Protein AF-A0A3M6VIE8-F1 (afdb_monomer_lite)

Foldseek 3Di:
DVVVVVVQQFDPFPPFQFAFKKKFKAFPPDDPPDPHTPDIDGWHWLVVQVFFDAFAAPVPWFKWAEDADPPVCLQQLDADADDPPVVQTGVFYEYEHEQDDDAPLSSLVSCVVNVGQAYEYEYALVNLQVVLVVVVVVVVVVPPDDDDDDDDDDDDDDDDPPDQDDLFFDQVLFKDWAQDADVVRSQGFDCRRLVRPSQPVSTWGFNQDDDPNTTMIGRGDQDHDNRHDPDRVSRVPRHHIYIYHTHVVRVVVVVCCVVRVRTMIMIMGTDDFPPDQPQQVVQVVVLQVLLLVLLVLLCVVVVVVVVVVVVVPDDDDDPVVVVVVVVVVVLVVLADAQDLVNLVVVLVVVVVVLVCCLPVLCLLVLLVVLLVQLLLLCLVPPQLVVCCVVPVPQQADWDQDPPPRDTDGPSSVRSSVVSNVLSVVCSVPVSSRLVSLQNSLSSSLSVLLNRYAHPDVVSLVSNLVSVVVSVCCQQPVVCVPPVDRSCVQQQQSHDFLVPDPPNPDPSSCSVVVVDPSNDGGHGRSQWRWDWRPPGPSTDIDIGGSCVSNSVSNVSSNVVVVVVVVD

InterPro domains:
  IPR003137 PA domain [PF02225] (73-133)
  IPR006639 Presenilin/signal peptide peptidase [SM00730] (334-566)
  IPR007369 Peptidase A22B, signal peptide peptidase [PF04258] (333-564)
  IPR007369 Peptidase A22B, signal peptide peptidase [PTHR12174] (77-563)
  IPR046450 PA domain superfamily [SSF52025] (87-129)

Secondary structure (DSSP, 8-state):
-HHHHHHHTT---------SEEEEEEESSPPTT--S-SEEEEEEEGGGGT-SPPPPPSTTPPPEEEEEPPGGGTT--S-------TTT-SSSEEEEEE--SS-HHHHHHHHHHTT-SEEEEEP-HHHHHHHHHHHHHHHHHGGG----------------------SSEEEEEEEEEESS--SSGGG---HHHHT-TT-TT--EEEEEEEETTEEEEEEEP-S------S-HHHHTT--S-EEEE-HHHHHHHHHHHHHTTTTEEEEEEEPPPPSS-HHHHHHHHHHHHHHHHHHHHTTHHHHHHHHHHHH--SS--SHHHHHHHHHHHHHHHHSEE--HHHHHHHHHHHHHHHHHHHHH--TTHHHHHHHHHHHHHHIIIIIHHHHHHH-HHHHT-EEE-TTT--EEEHHHHHHHHHHHHHHHHHHHTTTT-HHHHHHHHHHHHHHHHHHEE-S-HHHHHHHHHHHHHHHHIIIIIHHHHHSS-HHHHHHTTSS-GGGSTT---HHHHHH-TTSTTTPPPPPPSSEEEEE-SS-TT--EEEEEHHHHHHHHHHHHHHHHHHHHH-

pLDDT: mean 79.28, std 17.18, range [23.62, 96.56]

Radius of gyration: 32.55 Å; chains: 1; bounding box: 90×62×95 Å

Structure (mmCIF, N/CA/C/O backbone):
data_AF-A0A3M6VIE8-F1
#
_entry.id   AF-A0A3M6VIE8-F1
#
loop_
_atom_site.group_PDB
_atom_site.id
_atom_site.type_symbol
_atom_site.label_atom_id
_atom_site.label_alt_id
_atom_site.label_comp_id
_atom_site.label_asym_id
_atom_site.label_entity_id
_atom_site.label_seq_id
_atom_site.pdbx_PDB_ins_code
_atom_site.Cartn_x
_atom_site.Cartn_y
_atom_site.Cartn_z
_atom_site.occupancy
_atom_site.B_iso_or_equiv
_atom_site.auth_seq_id
_atom_site.auth_comp_id
_atom_site.auth_asym_id
_atom_site.auth_atom_id
_atom_site.pdbx_PDB_model_num
ATOM 1 N N . MET A 1 1 ? 11.337 28.998 -7.719 1.00 41.41 1 MET A N 1
ATOM 2 C CA . MET A 1 1 ? 11.359 27.783 -8.568 1.00 41.41 1 MET A CA 1
ATOM 3 C C . MET A 1 1 ? 12.402 26.725 -8.175 1.00 41.41 1 MET A C 1
ATOM 5 O O . MET A 1 1 ? 12.186 25.571 -8.502 1.00 41.41 1 MET A O 1
ATOM 9 N N . ARG A 1 2 ? 13.501 27.052 -7.464 1.00 35.72 2 ARG A N 1
ATOM 10 C CA . ARG A 1 2 ? 14.488 26.046 -6.993 1.00 35.72 2 ARG A CA 1
ATOM 11 C C . ARG A 1 2 ? 14.076 25.270 -5.730 1.0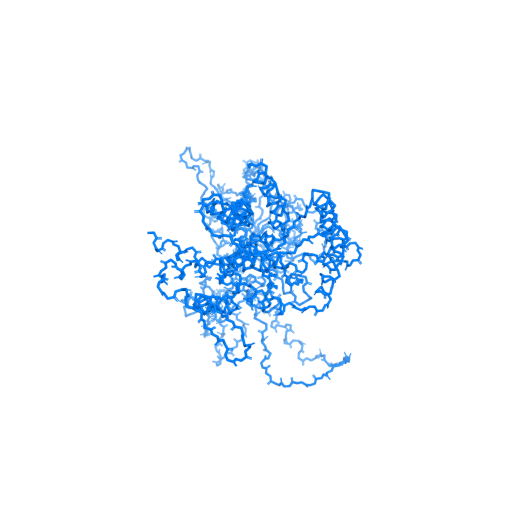0 35.72 2 ARG A C 1
ATOM 13 O O . ARG A 1 2 ? 14.469 24.127 -5.573 1.00 35.72 2 ARG A O 1
ATOM 20 N N . TRP A 1 3 ? 13.251 25.861 -4.865 1.00 33.12 3 TRP A N 1
ATOM 21 C CA . TRP A 1 3 ? 12.787 25.218 -3.626 1.00 33.12 3 TRP A CA 1
ATOM 22 C C . TRP A 1 3 ? 11.578 24.291 -3.826 1.00 33.12 3 TRP A C 1
ATOM 24 O O . TRP A 1 3 ? 11.376 23.362 -3.057 1.00 33.12 3 TRP A O 1
ATOM 34 N N . THR A 1 4 ? 10.809 24.489 -4.899 1.00 38.62 4 THR A N 1
ATOM 35 C CA . THR A 1 4 ? 9.632 23.674 -5.234 1.00 38.62 4 THR A CA 1
ATOM 36 C C . THR A 1 4 ? 9.990 22.289 -5.778 1.00 38.62 4 THR A C 1
ATOM 38 O O . THR A 1 4 ? 9.229 21.355 -5.571 1.00 38.62 4 THR A O 1
ATOM 41 N N . LEU A 1 5 ? 11.155 22.130 -6.421 1.00 39.06 5 LEU A N 1
ATOM 42 C CA . LEU A 1 5 ? 11.608 20.832 -6.941 1.00 39.06 5 LEU A CA 1
ATOM 43 C C . LEU A 1 5 ? 12.165 19.921 -5.828 1.00 39.06 5 LEU A C 1
ATOM 45 O O . LEU A 1 5 ? 11.962 18.716 -5.865 1.00 39.06 5 LEU A O 1
ATOM 49 N N . LEU A 1 6 ? 12.812 20.498 -4.807 1.00 38.22 6 LEU A N 1
ATOM 50 C CA . LEU A 1 6 ? 13.327 19.753 -3.649 1.00 38.22 6 LEU A CA 1
ATOM 51 C C . LEU A 1 6 ? 12.212 19.282 -2.702 1.00 38.22 6 LEU A C 1
ATOM 53 O O . LEU A 1 6 ? 12.326 18.205 -2.132 1.00 38.22 6 LEU A O 1
ATOM 57 N N . LEU A 1 7 ? 11.119 20.043 -2.588 1.00 42.09 7 LEU A N 1
ATOM 58 C CA . LEU A 1 7 ? 9.937 19.653 -1.810 1.00 42.09 7 LEU A CA 1
ATOM 59 C C . LEU A 1 7 ? 9.182 18.455 -2.414 1.00 42.09 7 LEU A C 1
ATOM 61 O O . LEU A 1 7 ? 8.545 17.712 -1.677 1.00 42.09 7 LEU A O 1
ATOM 65 N N . LEU A 1 8 ? 9.279 18.234 -3.732 1.00 45.16 8 LEU A N 1
ATOM 66 C CA . LEU A 1 8 ? 8.684 17.069 -4.403 1.00 45.16 8 LEU A CA 1
ATOM 67 C C . LEU A 1 8 ? 9.480 15.773 -4.171 1.00 45.16 8 LEU A C 1
ATOM 69 O O . LEU A 1 8 ? 8.897 14.694 -4.202 1.00 45.16 8 LEU A O 1
ATOM 73 N N . LEU A 1 9 ? 10.784 15.872 -3.889 1.00 47.53 9 LEU A N 1
ATOM 74 C CA . LEU A 1 9 ? 11.682 14.728 -3.664 1.00 47.53 9 LEU A CA 1
ATOM 75 C C . LEU A 1 9 ? 11.614 14.156 -2.238 1.00 47.53 9 LEU A C 1
ATOM 77 O O . LEU A 1 9 ? 12.261 13.152 -1.951 1.00 47.53 9 LEU A O 1
ATOM 81 N N . SER A 1 10 ? 10.872 14.801 -1.334 1.00 42.97 10 SER A N 1
ATOM 82 C CA . SER A 1 10 ? 10.876 14.487 0.096 1.00 42.97 10 SER A CA 1
ATOM 83 C C . SER A 1 10 ? 9.487 14.246 0.674 1.00 42.97 10 SER A C 1
ATOM 85 O O . SER A 1 10 ? 9.309 14.455 1.871 1.00 42.97 10 SER A O 1
ATOM 87 N N . PHE A 1 11 ? 8.487 13.866 -0.126 1.00 46.66 11 PHE A N 1
ATOM 88 C CA . PHE A 1 11 ? 7.219 13.427 0.455 1.00 46.66 11 PHE A CA 1
ATOM 89 C C . PHE A 1 11 ? 7.419 12.034 1.061 1.00 46.66 11 PHE A C 1
ATOM 91 O O . PHE A 1 11 ? 7.588 11.079 0.302 1.00 46.66 11 PHE A O 1
ATOM 98 N N . PRO A 1 12 ? 7.436 11.888 2.402 1.00 46.34 12 PRO A N 1
ATOM 99 C CA . PRO A 1 12 ? 7.402 10.564 2.993 1.00 46.34 12 PRO A CA 1
ATOM 100 C C . PRO A 1 12 ? 6.090 9.891 2.585 1.00 46.34 12 PRO A C 1
ATOM 102 O O . PRO A 1 12 ? 5.026 10.518 2.614 1.00 46.34 12 PRO A O 1
ATOM 105 N N . CYS A 1 13 ? 6.161 8.611 2.221 1.00 44.38 13 CYS A N 1
ATOM 106 C CA . CYS A 1 13 ? 4.977 7.769 2.131 1.00 44.38 13 CYS A CA 1
ATOM 107 C C . CYS A 1 13 ? 4.292 7.779 3.500 1.00 44.38 13 CYS A C 1
ATOM 109 O O . CYS A 1 13 ? 4.818 7.253 4.479 1.00 44.38 13 CYS A O 1
ATOM 111 N N . ALA A 1 14 ? 3.124 8.411 3.586 1.00 39.12 14 ALA A N 1
ATOM 112 C CA . ALA A 1 14 ? 2.251 8.244 4.731 1.00 39.12 14 ALA A CA 1
ATOM 113 C C . ALA A 1 14 ? 1.573 6.874 4.599 1.00 39.12 14 ALA A C 1
ATOM 115 O O . ALA A 1 14 ? 0.492 6.752 4.025 1.00 39.12 14 ALA A O 1
ATOM 116 N N . GLU A 1 15 ? 2.229 5.829 5.100 1.00 45.56 15 GLU A N 1
ATOM 117 C CA . GLU A 1 15 ? 1.637 4.499 5.250 1.00 45.56 15 GLU A CA 1
ATOM 118 C C . GLU A 1 15 ? 0.727 4.496 6.483 1.00 45.56 15 GLU A C 1
ATOM 120 O O . GLU A 1 15 ? 1.098 4.067 7.571 1.00 45.56 15 GLU A O 1
ATOM 125 N N . CYS A 1 16 ? -0.481 5.038 6.341 1.00 44.91 16 CYS A N 1
ATOM 126 C CA . CYS A 1 16 ? -1.544 4.791 7.304 1.00 44.91 16 CYS A CA 1
ATOM 127 C C . CYS A 1 16 ? -2.698 4.137 6.557 1.00 44.91 16 CYS A C 1
ATOM 129 O O . CYS A 1 16 ? -3.350 4.778 5.731 1.00 44.91 16 CYS A O 1
ATOM 131 N N . VAL A 1 17 ? -2.941 2.855 6.833 1.00 52.59 17 VAL A N 1
ATOM 132 C CA . VAL A 1 17 ? -4.115 2.150 6.319 1.00 52.59 17 VAL A CA 1
ATOM 133 C C . VAL A 1 17 ? -5.333 2.749 7.008 1.00 52.59 17 VAL A C 1
ATOM 135 O O . VAL A 1 17 ? -5.667 2.412 8.141 1.00 52.59 17 VAL A O 1
ATOM 138 N N . LEU A 1 18 ? -5.977 3.710 6.348 1.00 60.34 18 LEU A N 1
ATOM 139 C CA . LEU A 1 18 ? -7.154 4.346 6.911 1.00 60.34 18 LEU A CA 1
ATOM 140 C C . LEU A 1 18 ? -8.342 3.361 6.901 1.00 60.34 18 LEU A C 1
ATOM 142 O O . LEU A 1 18 ? -8.567 2.654 5.919 1.00 60.34 18 LEU A O 1
ATOM 146 N N . PRO A 1 19 ? -9.150 3.334 7.970 1.00 66.56 19 PRO A N 1
ATOM 147 C CA . PRO A 1 19 ? -10.387 2.555 8.039 1.00 66.56 19 PRO A CA 1
ATOM 148 C C . PRO A 1 19 ? -11.332 2.869 6.870 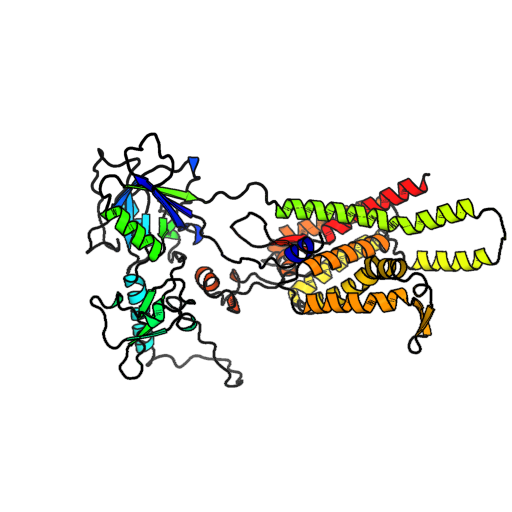1.00 66.56 19 PRO A C 1
ATOM 150 O O . PRO A 1 19 ? -11.504 4.021 6.459 1.00 66.56 19 PRO A O 1
ATOM 153 N N . THR A 1 20 ? -11.989 1.827 6.361 1.00 79.50 20 THR A N 1
ATOM 154 C CA . THR A 1 20 ? -12.792 1.888 5.128 1.00 79.50 20 THR A CA 1
ATOM 155 C C . THR A 1 20 ? -14.242 2.345 5.350 1.00 79.50 20 THR A C 1
ATOM 157 O O . THR A 1 20 ? -14.953 2.649 4.388 1.00 79.50 20 THR A O 1
ATOM 160 N N . GLY A 1 21 ? -14.695 2.417 6.608 1.00 88.56 21 GLY A N 1
ATOM 161 C CA . GLY A 1 21 ? -16.046 2.818 6.996 1.00 88.56 21 GLY A CA 1
ATOM 162 C C . GLY A 1 21 ? -16.101 4.150 7.746 1.00 88.56 21 GLY A C 1
ATOM 163 O O . GLY A 1 21 ? -15.160 4.552 8.435 1.00 88.56 21 GLY A O 1
ATOM 164 N N . ILE A 1 22 ? -17.240 4.833 7.631 1.00 91.50 22 ILE A N 1
ATOM 165 C CA . ILE A 1 22 ? -17.559 6.044 8.391 1.00 91.50 22 ILE A CA 1
ATOM 166 C C . ILE A 1 22 ? -18.842 5.805 9.188 1.00 91.50 22 ILE A C 1
ATOM 168 O O . ILE A 1 22 ? -19.853 5.367 8.637 1.00 91.50 22 ILE A O 1
ATOM 172 N N . LEU A 1 23 ? -18.801 6.129 10.481 1.00 93.12 23 LEU A N 1
ATOM 173 C CA . LEU A 1 23 ? -19.947 6.245 11.376 1.00 93.12 23 LEU A CA 1
ATOM 174 C C . LEU A 1 23 ? -20.282 7.732 11.542 1.00 93.12 23 LEU A C 1
ATOM 176 O O . LEU A 1 23 ? -19.472 8.513 12.038 1.00 93.12 23 LEU A O 1
ATOM 180 N N . SER A 1 24 ? -21.479 8.129 11.124 1.00 92.12 24 SER A N 1
ATOM 181 C CA . SER A 1 24 ? -21.975 9.498 11.266 1.00 92.12 24 SER A CA 1
ATOM 182 C C . SER A 1 24 ? -23.090 9.525 12.300 1.00 92.12 24 SER A C 1
ATOM 184 O O . SER A 1 24 ? -24.008 8.711 12.215 1.00 92.12 24 SER A O 1
ATOM 186 N N . LEU A 1 25 ? -23.025 10.479 13.227 1.00 90.94 25 LEU A N 1
ATOM 187 C CA . LEU A 1 25 ? -24.034 10.723 14.259 1.00 90.94 25 LEU A CA 1
ATOM 188 C C . LEU A 1 25 ? -24.778 12.030 13.976 1.00 90.94 25 LEU A C 1
ATOM 190 O O . LEU A 1 25 ? -24.161 12.988 13.503 1.00 90.94 25 LEU A O 1
ATOM 194 N N . ASN A 1 26 ? -26.078 12.080 14.260 1.00 89.12 26 ASN A N 1
ATOM 195 C CA . ASN A 1 26 ? -26.879 13.302 14.171 1.00 89.12 26 ASN A CA 1
ATOM 196 C C . ASN A 1 26 ? -28.021 13.315 15.200 1.00 89.12 26 ASN A C 1
ATOM 198 O O . ASN A 1 26 ? -28.305 12.287 15.815 1.00 89.12 26 ASN A O 1
ATOM 202 N N . LEU A 1 27 ? -28.653 14.473 15.389 1.00 86.38 27 LEU A N 1
ATOM 203 C CA . LEU A 1 27 ? -29.797 14.664 16.283 1.00 86.38 27 LEU A CA 1
ATOM 204 C C . LEU A 1 27 ? -31.080 14.908 15.484 1.00 86.38 27 LEU A C 1
ATOM 206 O O . LEU A 1 27 ? -31.045 15.531 14.424 1.00 86.38 27 LEU A O 1
ATOM 210 N N . LEU A 1 28 ? -32.208 14.448 16.018 1.00 78.56 28 LEU A N 1
ATOM 211 C CA . LEU A 1 28 ? -33.542 14.703 15.472 1.00 78.56 28 LEU A CA 1
ATOM 212 C C . LEU A 1 28 ? -34.404 15.573 16.403 1.00 78.56 28 LEU A C 1
ATOM 214 O O . LEU A 1 28 ? -34.280 15.446 17.625 1.00 78.56 28 LEU A O 1
ATOM 218 N N . PRO A 1 29 ? -35.333 16.383 15.848 1.00 62.88 29 PRO A N 1
ATOM 219 C CA . PRO A 1 29 ? -35.510 16.667 14.419 1.00 62.88 29 PRO A CA 1
ATOM 220 C C . PRO A 1 29 ? -34.422 17.619 13.884 1.00 62.88 29 PRO A C 1
ATOM 222 O O . PRO A 1 29 ? -33.896 18.455 14.616 1.00 62.88 29 PRO A O 1
ATOM 225 N N . GLU A 1 30 ? -34.077 17.470 12.604 1.00 58.00 30 GLU A N 1
ATOM 226 C CA . GLU A 1 30 ? -33.045 18.255 11.913 1.00 58.00 30 GLU A CA 1
ATOM 227 C C . GLU A 1 30 ? -33.424 19.751 11.936 1.00 58.00 30 GLU A C 1
ATOM 229 O O . GLU A 1 30 ? -34.468 20.143 11.409 1.00 58.00 30 GLU A O 1
ATOM 234 N N . SER A 1 31 ? -32.623 20.605 12.587 1.00 44.88 31 SER A N 1
ATOM 235 C CA . SER A 1 31 ? -32.842 22.053 12.513 1.00 44.88 31 SER A CA 1
ATOM 236 C C . SER A 1 31 ? -32.509 22.513 11.087 1.00 44.88 31 SER A C 1
ATOM 238 O O . SER A 1 31 ? -31.479 22.132 10.533 1.00 44.88 31 SER A O 1
ATOM 240 N N . GLN A 1 32 ? -33.377 23.324 10.469 1.00 44.12 32 GLN A N 1
ATOM 241 C CA . GLN A 1 32 ? -33.274 23.720 9.051 1.00 44.12 32 GLN A CA 1
ATOM 242 C C . GLN A 1 32 ? -31.973 24.463 8.671 1.00 44.12 32 GLN A C 1
ATOM 244 O O . GLN A 1 32 ? -31.764 24.754 7.496 1.00 44.12 32 GLN A O 1
ATOM 249 N N . HIS A 1 33 ? -31.093 24.761 9.631 1.00 43.47 33 HIS A N 1
ATOM 250 C CA . HIS A 1 33 ? -29.864 25.522 9.420 1.00 43.47 33 HIS A CA 1
ATOM 251 C C . HIS A 1 33 ? -28.557 24.738 9.614 1.00 43.47 33 HIS A C 1
ATOM 253 O O . HIS A 1 33 ? -27.496 25.312 9.375 1.00 43.47 33 HIS A O 1
ATOM 259 N N . GLU A 1 34 ? -28.586 23.450 9.975 1.00 43.88 34 GLU A N 1
ATOM 260 C CA . GLU A 1 34 ? -27.353 22.723 10.309 1.00 43.88 34 GLU A CA 1
ATOM 261 C C . GLU A 1 34 ? -27.289 21.336 9.651 1.00 43.88 34 GLU A C 1
ATOM 263 O O . GLU A 1 34 ? -27.470 20.293 10.268 1.00 43.88 34 GLU A O 1
ATOM 268 N N . SER A 1 35 ? -26.982 21.317 8.352 1.00 48.84 35 SER A N 1
ATOM 269 C CA . SER A 1 35 ? -26.810 20.097 7.546 1.00 48.84 35 SER A CA 1
ATOM 270 C C . SER A 1 35 ? -25.488 19.349 7.814 1.00 48.84 35 SER A C 1
ATOM 272 O O . SER A 1 35 ? -25.024 18.571 6.969 1.00 48.84 35 SER A O 1
ATOM 274 N N . GLN A 1 36 ? -24.818 19.615 8.940 1.00 56.69 36 GLN A N 1
ATOM 275 C CA . GLN A 1 36 ? -23.578 18.942 9.322 1.00 56.69 36 GLN A CA 1
ATOM 276 C C . GLN A 1 36 ? -23.859 17.926 10.434 1.00 56.69 36 GLN A C 1
ATOM 278 O O . GLN A 1 36 ? -24.494 18.265 11.425 1.00 56.69 36 GLN A O 1
ATOM 283 N N . PRO A 1 37 ? -23.398 16.669 10.295 1.00 59.31 37 PRO A N 1
ATOM 284 C CA . PRO A 1 37 ? -23.583 15.685 11.351 1.00 59.31 37 PRO A CA 1
ATOM 285 C C . PRO A 1 37 ? -22.834 16.114 12.610 1.00 59.31 37 PRO A C 1
ATOM 287 O O . PRO A 1 37 ? -21.673 16.518 12.519 1.00 59.31 37 PRO A O 1
ATOM 290 N N . LEU A 1 38 ? -23.483 15.936 13.765 1.00 71.75 38 LEU A N 1
ATOM 291 C CA . LEU A 1 38 ? -22.948 16.222 15.100 1.00 71.75 38 LEU A CA 1
ATOM 292 C C . LEU A 1 38 ? -21.510 15.713 15.269 1.00 71.75 38 LEU A C 1
ATOM 294 O O . LEU A 1 38 ? -20.671 16.366 15.883 1.00 71.75 38 LEU A O 1
ATOM 298 N N . THR A 1 39 ? -21.220 14.522 14.743 1.00 81.38 39 THR A N 1
ATOM 299 C CA . THR A 1 39 ? -19.881 13.928 14.758 1.00 81.38 39 THR A CA 1
ATOM 300 C C . THR A 1 39 ? -19.742 12.917 13.618 1.00 81.38 39 THR A C 1
ATOM 302 O O . THR A 1 39 ? -20.678 12.173 13.308 1.00 81.38 39 THR A O 1
ATOM 305 N N . LYS A 1 40 ? -18.557 12.865 12.996 1.00 84.38 40 LYS A N 1
ATOM 306 C CA . LYS A 1 40 ? -18.142 11.781 12.094 1.00 84.38 40 LYS A CA 1
ATOM 307 C C . LYS A 1 40 ? -16.928 11.087 12.683 1.00 84.38 40 LYS A C 1
ATOM 309 O O . LYS A 1 40 ? -15.923 11.735 12.955 1.00 84.38 40 LYS A O 1
ATOM 314 N N . GLN A 1 41 ? -17.017 9.776 12.822 1.00 89.62 41 GLN A N 1
ATOM 315 C CA . GLN A 1 41 ? -15.928 8.935 13.292 1.00 89.62 41 GLN A CA 1
ATOM 316 C C . GLN A 1 41 ? -15.635 7.860 12.259 1.00 89.62 41 GLN A C 1
ATOM 318 O O . GLN A 1 41 ? -16.523 7.381 11.552 1.00 89.62 41 GLN A O 1
ATOM 323 N N . PHE A 1 42 ? -14.375 7.460 12.180 1.00 89.19 42 PHE A N 1
ATOM 324 C CA . PHE A 1 42 ? -14.010 6.310 11.380 1.00 89.19 42 PHE A CA 1
ATOM 325 C C . PHE A 1 42 ? -14.362 4.998 12.089 1.00 89.19 42 PHE A C 1
ATOM 327 O O . PHE A 1 42 ? -14.288 4.901 13.318 1.00 89.19 42 PHE A O 1
ATOM 334 N N . CYS A 1 43 ? -14.716 3.980 11.306 1.00 90.94 43 CYS A N 1
ATOM 335 C CA . CYS A 1 43 ? -15.017 2.643 11.803 1.00 90.94 43 CYS A CA 1
ATOM 336 C C . CYS A 1 43 ? -14.488 1.555 10.858 1.00 90.94 43 CYS A C 1
ATOM 338 O O . CYS A 1 43 ? -14.382 1.750 9.646 1.00 90.94 43 CYS A O 1
ATOM 340 N N . SER A 1 44 ? -14.156 0.394 11.421 1.00 90.88 44 SER A N 1
ATOM 341 C CA . SER A 1 44 ? -13.702 -0.768 10.652 1.00 90.88 44 SER A CA 1
ATOM 342 C C . SER A 1 44 ? -14.878 -1.721 10.409 1.00 90.88 44 SER A C 1
ATOM 344 O O . SER A 1 44 ? -15.441 -2.227 11.381 1.00 90.88 44 SER A O 1
ATOM 346 N N . PRO A 1 45 ? -15.319 -1.950 9.160 1.00 92.44 45 PRO A N 1
ATOM 347 C CA . PRO A 1 45 ? -16.404 -2.883 8.868 1.00 92.44 45 PRO A CA 1
ATOM 348 C C . PRO A 1 45 ? -15.941 -4.343 8.929 1.00 92.44 45 PRO A C 1
ATOM 350 O O . PRO A 1 45 ? -14.803 -4.659 8.590 1.00 92.44 45 PRO A O 1
ATOM 353 N N . SER A 1 46 ? -16.845 -5.269 9.264 1.00 90.62 46 SER A N 1
ATOM 354 C CA . SER A 1 46 ? -16.544 -6.714 9.286 1.00 90.62 46 SER A CA 1
ATOM 355 C C . SER A 1 46 ? -16.109 -7.264 7.932 1.00 90.62 46 SER A C 1
ATOM 357 O O . SER A 1 46 ? -15.331 -8.213 7.874 1.00 90.62 46 SER A O 1
ATOM 359 N N . VAL A 1 47 ? -16.549 -6.632 6.841 1.00 88.00 47 VAL A N 1
ATOM 360 C CA . VAL A 1 47 ? -16.164 -7.020 5.478 1.00 88.00 47 VAL A CA 1
ATOM 361 C C . VAL A 1 47 ? -14.668 -6.860 5.237 1.00 88.00 47 VAL A C 1
ATOM 363 O O . VAL A 1 47 ? -14.112 -7.627 4.459 1.00 88.00 47 VAL A O 1
ATOM 366 N N . ALA A 1 48 ? -13.986 -5.963 5.960 1.00 83.38 48 ALA A N 1
ATOM 367 C CA . ALA A 1 48 ? -12.526 -5.882 5.915 1.00 83.38 48 ALA A CA 1
ATOM 368 C C . ALA A 1 48 ? -11.853 -7.179 6.412 1.00 83.38 48 ALA A C 1
ATOM 370 O O . ALA A 1 48 ? -10.757 -7.506 5.978 1.00 83.38 48 ALA A O 1
ATOM 371 N N . ALA A 1 49 ? -12.529 -7.949 7.271 1.00 83.12 49 ALA A N 1
ATOM 372 C CA . ALA A 1 49 ? -12.103 -9.271 7.732 1.00 83.12 49 ALA A CA 1
ATOM 373 C C . ALA A 1 49 ? -12.648 -10.425 6.862 1.00 83.12 49 ALA A C 1
ATOM 375 O O . ALA A 1 49 ? -12.584 -11.587 7.266 1.00 83.12 49 ALA A O 1
ATOM 376 N N . GLY A 1 50 ? -13.220 -10.113 5.694 1.00 84.00 50 GLY A N 1
ATOM 377 C CA . GLY A 1 50 ? -13.734 -11.087 4.730 1.00 84.00 50 GLY A CA 1
ATOM 378 C C . GLY A 1 50 ? -15.144 -11.602 5.019 1.00 84.00 50 GLY A C 1
ATOM 379 O O . GLY A 1 50 ? -15.505 -12.669 4.520 1.00 84.00 50 GLY A O 1
ATOM 380 N N . TRP A 1 51 ? -15.943 -10.912 5.848 1.00 88.81 51 TRP A N 1
ATOM 381 C CA . TRP A 1 51 ? -17.243 -11.448 6.258 1.00 88.81 51 TRP A CA 1
ATOM 382 C C . TRP A 1 51 ? -18.311 -10.405 6.626 1.00 88.81 51 TRP A C 1
ATOM 384 O O . TRP A 1 51 ? -18.021 -9.271 7.002 1.00 88.81 51 TRP A O 1
ATOM 394 N N . GLY A 1 52 ? -19.583 -10.802 6.560 1.00 86.12 52 GLY A N 1
ATOM 395 C CA . GLY A 1 52 ? -20.727 -9.919 6.812 1.00 86.12 52 GLY A CA 1
ATOM 396 C C . GLY A 1 52 ? -21.115 -9.090 5.587 1.00 86.12 52 GLY A C 1
ATOM 397 O O . GLY A 1 52 ? -20.678 -9.366 4.472 1.00 86.12 52 GLY A O 1
ATOM 398 N N . VAL A 1 53 ? -21.971 -8.089 5.793 1.00 90.12 53 VAL A N 1
ATOM 399 C CA . VAL A 1 53 ? -22.528 -7.268 4.707 1.00 90.12 53 VAL A CA 1
ATOM 400 C C . VAL A 1 53 ? -21.709 -5.998 4.505 1.00 90.12 53 VAL A C 1
ATOM 402 O O . VAL A 1 53 ? -21.325 -5.334 5.471 1.00 90.12 53 VAL A O 1
ATOM 405 N N . ALA A 1 54 ? -21.450 -5.654 3.240 1.00 90.00 54 ALA A N 1
ATOM 406 C CA . ALA A 1 54 ? -20.736 -4.434 2.881 1.00 90.00 54 ALA A CA 1
ATOM 407 C C . ALA A 1 54 ? -21.514 -3.193 3.327 1.00 90.00 54 ALA A C 1
ATOM 409 O O . ALA A 1 54 ? -22.743 -3.160 3.283 1.00 90.00 54 ALA A O 1
ATOM 410 N N . LEU A 1 55 ? -20.790 -2.156 3.749 1.00 92.00 55 LEU A N 1
ATOM 411 C CA . LEU A 1 55 ? -21.425 -0.885 4.073 1.00 92.00 55 LEU A CA 1
ATOM 412 C C . LEU A 1 55 ? -22.021 -0.254 2.804 1.00 92.00 55 LEU A C 1
ATOM 414 O O . LEU A 1 55 ? -21.363 -0.276 1.757 1.00 92.00 55 LEU A O 1
ATOM 418 N N . PRO A 1 56 ? -23.228 0.334 2.890 1.00 91.69 56 PRO A N 1
ATOM 419 C CA . PRO A 1 56 ? -23.851 0.998 1.753 1.00 91.69 56 PRO A CA 1
ATOM 420 C C . PRO A 1 56 ? -23.032 2.216 1.311 1.00 91.69 56 PRO A C 1
ATOM 422 O O . PRO A 1 56 ? -22.212 2.754 2.070 1.00 91.69 56 PRO A O 1
ATOM 425 N N . ALA A 1 57 ? -23.264 2.675 0.080 1.00 88.56 57 ALA A N 1
ATOM 426 C CA . ALA A 1 57 ? -22.787 3.986 -0.341 1.00 88.56 57 ALA A CA 1
ATOM 427 C C . ALA A 1 57 ? -23.442 5.083 0.512 1.00 88.56 57 ALA A C 1
ATOM 429 O O . ALA A 1 57 ? -24.494 4.880 1.119 1.00 88.56 57 ALA A O 1
ATOM 430 N N . ARG A 1 58 ? -22.824 6.267 0.566 1.00 87.25 58 ARG A N 1
ATOM 431 C CA . ARG A 1 58 ? -23.321 7.374 1.394 1.00 87.25 58 ARG A CA 1
ATOM 432 C C . ARG A 1 58 ? -24.761 7.765 1.042 1.00 87.25 58 ARG A C 1
ATOM 434 O O . ARG A 1 58 ? -25.538 8.050 1.950 1.00 87.25 58 ARG A O 1
ATOM 441 N N . VAL A 1 59 ? -25.099 7.756 -0.246 1.00 84.81 59 VAL A N 1
ATOM 442 C CA . VAL A 1 59 ? -26.435 8.099 -0.765 1.00 84.81 59 VAL A CA 1
ATOM 443 C C . VAL A 1 59 ? -27.487 7.064 -0.352 1.00 84.81 59 VAL A C 1
ATOM 445 O O . VAL A 1 59 ? -28.590 7.444 0.015 1.00 84.81 59 VAL A O 1
ATOM 448 N N . ASP A 1 60 ? -27.111 5.786 -0.294 1.00 85.62 60 ASP A N 1
ATOM 449 C CA . ASP A 1 60 ? -28.001 4.674 0.074 1.00 85.62 60 ASP A CA 1
ATOM 450 C C . ASP A 1 60 ? -28.045 4.423 1.596 1.00 85.62 60 ASP A C 1
ATOM 452 O O . ASP A 1 60 ? -28.620 3.443 2.076 1.00 85.62 60 ASP A O 1
ATOM 456 N N . SER A 1 61 ? -27.367 5.263 2.387 1.00 87.50 61 SER A N 1
ATOM 457 C CA . SER A 1 61 ? -27.248 5.077 3.833 1.00 87.50 61 SER A CA 1
ATOM 458 C C . SER A 1 61 ? -28.352 5.807 4.602 1.00 87.50 61 SER A C 1
ATOM 460 O O . SER A 1 61 ? -28.430 7.036 4.617 1.00 87.50 61 SER A O 1
ATOM 462 N N . HIS A 1 62 ? -29.170 5.026 5.303 1.00 88.62 62 HIS A N 1
ATOM 463 C CA . HIS A 1 62 ? -30.289 5.505 6.117 1.00 88.62 62 HIS A CA 1
ATOM 464 C C . HIS A 1 62 ? -29.902 5.733 7.582 1.00 88.62 62 HIS A C 1
ATOM 466 O O . HIS A 1 62 ? -29.160 4.920 8.155 1.00 88.62 62 HIS A O 1
ATOM 472 N N . TRP A 1 63 ? -30.445 6.798 8.183 1.00 89.69 63 TRP A N 1
ATOM 473 C CA . TRP A 1 63 ? -30.350 7.091 9.617 1.00 89.69 63 TRP A CA 1
ATOM 474 C C . TRP A 1 63 ? -31.122 6.065 10.437 1.00 89.69 63 TRP A C 1
ATOM 476 O O . TRP A 1 63 ? -32.226 5.697 10.065 1.00 89.69 63 TRP A O 1
ATOM 486 N N . LYS A 1 64 ? -30.531 5.605 11.539 1.00 90.25 64 LYS A N 1
ATOM 487 C CA . LYS A 1 64 ? -31.090 4.577 12.418 1.00 90.25 64 LYS A CA 1
ATOM 488 C C . LYS A 1 64 ? -31.001 4.992 13.873 1.00 90.25 64 LYS A C 1
ATOM 490 O O . LYS A 1 64 ? -30.028 5.638 14.269 1.00 90.25 64 LYS A O 1
ATOM 495 N N . THR A 1 65 ? -31.973 4.576 14.674 1.00 90.44 65 THR A N 1
ATOM 496 C CA . THR A 1 65 ? -31.959 4.818 16.123 1.00 90.44 65 THR A CA 1
ATOM 497 C C . THR A 1 65 ? -30.904 3.939 16.794 1.00 90.44 65 THR A C 1
ATOM 499 O O . THR A 1 65 ? -30.777 2.755 16.472 1.00 90.44 65 THR A O 1
ATOM 502 N N . LEU A 1 66 ? -30.117 4.511 17.707 1.00 90.81 66 LEU A N 1
ATOM 503 C CA . LEU A 1 66 ? -29.110 3.766 18.465 1.00 90.81 66 LEU A CA 1
ATOM 504 C C . LEU A 1 66 ? -29.715 3.163 19.734 1.00 90.81 66 LEU A C 1
ATOM 506 O O . LEU A 1 66 ? -30.275 3.883 20.554 1.00 90.81 66 LEU A O 1
ATOM 510 N N . THR A 1 67 ? -29.497 1.866 19.944 1.00 90.69 67 THR A N 1
ATOM 511 C CA . THR A 1 67 ? -29.955 1.154 21.143 1.00 90.69 67 THR A CA 1
ATOM 512 C C . THR A 1 67 ? -28.766 0.528 21.861 1.00 90.69 67 THR A C 1
ATOM 514 O O . THR A 1 67 ? -28.020 -0.263 21.280 1.00 90.69 67 THR A O 1
ATOM 517 N N . GLN A 1 68 ? -28.584 0.853 23.141 1.00 89.75 68 GLN A N 1
ATOM 518 C CA . GLN A 1 68 ? -27.567 0.232 23.989 1.00 89.75 68 GLN A CA 1
ATOM 519 C C . GLN A 1 68 ? -28.195 -0.779 24.947 1.00 89.75 68 GLN A C 1
ATOM 521 O O . GLN A 1 68 ? -29.249 -0.539 25.531 1.00 89.75 68 GLN A O 1
ATOM 526 N N . LEU A 1 69 ? -27.514 -1.908 25.139 1.00 89.75 69 LEU A N 1
ATOM 527 C CA . LEU A 1 69 ? -27.934 -2.925 26.097 1.00 89.75 69 LEU A CA 1
ATOM 528 C C . LEU A 1 69 ? -27.686 -2.478 27.555 1.00 89.75 69 LEU A C 1
ATOM 530 O O . LEU A 1 69 ? -26.755 -1.709 27.818 1.00 89.75 69 LEU A O 1
ATOM 534 N N . PRO A 1 70 ? -28.459 -2.994 28.530 1.00 87.12 70 PRO A N 1
ATOM 535 C CA . PRO A 1 70 ? -28.244 -2.714 29.951 1.00 87.12 70 PRO A CA 1
ATOM 536 C C . PRO A 1 70 ? -26.827 -3.084 30.408 1.00 87.12 70 PRO A C 1
ATOM 538 O O . PRO A 1 70 ? -26.249 -4.038 29.890 1.00 87.12 70 PRO A O 1
ATOM 541 N N . GLU A 1 71 ? -26.288 -2.393 31.419 1.00 81.50 71 GLU A N 1
ATOM 542 C CA . GLU A 1 71 ? -24.890 -2.531 31.880 1.00 81.50 71 GLU A CA 1
ATOM 543 C C . GLU A 1 71 ? -24.417 -3.976 32.086 1.00 81.50 71 GLU A C 1
ATOM 545 O O . GLU A 1 71 ? -23.344 -4.343 31.609 1.00 81.50 71 GLU A O 1
ATOM 550 N N . GLY A 1 72 ? -25.239 -4.830 32.703 1.00 80.81 72 GLY A N 1
ATOM 551 C CA . GLY A 1 72 ? -24.907 -6.242 32.937 1.00 80.81 72 GLY A CA 1
ATOM 552 C C . GLY A 1 72 ? -24.877 -7.131 31.684 1.00 80.81 72 GLY A C 1
ATOM 553 O O . GLY A 1 72 ? -24.431 -8.270 31.765 1.00 80.81 72 GLY A O 1
ATOM 554 N N . LYS A 1 73 ? -25.357 -6.639 30.535 1.00 85.81 73 LYS A N 1
ATOM 555 C CA . LYS A 1 73 ? -25.415 -7.355 29.245 1.00 85.81 73 LYS A CA 1
ATOM 556 C C . LYS A 1 73 ? -24.824 -6.535 28.090 1.00 85.81 73 LYS A C 1
ATOM 558 O O . LYS A 1 73 ? -25.090 -6.839 26.928 1.00 85.81 73 LYS A O 1
ATOM 563 N N . ARG A 1 74 ? -24.025 -5.499 28.384 1.00 89.88 74 ARG A N 1
ATOM 564 C CA . ARG A 1 74 ? -23.431 -4.612 27.365 1.00 89.88 74 ARG A CA 1
ATOM 565 C C . ARG A 1 74 ? -22.515 -5.329 26.384 1.00 89.88 74 ARG A C 1
ATOM 567 O O . ARG A 1 74 ? -22.337 -4.845 25.275 1.00 89.88 74 ARG A O 1
ATOM 574 N N . ASP A 1 75 ? -21.977 -6.489 26.745 1.00 88.94 75 ASP A N 1
ATOM 575 C CA . ASP A 1 75 ? -21.191 -7.308 25.827 1.00 88.94 75 ASP A CA 1
ATOM 576 C C . ASP A 1 75 ? -22.034 -7.936 24.699 1.00 88.94 75 ASP A C 1
ATOM 578 O O . ASP A 1 75 ? -21.475 -8.401 23.709 1.00 88.94 75 ASP A O 1
ATOM 582 N N . GLY A 1 76 ? -23.364 -7.968 24.801 1.00 89.56 76 GLY A N 1
ATOM 583 C CA . GLY A 1 76 ? -24.229 -8.581 23.793 1.00 89.56 76 GLY A CA 1
ATOM 584 C C . GLY A 1 76 ? -23.971 -10.074 23.568 1.00 89.56 76 GLY A C 1
ATOM 585 O O . GLY A 1 76 ? -24.290 -10.589 22.495 1.00 89.56 76 GLY A O 1
ATOM 586 N N . CYS A 1 77 ? -23.371 -10.767 24.541 1.00 90.81 77 CYS A N 1
ATOM 587 C CA . CYS A 1 77 ? -23.074 -12.196 24.432 1.00 90.81 77 CYS A CA 1
ATOM 588 C C . CYS A 1 77 ? -24.297 -13.064 24.776 1.00 90.81 77 CYS A C 1
ATOM 590 O O . CYS A 1 77 ? -24.515 -14.116 24.167 1.00 90.81 77 CYS A O 1
ATOM 592 N N . ALA A 1 78 ? -25.122 -12.609 25.721 1.00 91.00 78 ALA A N 1
ATOM 593 C CA . ALA A 1 78 ? -26.409 -13.223 26.032 1.00 91.00 78 ALA A CA 1
ATOM 594 C C . ALA A 1 78 ? -27.468 -12.855 24.980 1.00 91.00 78 ALA A C 1
ATOM 596 O O . ALA A 1 78 ? -27.396 -11.798 24.363 1.00 91.00 78 ALA A O 1
ATOM 597 N N . SER A 1 79 ? -28.485 -13.700 24.797 1.00 90.00 79 SER A N 1
ATOM 598 C CA . SER A 1 79 ? -29.639 -13.354 23.959 1.00 90.00 79 SER A CA 1
ATOM 599 C C . SER A 1 79 ? -30.432 -12.190 24.567 1.00 90.00 79 SER A C 1
ATOM 601 O O . SER A 1 79 ? -30.654 -12.137 25.781 1.00 90.00 79 SER A O 1
ATOM 603 N N . TYR A 1 80 ? -30.888 -11.280 23.711 1.00 91.44 80 TYR A N 1
ATOM 604 C CA . TYR A 1 80 ? -31.719 -10.130 24.062 1.00 91.44 80 TYR A CA 1
ATOM 605 C C . TYR A 1 80 ? -32.779 -9.902 22.981 1.00 91.44 80 TYR A C 1
ATOM 607 O O . TYR A 1 80 ? -32.683 -10.448 21.882 1.00 91.44 80 TYR A O 1
ATOM 615 N N . LYS A 1 81 ? -33.802 -9.116 23.313 1.00 88.94 81 LYS A N 1
ATOM 616 C CA . LYS A 1 81 ? -34.807 -8.621 22.370 1.00 88.94 81 LYS A CA 1
ATOM 617 C C . LYS A 1 81 ? -34.746 -7.101 22.362 1.00 88.94 81 LYS A C 1
ATOM 619 O O . LYS A 1 81 ? -34.479 -6.508 23.407 1.00 88.94 81 LYS A O 1
ATOM 624 N N . LEU A 1 82 ? -34.961 -6.503 21.198 1.00 86.50 82 LEU A N 1
ATOM 625 C CA . LEU A 1 82 ? -35.154 -5.064 21.087 1.00 86.50 82 LEU A CA 1
ATOM 626 C C . LEU A 1 82 ? -36.607 -4.740 21.432 1.00 86.50 82 LEU A C 1
ATOM 628 O O . LEU A 1 82 ? -37.504 -5.538 21.157 1.00 86.50 82 LEU A O 1
ATOM 632 N N . HIS A 1 83 ? -36.823 -3.606 22.092 1.00 77.69 83 HIS A N 1
ATOM 633 C CA . HIS A 1 83 ? -38.168 -3.081 22.275 1.00 77.69 83 HIS A CA 1
ATOM 634 C C . HIS A 1 83 ? -38.585 -2.409 20.965 1.00 77.69 83 HIS A C 1
ATOM 636 O O . HIS A 1 83 ? -37.903 -1.498 20.497 1.00 77.69 83 HIS A O 1
ATOM 642 N N . ASP A 1 84 ? -39.656 -2.914 20.351 1.00 59.97 84 ASP A N 1
ATOM 643 C CA . ASP A 1 84 ? -40.260 -2.341 19.147 1.00 59.97 84 ASP A CA 1
ATOM 644 C C . ASP A 1 84 ? -41.059 -1.087 19.522 1.00 59.97 84 ASP A C 1
ATOM 646 O O . ASP A 1 84 ? -42.287 -1.101 19.571 1.00 59.97 84 ASP A O 1
ATOM 650 N N . ASP A 1 85 ? -40.364 0.018 19.781 1.00 58.62 85 ASP A N 1
ATOM 651 C CA . ASP A 1 85 ? -41.006 1.329 19.857 1.00 58.62 85 ASP A CA 1
ATOM 652 C C . ASP A 1 85 ? -41.162 1.865 18.425 1.00 58.62 85 ASP A C 1
ATOM 654 O O . ASP A 1 85 ? -40.400 2.707 17.944 1.00 58.62 85 ASP A O 1
ATOM 658 N N . ALA A 1 86 ? -42.141 1.313 17.700 1.00 51.81 86 ALA A N 1
ATOM 659 C CA . ALA A 1 86 ? -42.417 1.642 16.297 1.00 51.81 86 ALA A CA 1
ATOM 660 C C . ALA A 1 86 ? -42.723 3.139 16.057 1.00 51.81 86 ALA A C 1
ATOM 662 O O . ALA A 1 86 ? -42.631 3.602 14.923 1.00 51.81 86 ALA A O 1
ATOM 663 N N . GLU A 1 87 ? -43.049 3.903 17.106 1.00 51.34 87 GLU A N 1
ATOM 664 C CA . GLU A 1 87 ? -43.283 5.354 17.044 1.00 51.34 87 GLU A CA 1
ATOM 665 C C . GLU A 1 87 ? -41.996 6.202 17.122 1.00 51.34 87 GLU A C 1
ATOM 667 O O . GLU A 1 87 ? -42.030 7.382 16.774 1.00 51.34 87 GLU A O 1
ATOM 672 N N . THR A 1 88 ? -40.855 5.638 17.541 1.00 57.00 88 THR A N 1
ATOM 673 C CA . THR A 1 88 ? -39.596 6.389 17.755 1.00 57.00 88 THR A CA 1
ATOM 674 C C . THR A 1 88 ? -38.396 5.851 16.971 1.00 57.00 88 THR A C 1
ATOM 676 O O . THR A 1 88 ? -37.375 6.538 16.862 1.00 57.00 88 THR A O 1
ATOM 679 N N . SER A 1 89 ? -38.479 4.646 16.393 1.00 63.12 89 SER A N 1
ATOM 680 C CA . SER A 1 89 ? -37.377 4.086 15.600 1.00 63.12 89 SER A CA 1
ATOM 681 C C . SER A 1 89 ? -37.398 4.574 14.146 1.00 63.12 89 SER A C 1
ATOM 683 O O . SER A 1 89 ? -38.336 4.271 13.410 1.00 63.12 89 SER A O 1
ATOM 685 N N . ILE A 1 90 ? -36.348 5.271 13.702 1.00 74.94 90 ILE A N 1
ATOM 686 C CA . ILE A 1 90 ? -36.195 5.700 12.299 1.00 74.94 90 ILE A CA 1
ATOM 687 C C . ILE A 1 90 ? -35.452 4.613 11.522 1.00 74.94 90 ILE A C 1
ATOM 689 O O . ILE A 1 90 ? -34.354 4.249 11.918 1.00 74.94 90 ILE A O 1
ATOM 693 N N . ASP A 1 91 ? -36.046 4.067 10.453 1.00 78.62 91 ASP A N 1
ATOM 694 C CA . ASP A 1 91 ? -35.480 3.013 9.580 1.00 78.62 91 ASP A CA 1
ATOM 695 C C . ASP A 1 91 ? -34.839 1.806 10.322 1.00 78.62 91 ASP A C 1
ATOM 697 O O . ASP A 1 91 ? -33.960 1.101 9.802 1.00 78.62 91 ASP A O 1
ATOM 701 N N . GLY A 1 92 ? -35.316 1.530 11.543 1.00 85.62 92 GLY A N 1
ATOM 702 C CA . GLY A 1 92 ? -34.883 0.444 12.425 1.00 85.62 92 GLY A CA 1
ATOM 703 C C . GLY A 1 92 ? -33.813 0.826 13.459 1.00 85.62 92 GLY A C 1
ATOM 704 O O . GLY A 1 92 ? -33.414 1.978 13.605 1.00 85.62 92 GLY A O 1
ATOM 705 N N . GLN A 1 93 ? -33.343 -0.173 14.212 1.00 89.25 93 GLN A N 1
ATOM 706 C CA . GLN A 1 93 ? -32.414 0.028 15.332 1.00 89.25 93 GLN A CA 1
ATOM 707 C C . GLN A 1 93 ? -31.007 -0.500 15.027 1.00 89.25 93 GLN A C 1
ATOM 709 O O . GLN A 1 93 ? -30.835 -1.606 14.499 1.00 89.25 93 GLN A O 1
ATOM 714 N N . MET A 1 94 ? -29.991 0.281 15.393 1.00 92.25 94 MET A N 1
ATOM 715 C CA . MET A 1 94 ? -28.590 -0.133 15.438 1.00 92.25 94 MET A CA 1
ATOM 716 C C . MET A 1 94 ? -28.184 -0.410 16.880 1.00 92.25 94 MET A C 1
ATOM 718 O O . MET A 1 94 ? -28.260 0.466 17.739 1.00 92.25 94 MET A O 1
ATOM 722 N N . VAL A 1 95 ? -27.719 -1.628 17.140 1.00 94.44 95 VAL A N 1
ATOM 723 C CA . VAL A 1 95 ? -27.340 -2.039 18.495 1.00 94.44 95 VAL A CA 1
ATOM 724 C C . VAL A 1 95 ? -25.884 -1.686 18.753 1.00 94.44 95 VAL A C 1
ATOM 726 O O . VAL A 1 95 ? -25.020 -1.983 17.928 1.00 94.44 95 VAL A O 1
ATOM 729 N N . VAL A 1 96 ? -25.606 -1.083 19.906 1.00 94.88 96 VAL A N 1
ATOM 730 C CA . VAL A 1 96 ? -24.246 -0.792 20.373 1.00 94.88 96 VAL A CA 1
ATOM 731 C C . VAL A 1 96 ? -23.879 -1.763 21.489 1.00 94.88 96 VAL A C 1
ATOM 733 O O . VAL A 1 96 ? -24.547 -1.813 22.525 1.00 94.88 96 VAL A O 1
ATOM 736 N N . VAL A 1 97 ? -22.805 -2.524 21.283 1.00 95.31 97 VAL A N 1
ATOM 737 C CA . VAL A 1 97 ? -22.283 -3.499 22.251 1.00 95.31 97 VAL A CA 1
ATOM 738 C C . VAL A 1 97 ? -20.807 -3.259 22.526 1.00 95.31 97 VAL A C 1
ATOM 740 O O . VAL A 1 97 ? -20.052 -2.820 21.659 1.00 95.31 97 VAL A O 1
ATOM 743 N N . ASP A 1 98 ? -20.369 -3.607 23.726 1.00 93.62 98 ASP A N 1
ATOM 744 C CA . ASP A 1 98 ? -18.963 -3.591 24.090 1.00 93.62 98 ASP A CA 1
ATOM 745 C C . ASP A 1 98 ? -18.251 -4.844 23.557 1.00 93.62 98 ASP A C 1
ATOM 747 O O . ASP A 1 98 ? -18.781 -5.970 23.534 1.00 93.62 98 ASP A O 1
ATOM 751 N N . ARG A 1 99 ? -16.992 -4.664 23.151 1.00 90.50 99 ARG A N 1
ATOM 752 C CA . ARG A 1 99 ? -16.053 -5.777 23.011 1.00 90.50 99 ARG A CA 1
ATOM 753 C C . ARG A 1 99 ? -16.016 -6.514 24.355 1.00 90.50 99 ARG A C 1
ATOM 755 O O . ARG A 1 99 ? -16.005 -5.891 25.411 1.00 90.50 99 ARG A O 1
ATOM 762 N N . GLY A 1 100 ? -16.064 -7.839 24.311 1.00 83.00 100 GLY A N 1
ATOM 763 C CA . GLY A 1 100 ? -16.196 -8.666 25.508 1.00 83.00 100 GLY A CA 1
ATOM 764 C C . GLY A 1 100 ? -15.857 -10.117 25.210 1.00 83.00 100 GLY A C 1
ATOM 765 O O . GLY A 1 100 ? -15.260 -10.407 24.176 1.00 83.00 100 GLY A O 1
ATOM 766 N N . ASN A 1 101 ? -16.293 -11.023 26.080 1.00 81.88 101 ASN A N 1
ATOM 767 C CA . ASN A 1 101 ? -15.767 -12.388 26.157 1.00 81.88 101 ASN A CA 1
ATOM 768 C C . ASN A 1 101 ? -16.349 -13.392 25.135 1.00 81.88 101 ASN A C 1
ATOM 770 O O . ASN A 1 101 ? -16.212 -14.601 25.289 1.00 81.88 101 ASN A O 1
ATOM 774 N N . CYS A 1 102 ? -17.037 -12.914 24.099 1.00 88.06 102 CYS A N 1
ATOM 775 C CA . CYS A 1 102 ? -17.565 -13.743 23.016 1.00 88.06 102 CYS A CA 1
ATOM 776 C C . CYS A 1 102 ? -17.138 -13.189 21.654 1.00 88.06 102 CYS A C 1
ATOM 778 O O . CYS A 1 102 ? -16.795 -12.011 21.522 1.00 88.06 102 CYS A O 1
ATOM 780 N N . SER A 1 103 ? -17.174 -14.042 20.629 1.00 89.75 103 SER A N 1
ATOM 781 C CA . SER A 1 103 ? -16.723 -13.681 19.284 1.00 89.75 103 SER A CA 1
ATOM 782 C C . SER A 1 103 ? -17.570 -12.572 18.651 1.00 89.75 103 SER A C 1
ATOM 784 O O . SER A 1 103 ? -18.765 -12.431 18.927 1.00 89.75 103 SER A O 1
ATOM 786 N N . PHE A 1 104 ? -16.959 -11.804 17.743 1.00 92.25 104 PHE A N 1
ATOM 787 C CA . PHE A 1 104 ? -17.653 -10.768 16.970 1.00 92.25 104 PHE A CA 1
ATOM 788 C C . PHE A 1 104 ? -18.848 -11.336 16.190 1.00 92.25 104 PHE A C 1
ATOM 790 O O . PHE A 1 104 ? -19.921 -10.738 16.168 1.00 92.25 104 PHE A O 1
ATOM 797 N N . VAL A 1 105 ? -18.685 -12.540 15.630 1.00 91.88 105 VAL A N 1
ATOM 798 C CA . VAL A 1 105 ? -19.743 -13.264 14.911 1.00 91.88 105 VAL A CA 1
ATOM 799 C C . VAL A 1 105 ? -20.909 -13.613 15.840 1.00 91.88 105 VAL A C 1
ATOM 801 O O . VAL A 1 105 ? -22.062 -13.422 15.463 1.00 91.88 105 VAL A O 1
ATOM 804 N N . ALA A 1 106 ? -20.644 -14.066 17.072 1.00 92.12 106 ALA A N 1
ATOM 805 C CA . ALA A 1 106 ? -21.707 -14.375 18.028 1.00 92.12 106 ALA A CA 1
ATOM 806 C C . ALA A 1 106 ? -22.548 -13.132 18.352 1.00 92.12 106 ALA A C 1
ATOM 808 O O . ALA A 1 106 ? -23.776 -13.198 18.304 1.00 92.12 106 ALA A O 1
ATOM 809 N N . LYS A 1 107 ? -21.899 -11.986 18.600 1.00 93.81 107 LYS A N 1
ATOM 810 C CA . LYS A 1 107 ? -22.583 -10.702 18.838 1.00 93.81 107 LYS A CA 1
ATOM 811 C C . LYS A 1 107 ? -23.459 -10.310 17.644 1.00 93.81 107 LYS A C 1
ATOM 813 O O . LYS A 1 107 ? -24.615 -9.938 17.835 1.00 93.81 107 LYS A O 1
ATOM 818 N N . ALA A 1 108 ? -22.937 -10.456 16.424 1.00 94.06 108 ALA A N 1
ATOM 819 C CA . ALA A 1 108 ? -23.667 -10.174 15.188 1.00 94.06 108 ALA A CA 1
ATOM 820 C C . ALA A 1 108 ? -24.922 -11.044 15.033 1.00 94.06 108 ALA A C 1
ATOM 822 O O . ALA A 1 108 ? -25.996 -10.524 14.736 1.00 94.06 108 ALA A O 1
ATOM 823 N N . LEU A 1 109 ? -24.823 -12.346 15.316 1.00 93.75 109 LEU A N 1
ATOM 824 C CA . LEU A 1 109 ? -25.968 -13.260 15.259 1.00 93.75 109 LEU A CA 1
ATOM 825 C C . LEU A 1 109 ? -27.038 -12.905 16.292 1.00 93.75 109 LEU A C 1
ATOM 827 O O . LEU A 1 109 ? -28.226 -12.966 15.981 1.00 93.75 109 LEU A O 1
ATOM 831 N N . ARG A 1 110 ? -26.640 -12.532 17.517 1.00 93.88 110 ARG A N 1
ATOM 832 C CA . ARG A 1 110 ? -27.592 -12.112 18.558 1.00 93.88 110 ARG A CA 1
ATOM 833 C C . ARG A 1 110 ? -28.284 -10.805 18.191 1.00 93.88 110 ARG A C 1
ATOM 835 O O . ARG A 1 110 ? -29.498 -10.728 18.334 1.00 93.88 110 ARG A O 1
ATOM 842 N N . ALA A 1 111 ? -27.545 -9.834 17.660 1.00 94.06 111 ALA A N 1
ATOM 843 C CA . ALA A 1 111 ? -28.113 -8.572 17.193 1.00 94.06 111 ALA A CA 1
ATOM 844 C C . ALA A 1 111 ? -29.123 -8.797 16.061 1.00 94.06 111 ALA A C 1
ATOM 846 O O . ALA A 1 111 ? -30.239 -8.285 16.116 1.00 94.06 111 ALA A O 1
ATOM 847 N N . GLN A 1 112 ? -28.769 -9.626 15.076 1.00 94.19 112 GLN A N 1
ATOM 848 C CA . GLN A 1 112 ? -29.669 -9.983 13.981 1.00 94.19 112 GLN A CA 1
ATOM 849 C C . GLN A 1 112 ? -30.916 -10.722 14.479 1.00 94.19 112 GLN A C 1
ATOM 851 O O . GLN A 1 112 ? -32.027 -10.384 14.080 1.00 94.19 112 GLN A O 1
ATOM 856 N N . ALA A 1 113 ? -30.752 -11.698 15.377 1.00 93.19 113 ALA A N 1
ATOM 857 C CA . ALA A 1 113 ? -31.871 -12.432 15.969 1.00 93.19 113 ALA A CA 1
ATOM 858 C C . ALA A 1 113 ? -32.794 -11.532 16.809 1.00 93.19 113 ALA A C 1
ATOM 860 O O . ALA A 1 113 ? -33.976 -11.835 16.952 1.00 93.19 113 ALA A O 1
ATOM 861 N N . ALA A 1 114 ? -32.268 -10.430 17.346 1.00 92.31 114 ALA A N 1
ATOM 862 C CA . ALA A 1 114 ? -33.033 -9.428 18.076 1.00 92.31 114 ALA A CA 1
ATOM 863 C C . ALA A 1 114 ? -33.761 -8.420 17.163 1.00 92.31 114 ALA A C 1
ATOM 865 O O . ALA A 1 114 ? -34.471 -7.566 17.684 1.00 92.31 114 ALA A O 1
ATOM 866 N N . GLY A 1 115 ? -33.595 -8.506 15.834 1.00 91.44 115 GLY A N 1
ATOM 867 C CA . GLY A 1 115 ? -34.236 -7.615 14.858 1.00 91.44 115 GLY A CA 1
ATOM 868 C C . GLY A 1 115 ? -33.425 -6.367 14.487 1.00 91.44 115 GLY A C 1
ATOM 869 O O . GLY A 1 115 ? -33.943 -5.484 13.804 1.00 91.44 115 GLY A O 1
ATOM 870 N N . ALA A 1 116 ? -32.156 -6.273 14.902 1.00 92.75 116 ALA A N 1
ATOM 871 C CA . ALA A 1 116 ? -31.312 -5.121 14.588 1.00 92.75 116 ALA A CA 1
ATOM 872 C C . ALA A 1 116 ? -31.083 -4.968 13.075 1.00 92.75 116 ALA A C 1
ATOM 874 O O . ALA A 1 116 ? -30.962 -5.951 12.346 1.00 92.75 116 ALA A O 1
ATOM 875 N N . LYS A 1 117 ? -30.934 -3.726 12.606 1.00 92.00 117 LYS A N 1
ATOM 876 C CA . LYS A 1 117 ? -30.543 -3.395 11.221 1.00 92.00 117 LYS A CA 1
ATOM 877 C C . LYS A 1 117 ? -29.049 -3.102 11.069 1.00 92.00 117 LYS A C 1
ATOM 879 O O . LYS A 1 117 ? -28.588 -2.821 9.967 1.00 92.00 117 LYS A O 1
ATOM 884 N N . GLY A 1 118 ? -28.295 -3.167 12.161 1.00 93.19 118 GLY A N 1
ATOM 885 C CA . GLY A 1 118 ? -26.847 -3.004 12.191 1.00 93.19 118 GLY A CA 1
ATOM 886 C C . GLY A 1 118 ? -26.294 -3.199 13.599 1.00 93.19 118 GLY A C 1
ATOM 887 O O . GLY A 1 118 ? -27.030 -3.091 14.584 1.00 93.19 118 GLY A O 1
ATOM 888 N N . LEU A 1 119 ? -24.997 -3.482 13.690 1.00 95.50 119 LEU A N 1
ATOM 889 C CA . LEU A 1 119 ? -24.289 -3.678 14.953 1.00 95.50 119 LEU A CA 1
ATOM 890 C C . LEU A 1 119 ? -23.034 -2.804 15.002 1.00 95.50 119 LEU A C 1
ATOM 892 O O . LEU A 1 119 ? -22.201 -2.847 14.096 1.00 95.50 119 LEU A O 1
ATOM 896 N N . ILE A 1 120 ? -22.877 -2.055 16.088 1.00 96.00 120 ILE A N 1
ATOM 897 C CA . ILE A 1 120 ? -21.668 -1.298 16.410 1.00 96.00 120 ILE A CA 1
ATOM 898 C C . ILE A 1 120 ? -21.001 -1.979 17.599 1.00 96.00 120 ILE A C 1
ATOM 900 O O . ILE A 1 120 ? -21.576 -2.080 18.682 1.00 96.00 120 ILE A O 1
ATOM 904 N N . ILE A 1 121 ? -19.775 -2.445 17.394 1.00 95.44 121 ILE A N 1
ATOM 905 C CA . ILE A 1 121 ? -18.944 -3.046 18.429 1.00 95.44 121 ILE A CA 1
ATOM 906 C C . ILE A 1 121 ? -17.926 -2.009 18.869 1.00 95.44 121 ILE A C 1
ATOM 908 O O . ILE A 1 121 ? -17.095 -1.553 18.085 1.00 95.44 121 ILE A O 1
ATOM 912 N N . ARG A 1 122 ? -17.969 -1.643 20.140 1.00 94.38 122 ARG A N 1
ATOM 913 C CA . ARG A 1 122 ? -17.061 -0.662 20.710 1.00 94.38 122 ARG A CA 1
ATOM 914 C C . ARG A 1 122 ? -15.879 -1.324 21.409 1.00 94.38 122 ARG A C 1
ATOM 916 O O . ARG A 1 122 ? -16.061 -2.187 22.267 1.00 94.38 122 ARG A O 1
ATOM 923 N N . GLY A 1 123 ? -14.668 -0.852 21.125 1.00 92.25 123 GLY A N 1
ATOM 924 C CA . GLY A 1 123 ? -13.500 -1.132 21.954 1.00 92.25 123 GLY A CA 1
ATOM 925 C C . GLY A 1 123 ? -13.641 -0.535 23.359 1.00 92.25 123 GLY A C 1
ATOM 926 O O . GLY A 1 123 ? -14.014 0.623 23.518 1.00 92.25 123 GLY A O 1
ATOM 927 N N . THR A 1 124 ? -13.309 -1.298 24.399 1.00 91.19 124 THR A N 1
ATOM 928 C CA . THR A 1 124 ? -13.270 -0.795 25.781 1.00 91.19 124 THR A CA 1
ATOM 929 C C . THR A 1 124 ? -11.962 -1.188 26.457 1.00 91.19 124 THR A C 1
ATOM 931 O O . THR A 1 124 ? -11.410 -2.252 26.171 1.00 91.19 124 THR A O 1
ATOM 934 N N . LYS A 1 125 ? -11.484 -0.368 27.406 1.00 90.50 125 LYS A N 1
ATOM 935 C CA . LYS A 1 125 ? -10.320 -0.726 28.240 1.00 90.50 125 LYS A CA 1
ATOM 936 C C . LYS A 1 125 ? -10.522 -2.057 28.965 1.00 90.50 125 LYS A C 1
ATOM 938 O O . LYS A 1 125 ? -9.589 -2.842 29.072 1.00 90.50 125 LYS A O 1
ATOM 943 N N . LYS A 1 126 ? -11.753 -2.320 29.422 1.00 89.94 126 LYS A N 1
ATOM 944 C CA . LYS A 1 126 ? -12.133 -3.575 30.078 1.00 89.94 126 LYS A CA 1
ATOM 945 C C . LYS A 1 126 ? -11.822 -4.779 29.189 1.00 89.94 126 LYS A C 1
ATOM 947 O O . LYS A 1 126 ? -11.120 -5.679 29.629 1.00 89.94 126 LYS A O 1
ATOM 952 N N . ALA A 1 127 ? -12.269 -4.752 27.933 1.00 87.88 127 ALA A N 1
ATOM 953 C CA . ALA A 1 127 ? -12.035 -5.844 26.992 1.00 87.88 127 ALA A CA 1
ATOM 954 C C . ALA A 1 127 ? -10.546 -6.086 26.718 1.00 87.88 127 ALA A C 1
ATOM 956 O O . ALA A 1 127 ? -10.124 -7.226 26.545 1.00 87.88 127 ALA A O 1
ATOM 957 N N . VAL A 1 128 ? -9.749 -5.014 26.670 1.00 88.88 128 VAL A N 1
ATOM 958 C CA . VAL A 1 128 ? -8.301 -5.135 26.472 1.00 88.88 128 VAL A CA 1
ATOM 959 C C . VAL A 1 128 ? -7.626 -5.712 27.713 1.00 88.88 128 VAL A C 1
ATOM 961 O O . VAL A 1 128 ? -6.833 -6.639 27.594 1.00 88.88 128 VAL A O 1
ATOM 964 N N . TYR A 1 129 ? -7.982 -5.230 28.903 1.00 89.06 129 TYR A N 1
ATOM 965 C CA . TYR A 1 129 ? -7.474 -5.777 30.159 1.00 89.06 129 TYR A CA 1
ATOM 966 C C . TYR A 1 129 ? -7.810 -7.267 30.320 1.00 89.06 129 TYR A C 1
ATOM 968 O O . TYR A 1 129 ? -6.939 -8.053 30.678 1.00 89.06 129 TYR A O 1
ATOM 976 N N . GLU A 1 130 ? -9.045 -7.674 30.015 1.00 87.12 130 GLU A N 1
ATOM 977 C CA . GLU A 1 130 ? -9.462 -9.082 30.056 1.00 87.12 130 GLU A CA 1
ATOM 978 C C . GLU A 1 130 ? -8.658 -9.944 29.070 1.00 87.12 130 GLU A C 1
ATOM 980 O O . GLU A 1 130 ? -8.224 -11.042 29.427 1.00 87.12 130 GLU A O 1
ATOM 985 N N . ALA A 1 131 ? -8.381 -9.429 27.866 1.00 83.88 131 ALA A N 1
ATOM 986 C CA . ALA A 1 131 ? -7.520 -10.104 26.896 1.00 83.88 131 ALA A CA 1
ATOM 987 C C . ALA A 1 131 ? -6.089 -10.285 27.436 1.00 83.88 131 ALA A C 1
ATOM 989 O O . ALA A 1 131 ? -5.566 -11.401 27.409 1.00 83.88 131 ALA A O 1
ATOM 990 N N . VAL A 1 132 ? -5.490 -9.237 28.013 1.00 85.38 132 VAL A N 1
ATOM 991 C CA . VAL A 1 132 ? -4.155 -9.306 28.638 1.00 85.38 132 VAL A CA 1
ATOM 992 C C . VAL A 1 132 ? -4.135 -10.305 29.802 1.00 85.38 132 VAL A C 1
ATOM 994 O O . VAL A 1 132 ? -3.255 -11.164 29.872 1.00 85.38 132 VAL A O 1
ATOM 997 N N . ALA A 1 133 ? -5.130 -10.242 30.690 1.00 84.69 133 ALA A N 1
ATOM 998 C CA . ALA A 1 133 ? -5.233 -11.127 31.846 1.00 84.69 133 ALA A CA 1
ATOM 999 C C . ALA A 1 133 ? -5.345 -12.603 31.431 1.00 84.69 133 ALA A C 1
ATOM 1001 O O . ALA A 1 133 ? -4.632 -13.447 31.975 1.00 84.69 133 ALA A O 1
ATOM 1002 N N . SER A 1 134 ? -6.174 -12.907 30.424 1.00 80.44 134 SER A N 1
ATOM 1003 C CA . SER A 1 134 ? -6.335 -14.274 29.908 1.00 80.44 134 SER A CA 1
ATOM 1004 C C . SER A 1 134 ? -5.024 -14.851 29.355 1.00 80.44 134 SER A C 1
ATOM 1006 O O . SER A 1 134 ? -4.694 -16.015 29.601 1.00 80.44 134 SER A O 1
ATOM 1008 N N . ARG A 1 135 ? -4.218 -14.022 28.682 1.00 76.06 135 ARG A N 1
ATOM 1009 C CA . ARG A 1 135 ? -2.925 -14.413 28.107 1.00 76.06 135 ARG A CA 1
ATOM 1010 C C . ARG A 1 135 ? -1.919 -14.792 29.193 1.00 76.06 135 ARG A C 1
ATOM 1012 O O . ARG A 1 135 ? -1.270 -15.831 29.097 1.00 76.06 135 ARG A O 1
ATOM 1019 N N . ASN A 1 136 ? -1.865 -14.008 30.268 1.00 72.38 136 ASN A N 1
ATOM 1020 C CA . ASN A 1 136 ? -1.006 -14.288 31.420 1.00 72.38 136 ASN A CA 1
ATOM 1021 C C . ASN A 1 136 ? -1.419 -15.569 32.159 1.00 72.38 136 ASN A C 1
ATOM 1023 O O . ASN A 1 136 ? -0.555 -16.344 32.569 1.00 72.38 136 ASN A O 1
ATOM 1027 N N . SER A 1 137 ? -2.722 -15.843 32.286 1.00 64.81 137 SER A N 1
ATOM 1028 C CA . SER A 1 137 ? -3.208 -17.113 32.850 1.00 64.81 137 SER A CA 1
ATOM 1029 C C . SER A 1 137 ? -2.816 -18.324 31.995 1.00 64.81 137 SER A C 1
ATOM 1031 O O . SER A 1 137 ? -2.478 -19.379 32.535 1.00 64.81 137 SER A O 1
ATOM 1033 N N . THR A 1 138 ? -2.813 -18.165 30.670 1.00 59.69 138 THR A N 1
ATOM 1034 C CA . THR A 1 138 ? -2.429 -19.228 29.728 1.00 59.69 138 THR A CA 1
ATOM 1035 C C . THR A 1 138 ? -0.921 -19.495 29.786 1.00 59.69 138 THR A C 1
ATOM 1037 O O . THR A 1 138 ? -0.503 -20.637 29.928 1.00 59.69 138 THR A O 1
ATOM 1040 N N . ASN A 1 139 ? -0.093 -18.445 29.820 1.00 53.47 139 ASN A N 1
ATOM 1041 C CA . ASN A 1 139 ? 1.362 -18.590 29.955 1.00 53.47 139 ASN A CA 1
ATOM 1042 C C . ASN A 1 139 ? 1.779 -19.195 31.309 1.00 53.47 139 ASN A C 1
ATOM 1044 O O . ASN A 1 139 ? 2.742 -19.956 31.364 1.00 53.47 139 ASN A O 1
ATOM 1048 N N . SER A 1 140 ? 1.028 -18.920 32.382 1.00 43.06 140 SER A N 1
ATOM 1049 C CA . SER A 1 140 ? 1.244 -19.519 33.709 1.00 43.06 140 SER A CA 1
ATOM 1050 C C . SER A 1 140 ? 0.884 -21.017 33.765 1.00 43.06 140 SER A C 1
ATOM 1052 O O . SER A 1 140 ? 1.415 -21.752 34.596 1.00 43.06 140 SER A O 1
ATOM 1054 N N . SER A 1 141 ? 0.026 -21.500 32.856 1.00 35.84 141 SER A N 1
ATOM 1055 C CA . SER A 1 141 ? -0.361 -22.920 32.755 1.00 35.84 141 SER A CA 1
ATOM 1056 C C . SER A 1 141 ? 0.505 -23.740 31.784 1.00 35.84 141 SER A C 1
ATOM 1058 O O . SER A 1 141 ? 0.508 -24.965 31.869 1.00 35.84 141 SER A O 1
ATOM 1060 N N . THR A 1 142 ? 1.328 -23.105 30.943 1.00 33.34 142 THR A N 1
ATOM 1061 C CA . THR A 1 142 ? 2.313 -23.773 30.062 1.00 33.34 142 THR A CA 1
ATOM 1062 C C . THR A 1 142 ? 3.704 -23.982 30.671 1.00 33.34 142 THR A C 1
ATOM 1064 O O . THR A 1 142 ? 4.583 -24.526 30.008 1.00 33.34 142 THR A O 1
ATOM 1067 N N . SER A 1 143 ? 3.916 -23.668 31.952 1.00 32.38 143 SER A N 1
ATOM 1068 C CA . SER A 1 143 ? 5.163 -24.008 32.664 1.00 32.38 143 SER A CA 1
ATOM 1069 C C . SER A 1 143 ? 5.295 -25.504 33.005 1.00 32.38 143 SER A C 1
ATOM 1071 O O . SER A 1 143 ? 6.287 -25.903 33.609 1.00 32.38 143 SER A O 1
ATOM 1073 N N . THR A 1 144 ? 4.312 -26.347 32.651 1.00 29.50 144 THR A N 1
ATOM 1074 C CA . THR A 1 144 ? 4.324 -27.793 32.952 1.00 29.50 144 THR A CA 1
ATOM 1075 C C . THR A 1 144 ? 3.708 -28.686 31.864 1.00 29.50 144 THR A C 1
ATOM 1077 O O . THR A 1 144 ? 3.069 -29.666 32.204 1.00 29.50 144 THR A O 1
ATOM 1080 N N . LEU A 1 145 ? 3.901 -28.415 30.565 1.00 29.52 145 LEU A N 1
ATOM 1081 C CA . LEU A 1 145 ? 3.939 -29.470 29.527 1.00 29.52 145 LEU A CA 1
ATOM 1082 C C . LEU A 1 145 ? 4.255 -28.864 28.151 1.00 29.52 145 LEU A C 1
ATOM 1084 O O . LEU A 1 145 ? 3.404 -28.218 27.558 1.00 29.52 145 LEU A O 1
ATOM 1088 N N . HIS A 1 146 ? 5.473 -29.075 27.654 1.00 25.67 146 HIS A N 1
ATOM 1089 C CA . HIS A 1 146 ? 5.741 -29.556 26.291 1.00 25.67 146 HIS A CA 1
ATOM 1090 C C . HIS A 1 146 ? 7.256 -29.702 26.104 1.00 25.67 146 HIS A C 1
ATOM 1092 O O . HIS A 1 146 ? 7.950 -28.815 25.620 1.00 25.67 146 HIS A O 1
ATOM 1098 N N . ASN A 1 147 ? 7.751 -30.873 26.502 1.00 26.97 147 ASN A N 1
ATOM 1099 C CA . ASN A 1 147 ? 8.873 -31.517 25.838 1.00 26.97 147 ASN A CA 1
ATOM 1100 C C . ASN A 1 147 ? 8.299 -32.664 24.989 1.00 26.97 147 ASN A C 1
ATOM 1102 O O . ASN A 1 147 ? 7.331 -33.300 25.402 1.00 26.97 147 ASN A O 1
ATOM 1106 N N . VAL A 1 148 ? 8.996 -32.950 23.885 1.00 26.95 148 VAL A N 1
ATOM 1107 C CA . VAL A 1 148 ? 8.914 -34.133 22.999 1.00 26.95 148 VAL A CA 1
ATOM 1108 C C . VAL A 1 148 ? 7.855 -34.083 21.880 1.00 26.95 148 VAL A C 1
ATOM 1110 O O . VAL A 1 148 ? 6.692 -34.389 22.096 1.00 26.95 148 VAL A O 1
ATOM 1113 N N . GLU A 1 149 ? 8.269 -33.669 20.674 1.00 25.33 149 GLU A N 1
ATOM 1114 C CA . GLU A 1 149 ? 8.592 -34.536 19.509 1.00 25.33 149 GLU A CA 1
ATOM 1115 C C . GLU A 1 149 ? 9.137 -33.641 18.361 1.00 25.33 149 GLU A C 1
ATOM 1117 O O . GLU A 1 149 ? 8.446 -32.760 17.863 1.00 25.33 149 GLU A O 1
ATOM 1122 N N . THR A 1 150 ? 10.470 -33.557 18.200 1.00 26.92 150 THR A N 1
ATOM 1123 C CA . THR A 1 150 ? 11.293 -34.219 17.146 1.00 26.92 150 THR A CA 1
ATOM 1124 C C . THR A 1 150 ? 11.028 -33.697 15.715 1.00 26.92 150 THR A C 1
ATOM 1126 O O . THR A 1 150 ? 9.939 -33.813 15.186 1.00 26.92 150 THR A O 1
ATOM 1129 N N . GLY A 1 151 ? 11.967 -33.130 14.951 1.00 23.62 151 GLY A N 1
ATOM 1130 C CA . GLY A 1 151 ? 13.377 -32.825 15.158 1.00 23.62 151 GLY A CA 1
ATOM 1131 C C . GLY A 1 151 ? 13.992 -32.213 13.885 1.00 23.62 151 GLY A C 1
ATOM 1132 O O . GLY A 1 151 ? 13.851 -32.762 12.798 1.00 23.62 151 GLY A O 1
ATOM 1133 N N . LYS A 1 152 ? 14.695 -31.085 14.034 1.00 23.70 152 LYS A N 1
ATOM 1134 C CA . LYS A 1 152 ? 15.992 -30.776 13.397 1.00 23.70 152 LYS A CA 1
ATOM 1135 C C . LYS A 1 152 ? 16.488 -29.438 13.945 1.00 23.70 152 LYS A C 1
ATOM 1137 O O . LYS A 1 152 ? 16.215 -28.373 13.407 1.00 23.70 152 LYS A O 1
ATOM 1142 N N . ALA A 1 153 ? 17.192 -29.524 15.068 1.00 26.17 153 ALA A N 1
ATOM 1143 C CA . ALA A 1 153 ? 18.012 -28.442 15.574 1.00 26.17 153 ALA A CA 1
ATOM 1144 C C . ALA A 1 153 ? 19.350 -28.460 14.825 1.00 26.17 153 ALA A C 1
ATOM 1146 O O . ALA A 1 153 ? 20.065 -29.461 14.855 1.00 26.17 153 ALA A O 1
ATOM 1147 N N . THR A 1 154 ? 19.706 -27.349 14.194 1.00 24.27 154 THR A N 1
ATOM 1148 C CA . THR A 1 154 ? 21.109 -26.965 14.034 1.00 24.27 154 THR A CA 1
ATOM 1149 C C . THR A 1 154 ? 21.327 -25.747 14.909 1.00 24.27 154 THR A C 1
ATOM 1151 O O . THR A 1 154 ? 20.688 -24.714 14.725 1.00 24.27 154 THR A O 1
ATOM 1154 N N . ALA A 1 155 ? 22.179 -25.929 15.912 1.00 28.97 155 ALA A N 1
ATOM 1155 C CA . ALA A 1 155 ? 22.587 -24.918 16.862 1.00 28.97 155 ALA A CA 1
ATOM 1156 C C . ALA A 1 155 ? 23.282 -23.751 16.151 1.00 28.97 155 ALA A C 1
ATOM 1158 O O . ALA A 1 155 ? 24.253 -23.960 15.427 1.00 28.97 155 ALA A O 1
ATOM 1159 N N . ALA A 1 156 ? 22.823 -22.533 16.418 1.00 24.31 156 ALA A N 1
ATOM 1160 C CA . ALA A 1 156 ? 23.627 -21.332 16.268 1.00 24.31 156 ALA A CA 1
ATOM 1161 C C . ALA A 1 156 ? 23.123 -20.271 17.255 1.00 24.31 156 ALA A C 1
ATOM 1163 O O . ALA A 1 156 ? 22.015 -19.767 17.127 1.00 24.31 156 ALA A O 1
ATOM 1164 N N . THR A 1 157 ? 23.984 -19.985 18.234 1.00 24.38 157 THR A N 1
ATOM 1165 C CA . THR A 1 157 ? 24.213 -18.676 18.868 1.00 24.38 157 THR A CA 1
ATOM 1166 C C . THR A 1 157 ? 23.027 -17.928 19.482 1.00 24.38 157 THR A C 1
ATOM 1168 O O . THR A 1 157 ? 22.166 -17.382 18.804 1.00 24.38 157 THR A O 1
ATOM 1171 N N . SER A 1 158 ? 23.104 -17.791 20.807 1.00 32.56 158 SER A N 1
ATOM 1172 C CA . SER A 1 158 ? 22.493 -16.736 21.612 1.00 32.56 158 SER A CA 1
ATOM 1173 C C . SER A 1 158 ? 22.694 -15.351 20.983 1.00 32.56 158 SER A C 1
ATOM 1175 O O . SER A 1 158 ? 23.765 -14.756 21.109 1.00 32.56 158 SER A O 1
ATOM 1177 N N . LEU A 1 159 ? 21.654 -14.849 20.328 1.00 28.66 159 LEU A N 1
ATOM 1178 C CA . LEU A 1 159 ? 21.469 -13.450 19.973 1.00 28.66 159 LEU A CA 1
ATOM 1179 C C . LEU A 1 159 ? 19.954 -13.207 19.978 1.00 28.66 159 LEU A C 1
ATOM 1181 O O . LEU A 1 159 ? 19.232 -13.861 19.234 1.00 28.66 159 LEU A O 1
ATOM 1185 N N . GLU A 1 160 ? 19.511 -12.368 20.915 1.00 30.47 160 GLU A N 1
ATOM 1186 C CA . GLU A 1 160 ? 18.175 -11.772 21.067 1.00 30.47 160 GLU A CA 1
ATOM 1187 C C . GLU A 1 160 ? 17.054 -12.394 20.216 1.00 30.47 160 GLU A C 1
ATOM 1189 O O . GLU A 1 160 ? 16.833 -12.027 19.061 1.00 30.47 160 GLU A O 1
ATOM 1194 N N . SER A 1 161 ? 16.261 -13.285 20.821 1.00 32.12 161 SER A N 1
ATOM 1195 C CA . SER A 1 161 ? 14.900 -13.497 20.343 1.00 32.12 161 SER A CA 1
ATOM 1196 C C . SER A 1 161 ? 14.188 -12.149 20.434 1.00 32.12 161 SER A C 1
ATOM 1198 O O . SER A 1 161 ? 13.891 -11.688 21.536 1.00 32.12 161 SER A O 1
ATOM 1200 N N . LEU A 1 162 ? 13.955 -11.483 19.301 1.00 38.72 162 LEU A N 1
ATOM 1201 C CA . LEU A 1 162 ? 13.037 -10.351 19.255 1.00 38.72 162 LEU A CA 1
ATOM 1202 C C . LEU A 1 162 ? 11.683 -10.843 19.778 1.00 38.72 162 LEU A C 1
ATOM 1204 O O . LEU A 1 162 ? 10.927 -11.485 19.045 1.00 38.72 162 LEU A O 1
ATOM 1208 N N . ASP A 1 163 ? 11.393 -10.568 21.049 1.00 56.62 163 ASP A N 1
ATOM 1209 C CA . ASP A 1 163 ? 10.092 -10.834 21.645 1.00 56.62 163 ASP A CA 1
ATOM 1210 C C . ASP A 1 163 ? 9.039 -10.137 20.788 1.00 56.62 163 ASP A C 1
ATOM 1212 O O . ASP A 1 163 ? 9.060 -8.913 20.620 1.00 56.62 163 ASP A O 1
ATOM 1216 N N . LYS A 1 164 ? 8.136 -10.930 20.199 1.00 60.28 164 LYS A N 1
ATOM 1217 C CA . LYS A 1 164 ? 7.009 -10.424 19.417 1.00 60.28 164 LYS A CA 1
ATOM 1218 C C . LYS A 1 164 ? 6.234 -9.439 20.304 1.00 60.28 164 LYS A C 1
ATOM 1220 O O . LYS A 1 164 ? 5.693 -9.883 21.321 1.00 60.28 164 LYS A O 1
ATOM 1225 N N . PRO A 1 165 ? 6.171 -8.135 19.972 1.00 68.69 165 PRO A N 1
ATOM 1226 C CA . PRO A 1 165 ? 5.479 -7.176 20.814 1.00 68.69 165 PRO A CA 1
ATOM 1227 C C . PRO A 1 165 ? 4.012 -7.564 21.010 1.00 68.69 165 PRO A C 1
ATOM 1229 O O . PRO A 1 165 ? 3.359 -8.154 20.142 1.00 68.69 165 PRO A O 1
ATOM 1232 N N . VAL A 1 166 ? 3.510 -7.266 22.205 1.00 77.75 166 VAL A N 1
ATOM 1233 C CA . VAL A 1 166 ? 2.156 -7.634 22.611 1.00 77.75 166 VAL A CA 1
ATOM 1234 C C . VAL A 1 166 ? 1.151 -6.842 21.778 1.00 77.75 166 VAL A C 1
ATOM 1236 O O . VAL A 1 166 ? 1.318 -5.653 21.532 1.00 77.75 166 VAL A O 1
ATOM 1239 N N . PHE A 1 167 ? 0.090 -7.509 21.322 1.00 80.19 167 PHE A N 1
ATOM 1240 C CA . PHE A 1 167 ? -0.893 -6.886 20.438 1.00 80.19 167 PHE A CA 1
ATOM 1241 C C . PHE A 1 167 ? -1.669 -5.773 21.154 1.00 80.19 167 PHE A C 1
ATOM 1243 O O . PHE A 1 167 ? -1.981 -4.752 20.557 1.00 80.19 167 PHE A O 1
ATOM 1250 N N . GLU A 1 168 ? -1.990 -5.958 22.432 1.00 85.94 168 GLU A N 1
ATOM 1251 C CA . GLU A 1 168 ? -2.873 -5.087 23.206 1.00 85.94 168 GLU A CA 1
ATOM 1252 C C . GLU A 1 168 ? -2.241 -3.753 23.654 1.00 85.94 168 GLU A C 1
ATOM 1254 O O . GLU A 1 168 ? -2.956 -2.756 23.767 1.00 85.94 168 GLU A O 1
ATOM 1259 N N . TYR A 1 169 ? -0.929 -3.711 23.899 1.00 89.62 169 TYR A N 1
ATOM 1260 C CA . TYR A 1 169 ? -0.220 -2.540 24.433 1.00 89.62 169 TYR A CA 1
ATOM 1261 C C . TYR A 1 169 ? 1.242 -2.490 23.969 1.00 89.62 169 TYR A C 1
ATOM 1263 O O . TYR A 1 169 ? 1.816 -3.515 23.610 1.00 89.62 169 TYR A O 1
ATOM 1271 N N . ASP A 1 170 ? 1.870 -1.315 24.054 1.00 90.38 170 ASP A N 1
ATOM 1272 C CA . ASP A 1 170 ? 3.291 -1.121 23.750 1.00 90.38 170 ASP A CA 1
ATOM 1273 C C . ASP A 1 170 ? 3.997 -0.279 24.820 1.00 90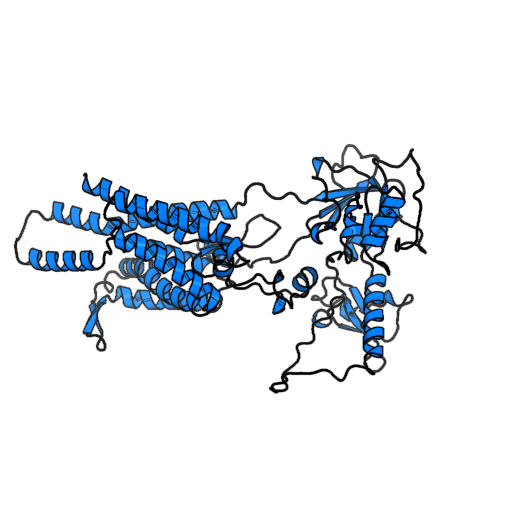.38 170 ASP A C 1
ATOM 1275 O O . ASP A 1 170 ? 3.792 0.930 24.936 1.00 90.38 170 ASP A O 1
ATOM 1279 N N . CYS A 1 171 ? 4.884 -0.917 25.584 1.00 90.31 171 CYS A N 1
ATOM 1280 C CA . CYS A 1 171 ? 5.668 -0.246 26.622 1.00 90.31 171 CYS A CA 1
ATOM 1281 C C . CYS A 1 171 ? 6.758 0.680 26.051 1.00 90.31 171 CYS A C 1
ATOM 1283 O O . CYS A 1 171 ? 7.175 1.617 26.732 1.00 90.31 171 CYS A O 1
ATOM 1285 N N . ARG A 1 172 ? 7.209 0.478 24.800 1.00 89.88 172 ARG A N 1
ATOM 1286 C CA . ARG A 1 172 ? 8.236 1.332 24.162 1.00 89.88 172 ARG A CA 1
ATOM 1287 C C . ARG A 1 172 ? 7.711 2.741 23.871 1.00 89.88 172 ARG A C 1
ATOM 1289 O O . ARG A 1 172 ? 8.496 3.680 23.748 1.00 89.88 172 ARG A O 1
ATOM 1296 N N . ARG A 1 173 ? 6.385 2.881 23.773 1.00 88.06 173 ARG A N 1
ATOM 1297 C CA . ARG A 1 173 ? 5.666 4.140 23.523 1.00 88.06 173 ARG A CA 1
ATOM 1298 C C . ARG A 1 173 ? 5.225 4.863 24.796 1.00 88.06 173 ARG A C 1
ATOM 1300 O O . ARG A 1 173 ? 4.705 5.967 24.710 1.00 88.06 173 ARG A O 1
ATOM 1307 N N . GLY A 1 174 ? 5.403 4.243 25.955 1.00 90.38 174 GLY A N 1
ATOM 1308 C CA . GLY A 1 174 ? 5.019 4.803 27.243 1.00 90.38 174 GLY A CA 1
ATOM 1309 C C . GLY A 1 174 ? 4.875 3.691 28.269 1.00 90.38 174 GLY A C 1
ATOM 1310 O O . GLY A 1 174 ? 4.174 2.704 28.031 1.00 90.38 174 GLY A O 1
ATOM 1311 N N . GLN A 1 175 ? 5.545 3.847 29.407 1.00 93.94 175 GLN A N 1
ATOM 1312 C CA . GLN A 1 175 ? 5.481 2.909 30.522 1.00 93.94 175 GLN A CA 1
ATOM 1313 C C . GLN A 1 175 ? 5.508 3.656 31.851 1.00 93.94 175 GLN A C 1
ATOM 1315 O O . GLN A 1 175 ? 6.161 4.691 31.975 1.00 93.94 175 GLN A O 1
ATOM 1320 N N . ALA A 1 176 ? 4.830 3.102 32.849 1.00 94.38 176 ALA A N 1
ATOM 1321 C CA . ALA A 1 176 ? 4.893 3.578 34.223 1.00 94.38 176 ALA A CA 1
ATOM 1322 C C . ALA A 1 176 ? 4.633 2.428 35.202 1.00 94.38 176 ALA A C 1
ATOM 1324 O O . ALA A 1 176 ? 4.207 1.336 34.815 1.00 94.38 176 ALA A O 1
ATOM 1325 N N . PHE A 1 177 ? 4.884 2.680 36.483 1.00 94.62 177 PHE A N 1
ATOM 1326 C CA . PHE A 1 177 ? 4.687 1.711 37.554 1.00 94.62 177 PHE A CA 1
ATOM 1327 C C . PHE A 1 177 ? 3.796 2.314 38.635 1.00 94.62 177 PHE A C 1
ATOM 1329 O O . PHE A 1 177 ? 4.134 3.342 39.216 1.00 94.62 177 PHE A O 1
ATOM 1336 N N . VAL A 1 178 ? 2.668 1.662 38.908 1.00 93.12 178 VAL A N 1
ATOM 1337 C CA . VAL A 1 178 ? 1.652 2.146 39.847 1.00 93.12 178 VAL A CA 1
ATOM 1338 C C . VAL A 1 178 ? 1.620 1.311 41.122 1.00 93.12 178 VAL A C 1
ATOM 1340 O O . VAL A 1 178 ? 1.610 0.077 41.094 1.00 93.12 178 VAL A O 1
ATOM 1343 N N . ASP A 1 179 ? 1.566 2.009 42.255 1.00 92.19 179 ASP A N 1
ATOM 1344 C CA . ASP A 1 179 ? 1.485 1.399 43.585 1.00 92.19 179 ASP A CA 1
ATOM 1345 C C . ASP A 1 179 ? 0.035 1.028 43.954 1.00 92.19 179 ASP A C 1
ATOM 1347 O O . ASP A 1 179 ? -0.214 0.001 44.586 1.00 92.19 179 ASP A O 1
ATOM 1351 N N . LYS A 1 180 ? -0.943 1.843 43.528 1.00 90.12 180 LYS A N 1
ATOM 1352 C CA . LYS A 1 180 ? -2.376 1.654 43.806 1.00 90.12 180 LYS A CA 1
ATOM 1353 C C . LYS A 1 180 ? -3.149 1.372 42.521 1.00 90.12 180 LYS A C 1
ATOM 1355 O O . LYS A 1 180 ? -3.063 2.131 41.562 1.00 90.12 180 LYS A O 1
ATOM 1360 N N . LEU A 1 181 ? -3.934 0.298 42.532 1.00 92.25 181 LEU A N 1
ATOM 1361 C CA . LEU A 1 181 ? -4.834 -0.060 41.436 1.00 92.25 181 LEU A CA 1
ATOM 1362 C C . LEU A 1 181 ? -6.150 0.719 41.552 1.00 92.25 181 LEU A C 1
ATOM 1364 O O . LEU A 1 181 ? -6.664 0.919 42.656 1.00 92.25 181 LEU A O 1
ATOM 1368 N N . ALA A 1 182 ? -6.709 1.130 40.416 1.00 91.38 182 ALA A N 1
ATOM 1369 C CA . ALA A 1 182 ? -8.029 1.749 40.372 1.00 91.38 182 ALA A CA 1
ATOM 1370 C C . ALA A 1 182 ? -9.133 0.722 40.676 1.00 91.38 182 ALA A C 1
ATOM 1372 O O . ALA A 1 182 ? -8.941 -0.489 40.548 1.00 91.38 182 ALA A O 1
ATOM 1373 N N . THR A 1 183 ? -10.318 1.206 41.047 1.00 88.38 183 THR A N 1
ATOM 1374 C CA . THR A 1 183 ? -11.523 0.378 41.167 1.00 88.38 183 THR A CA 1
ATOM 1375 C C . THR A 1 183 ? -12.586 0.908 40.205 1.00 88.38 183 THR A C 1
ATOM 1377 O O . THR A 1 183 ? -13.053 2.029 40.385 1.00 88.38 183 THR A O 1
ATOM 1380 N N . PRO A 1 184 ? -12.976 0.139 39.173 1.00 90.44 184 PRO A N 1
ATOM 1381 C CA . PRO A 1 184 ? -12.492 -1.197 38.808 1.00 90.44 184 PRO A CA 1
ATOM 1382 C C . PRO A 1 184 ? -11.063 -1.232 38.222 1.00 90.44 184 PRO A C 1
ATOM 1384 O O . PRO A 1 184 ? -10.594 -0.271 37.619 1.00 90.44 184 PRO A O 1
ATOM 1387 N N . VAL A 1 185 ? -10.391 -2.385 38.345 1.00 90.62 185 VAL A N 1
ATOM 1388 C CA . VAL A 1 185 ? -8.946 -2.558 38.061 1.00 90.62 185 VAL A CA 1
ATOM 1389 C C . VAL A 1 185 ? -8.542 -2.165 36.636 1.00 90.62 185 VAL A C 1
ATOM 1391 O O . VAL A 1 185 ? -7.481 -1.579 36.435 1.00 90.62 185 VAL A O 1
ATOM 1394 N N . TRP A 1 186 ? -9.393 -2.408 35.638 1.00 87.88 186 TRP A N 1
ATOM 1395 C CA . TRP A 1 186 ? -9.126 -2.050 34.236 1.00 87.88 186 TRP A CA 1
ATOM 1396 C C . TRP A 1 186 ? -9.129 -0.538 33.951 1.00 87.88 186 TRP A C 1
ATOM 1398 O O . TRP A 1 186 ? -8.820 -0.130 32.832 1.00 87.88 186 TRP A O 1
ATOM 1408 N N . GLN A 1 187 ? -9.504 0.300 34.922 1.00 91.06 187 GLN A N 1
ATOM 1409 C CA . GLN A 1 187 ? -9.378 1.760 34.830 1.00 91.06 187 GLN A CA 1
ATOM 1410 C C . GLN A 1 187 ? -8.028 2.277 35.337 1.00 91.06 187 GLN A C 1
ATOM 1412 O O . GLN A 1 187 ? -7.798 3.482 35.306 1.00 91.06 187 GLN A O 1
ATOM 1417 N N . THR A 1 188 ? -7.142 1.392 35.800 1.00 92.00 188 THR A N 1
ATOM 1418 C CA . THR A 1 188 ? -5.818 1.788 36.282 1.00 92.00 188 THR A CA 1
ATOM 1419 C C . THR A 1 188 ? -5.021 2.433 35.152 1.00 92.00 188 THR A C 1
ATOM 1421 O O . THR A 1 188 ? -4.870 1.848 34.081 1.00 92.00 188 THR A O 1
ATOM 1424 N N . ASP A 1 189 ? -4.525 3.638 35.408 1.00 91.94 189 ASP A N 1
ATOM 1425 C CA . ASP A 1 189 ? -3.774 4.469 34.470 1.00 91.94 189 ASP A CA 1
ATOM 1426 C C . ASP A 1 189 ? -2.655 5.203 35.229 1.00 91.94 189 ASP A C 1
ATOM 1428 O O . ASP A 1 189 ? -2.643 5.196 36.464 1.00 91.94 189 ASP A O 1
ATOM 1432 N N . ALA A 1 190 ? -1.723 5.820 34.508 1.00 92.94 190 ALA A N 1
ATOM 1433 C CA . ALA A 1 190 ? -0.619 6.579 35.098 1.00 92.94 190 ALA A CA 1
ATOM 1434 C C . ALA A 1 190 ? -0.318 7.834 34.279 1.00 92.94 190 ALA A C 1
ATOM 1436 O O . ALA A 1 190 ? -0.183 7.755 33.056 1.00 92.94 190 ALA A O 1
ATOM 1437 N N . GLU A 1 191 ? -0.181 8.983 34.946 1.00 92.12 191 GLU A N 1
ATOM 1438 C CA . GLU A 1 191 ? 0.087 10.259 34.268 1.00 92.12 191 GLU A CA 1
ATOM 1439 C C . GLU A 1 191 ? 1.462 10.268 33.589 1.00 92.12 191 GLU A C 1
ATOM 1441 O O . GLU A 1 191 ? 1.600 10.879 32.533 1.00 92.12 191 GLU A O 1
ATOM 1446 N N . GLU A 1 192 ? 2.454 9.524 34.097 1.00 92.50 192 GLU A N 1
ATOM 1447 C CA . GLU A 1 192 ? 3.753 9.402 33.421 1.00 92.50 192 GLU A CA 1
ATOM 1448 C C . GLU A 1 192 ? 3.632 8.660 32.082 1.00 92.50 192 GLU A C 1
ATOM 1450 O O . GLU A 1 192 ? 4.271 9.027 31.100 1.00 92.50 192 GLU A O 1
ATOM 1455 N N . CYS A 1 193 ? 2.783 7.632 32.024 1.00 92.75 193 CYS A N 1
ATOM 1456 C CA . CYS A 1 193 ? 2.569 6.836 30.817 1.00 92.75 193 CYS A CA 1
ATOM 1457 C C . CYS A 1 193 ? 1.678 7.574 29.805 1.00 92.75 193 CYS A C 1
ATOM 1459 O O . CYS A 1 193 ? 1.979 7.617 28.613 1.00 92.75 193 CYS A O 1
ATOM 1461 N N . LYS A 1 194 ? 0.602 8.205 30.284 1.00 92.06 194 LYS A N 1
ATOM 1462 C CA . LYS A 1 194 ? -0.333 8.993 29.473 1.00 92.06 194 LYS A CA 1
ATOM 1463 C C . LYS A 1 194 ? 0.262 10.312 28.974 1.00 92.06 194 LYS A C 1
ATOM 1465 O O . LYS A 1 194 ? -0.134 10.790 27.910 1.00 92.06 194 LYS A O 1
ATOM 1470 N N . GLY A 1 195 ? 1.163 10.906 29.753 1.00 90.44 195 GLY A N 1
ATOM 1471 C CA . GLY A 1 195 ? 1.857 12.148 29.427 1.00 90.44 195 GLY A CA 1
ATOM 1472 C C . GLY A 1 195 ? 3.001 11.981 28.423 1.00 90.44 195 GLY A C 1
ATOM 1473 O O . GLY A 1 195 ? 3.470 12.984 27.887 1.00 90.44 195 GLY A O 1
ATOM 1474 N N . ASP A 1 196 ? 3.440 10.748 28.137 1.00 91.81 196 ASP A N 1
ATOM 1475 C CA . ASP A 1 196 ? 4.459 10.479 27.118 1.00 91.81 196 ASP A CA 1
ATOM 1476 C C . ASP A 1 196 ? 3.928 10.854 25.724 1.00 91.81 196 ASP A C 1
ATOM 1478 O O . ASP A 1 196 ? 2.868 10.396 25.290 1.00 91.81 196 ASP A O 1
ATOM 1482 N N . SER A 1 197 ? 4.681 11.676 24.989 1.00 91.88 197 SER A N 1
ATOM 1483 C CA . SER A 1 197 ? 4.307 12.126 23.643 1.00 91.88 197 SER A CA 1
ATOM 1484 C C . SER A 1 197 ? 4.218 10.982 22.631 1.00 91.88 197 SER A C 1
ATOM 1486 O O . SER A 1 197 ? 3.517 11.107 21.624 1.00 91.88 197 SER A O 1
ATOM 1488 N N . ARG A 1 198 ? 4.888 9.854 22.898 1.00 90.62 198 ARG A N 1
ATOM 1489 C CA . ARG A 1 198 ? 4.838 8.644 22.067 1.00 90.62 198 ARG A CA 1
ATOM 1490 C C . ARG A 1 198 ? 3.555 7.836 22.290 1.00 90.62 198 ARG A C 1
ATOM 1492 O O . ARG A 1 198 ? 3.193 7.028 21.426 1.00 90.62 198 ARG A O 1
ATOM 1499 N N . CYS A 1 199 ? 2.838 8.068 23.395 1.00 90.75 199 CYS A N 1
ATOM 1500 C CA . CYS A 1 199 ? 1.591 7.382 23.703 1.00 90.75 199 CYS A CA 1
ATOM 1501 C C . CYS A 1 199 ? 0.387 8.074 23.049 1.00 90.75 199 CYS A C 1
ATOM 1503 O O . CYS A 1 199 ? -0.334 8.861 23.665 1.00 90.75 199 CYS A O 1
ATOM 1505 N N . LEU A 1 200 ? 0.139 7.749 21.776 1.00 88.69 200 LEU A N 1
ATOM 1506 C CA . LEU A 1 200 ? -0.920 8.371 20.966 1.00 88.69 200 LEU A CA 1
ATOM 1507 C C . LEU A 1 200 ? -2.332 8.207 21.553 1.00 88.69 200 LEU A C 1
ATOM 1509 O O . LEU A 1 200 ? -3.164 9.096 21.394 1.00 88.69 200 LEU A O 1
ATOM 1513 N N . SER A 1 201 ? -2.603 7.101 22.253 1.00 90.00 201 SER A N 1
ATOM 1514 C CA . SER A 1 201 ? -3.906 6.846 22.880 1.00 90.00 201 SER A CA 1
ATOM 1515 C C . SER A 1 201 ? -4.144 7.660 24.154 1.00 90.00 201 SER A C 1
ATOM 1517 O O . SER A 1 201 ? -5.284 7.733 24.616 1.00 90.00 201 SER A O 1
ATOM 1519 N N . ARG A 1 202 ? -3.087 8.251 24.746 1.00 91.62 202 ARG A N 1
ATOM 1520 C CA . ARG A 1 202 ? -3.129 8.970 26.036 1.00 91.62 202 ARG A CA 1
ATOM 1521 C C . ARG A 1 202 ? -3.847 8.179 27.131 1.00 91.62 202 ARG A C 1
ATOM 1523 O O . ARG A 1 202 ? -4.634 8.716 27.915 1.00 91.62 202 ARG A O 1
ATOM 1530 N N . SER A 1 203 ? -3.626 6.875 27.133 1.00 92.19 203 SER A N 1
ATOM 1531 C CA . SER A 1 203 ? -4.324 5.937 27.989 1.00 92.19 203 SER A CA 1
ATOM 1532 C C . SER A 1 203 ? -3.457 4.704 28.161 1.00 92.19 203 SER A C 1
ATOM 1534 O O . SER A 1 203 ? -2.980 4.146 27.173 1.00 92.19 203 SER A O 1
ATOM 1536 N N . CYS A 1 204 ? -3.323 4.223 29.390 1.00 93.44 204 CYS A N 1
ATOM 1537 C CA . CYS A 1 204 ? -2.524 3.037 29.672 1.00 93.44 204 CYS A CA 1
ATOM 1538 C C . CYS A 1 204 ? -3.378 1.875 30.186 1.00 93.44 204 CYS A C 1
ATOM 1540 O O . CYS A 1 204 ? -4.553 2.042 30.548 1.00 93.44 204 CYS A O 1
ATOM 1542 N N . VAL A 1 205 ? -2.797 0.676 30.125 1.00 93.00 205 VAL A N 1
ATOM 1543 C CA . VAL A 1 205 ? -3.397 -0.580 30.588 1.00 93.00 205 VAL A CA 1
ATOM 1544 C C . VAL A 1 205 ? -2.375 -1.388 31.384 1.00 93.00 205 VAL A C 1
ATOM 1546 O O . VAL A 1 205 ? -1.174 -1.333 31.120 1.00 93.00 205 VAL A O 1
ATOM 1549 N N . LEU A 1 206 ? -2.858 -2.136 32.375 1.00 92.06 206 LEU A N 1
ATOM 1550 C CA . LEU A 1 206 ? -2.043 -3.043 33.179 1.00 92.06 206 LEU A CA 1
ATOM 1551 C C . LEU A 1 206 ? -1.540 -4.219 32.342 1.00 92.06 206 LEU A C 1
ATOM 1553 O O . LEU A 1 206 ? -2.336 -4.895 31.690 1.00 92.06 206 LEU A O 1
ATOM 1557 N N . THR A 1 207 ? -0.243 -4.507 32.434 1.00 88.50 207 THR A N 1
ATOM 1558 C CA . THR A 1 207 ? 0.387 -5.631 31.717 1.00 88.50 207 THR A CA 1
ATOM 1559 C C . THR A 1 207 ? 0.324 -6.943 32.502 1.00 88.50 207 THR A C 1
ATOM 1561 O O . THR A 1 207 ? 0.451 -8.026 31.938 1.00 88.50 207 THR A O 1
ATOM 1564 N N . GLY A 1 208 ? 0.128 -6.857 33.822 1.00 84.75 208 GLY A N 1
ATOM 1565 C CA . GLY A 1 208 ? 0.228 -7.984 34.753 1.00 84.75 208 GLY A CA 1
ATOM 1566 C C . GLY A 1 208 ? 1.651 -8.255 35.253 1.00 84.75 208 GLY A C 1
ATOM 1567 O O . GLY A 1 208 ? 1.811 -9.009 36.212 1.00 84.75 208 GLY A O 1
ATOM 1568 N N . HIS A 1 209 ? 2.665 -7.601 34.679 1.00 86.06 209 HIS A N 1
ATOM 1569 C CA . HIS A 1 209 ? 4.032 -7.640 35.190 1.00 86.06 209 HIS A CA 1
ATOM 1570 C C . HIS A 1 209 ? 4.170 -6.756 36.438 1.00 86.06 209 HIS A C 1
ATOM 1572 O O . HIS A 1 209 ? 3.549 -5.691 36.543 1.00 86.06 209 HIS A O 1
ATOM 1578 N N . LYS A 1 210 ? 5.005 -7.186 37.388 1.00 87.19 210 LYS A N 1
ATOM 1579 C CA . LYS A 1 210 ? 5.323 -6.423 38.599 1.00 87.19 210 LYS A CA 1
ATOM 1580 C C . LYS A 1 210 ? 6.828 -6.232 38.725 1.00 87.19 210 LYS A C 1
ATOM 1582 O O . LYS A 1 210 ? 7.577 -7.178 38.515 1.00 87.19 210 LYS A O 1
ATOM 1587 N N . SER A 1 211 ? 7.250 -5.028 39.100 1.00 88.12 211 SER A N 1
ATOM 1588 C CA . SER A 1 211 ? 8.638 -4.714 39.463 1.00 88.12 211 SER A CA 1
ATOM 1589 C C . SER A 1 211 ? 8.621 -4.036 40.825 1.00 88.12 211 SER A C 1
ATOM 1591 O O . SER A 1 211 ? 7.860 -3.089 41.007 1.00 88.12 211 SER A O 1
ATOM 1593 N N . ASP A 1 212 ? 9.393 -4.539 41.789 1.00 84.38 212 ASP A N 1
ATOM 1594 C CA . ASP A 1 212 ? 9.492 -3.979 43.149 1.00 84.38 212 ASP A CA 1
ATOM 1595 C C . ASP A 1 212 ? 8.131 -3.724 43.823 1.00 84.38 212 ASP A C 1
ATOM 1597 O O . ASP A 1 212 ? 7.861 -2.655 44.363 1.00 84.38 212 ASP A O 1
ATOM 1601 N N . ALA A 1 213 ? 7.235 -4.716 43.742 1.00 85.69 213 ALA A N 1
ATOM 1602 C CA . ALA A 1 213 ? 5.841 -4.668 44.211 1.00 85.69 213 ALA A CA 1
ATOM 1603 C C . ALA A 1 213 ? 4.918 -3.647 43.507 1.00 85.69 213 ALA A C 1
ATOM 1605 O O . ALA A 1 213 ? 3.712 -3.637 43.776 1.00 85.69 213 ALA A O 1
ATOM 1606 N N . LYS A 1 214 ? 5.429 -2.869 42.549 1.00 91.69 214 LYS A N 1
ATOM 1607 C CA . LYS A 1 214 ? 4.641 -1.965 41.705 1.00 91.69 214 LYS A CA 1
ATOM 1608 C C . LYS A 1 214 ? 4.088 -2.692 40.489 1.00 91.69 214 LYS A C 1
ATOM 1610 O O . LYS A 1 214 ? 4.744 -3.569 39.923 1.00 91.69 214 LYS A O 1
ATOM 1615 N N . HIS A 1 215 ? 2.893 -2.313 40.055 1.00 91.88 215 HIS A N 1
ATOM 1616 C CA . HIS A 1 215 ? 2.263 -2.886 38.868 1.00 91.88 215 HIS A CA 1
ATOM 1617 C C . HIS A 1 215 ? 2.671 -2.090 37.634 1.00 91.88 215 HIS A C 1
ATOM 1619 O O . HIS A 1 215 ? 2.556 -0.866 37.626 1.00 91.88 215 HIS A O 1
ATOM 1625 N N . GLN A 1 216 ? 3.128 -2.769 36.587 1.00 92.94 216 GLN A N 1
ATOM 1626 C CA . GLN A 1 216 ? 3.481 -2.104 35.341 1.00 92.94 216 GLN A CA 1
ATOM 1627 C C . GLN A 1 216 ? 2.221 -1.773 34.530 1.00 92.94 216 GLN A C 1
ATOM 1629 O O . GLN A 1 216 ? 1.343 -2.621 34.325 1.00 92.94 216 GLN A O 1
ATOM 1634 N N . VAL A 1 217 ? 2.164 -0.540 34.037 1.00 93.75 217 VAL A N 1
ATOM 1635 C CA . VAL A 1 217 ? 1.215 -0.098 33.015 1.00 93.75 217 VAL A CA 1
ATOM 1636 C C . VAL A 1 217 ? 1.976 0.340 31.774 1.00 93.75 217 VAL A C 1
ATOM 1638 O O . VAL A 1 217 ? 3.053 0.931 31.871 1.00 93.75 217 VAL A O 1
ATOM 1641 N N . CYS A 1 218 ? 1.408 0.058 30.608 1.00 94.00 218 CYS A N 1
ATOM 1642 C CA . CYS A 1 218 ? 1.988 0.440 29.327 1.00 94.00 218 CYS A CA 1
ATOM 1643 C C . CYS A 1 218 ? 0.957 1.110 28.430 1.00 94.00 218 CYS A C 1
ATOM 1645 O O . CYS A 1 218 ? -0.254 0.936 28.621 1.00 94.00 218 CYS A O 1
ATOM 1647 N N . CYS A 1 219 ? 1.448 1.880 27.461 1.00 94.00 219 CYS A N 1
ATOM 1648 C CA . CYS A 1 219 ? 0.602 2.606 26.532 1.00 94.00 219 CYS A CA 1
ATOM 1649 C C . CYS A 1 219 ? -0.309 1.644 25.763 1.00 94.00 219 CYS A C 1
ATOM 1651 O O . CYS A 1 219 ? 0.141 0.669 25.158 1.00 94.00 219 CYS A O 1
ATOM 1653 N N . LEU A 1 220 ? -1.608 1.922 25.798 1.00 92.62 220 LEU A N 1
ATOM 1654 C CA . LEU A 1 220 ? -2.630 1.115 25.151 1.00 92.62 220 LEU A CA 1
ATOM 1655 C C . LEU A 1 220 ? -2.653 1.384 23.645 1.00 92.62 220 LEU A C 1
ATOM 1657 O O . LEU A 1 220 ? -2.625 2.543 23.228 1.00 92.62 220 LEU A O 1
ATOM 1661 N N . TRP A 1 221 ? -2.815 0.343 22.831 1.00 89.69 221 TRP A N 1
ATOM 1662 C CA . TRP A 1 221 ? -3.141 0.540 21.421 1.00 89.69 221 TRP A CA 1
ATOM 1663 C C . TRP A 1 221 ? -4.610 0.923 21.252 1.00 89.69 221 TRP A C 1
ATOM 1665 O O . TRP A 1 221 ? -5.502 0.128 21.550 1.00 89.69 221 TRP A O 1
ATOM 1675 N N . ASP A 1 222 ? -4.855 2.127 20.732 1.00 90.19 222 ASP A N 1
ATOM 1676 C CA . ASP A 1 222 ? -6.194 2.593 20.359 1.00 90.19 222 ASP A CA 1
ATOM 1677 C C . ASP A 1 222 ? -6.383 2.644 18.837 1.00 90.19 222 ASP A C 1
ATOM 1679 O O . ASP A 1 222 ? -6.658 3.683 18.243 1.00 90.19 222 ASP A O 1
ATOM 1683 N N . THR A 1 223 ? -6.172 1.500 18.192 1.00 87.12 223 THR A N 1
ATOM 1684 C CA . THR A 1 223 ? -6.303 1.330 16.740 1.00 87.12 223 THR A CA 1
ATOM 1685 C C . THR A 1 223 ? -7.472 0.414 16.394 1.00 87.12 223 THR A C 1
ATOM 1687 O O . THR A 1 223 ? -8.102 -0.209 17.264 1.00 87.12 223 THR A O 1
ATOM 1690 N N . PHE A 1 224 ? -7.802 0.337 15.105 1.00 86.25 224 PHE A N 1
ATOM 1691 C CA . PHE A 1 224 ? -8.815 -0.594 14.633 1.00 86.25 224 PHE A CA 1
ATOM 1692 C C . PHE A 1 224 ? -8.363 -2.042 14.856 1.00 86.25 224 PHE A C 1
ATOM 1694 O O . PHE A 1 224 ? -7.183 -2.357 15.018 1.00 86.25 224 PHE A O 1
ATOM 1701 N N . VAL A 1 225 ? -9.347 -2.930 14.951 1.00 84.31 225 VAL A N 1
ATOM 1702 C CA . VAL A 1 225 ? -9.126 -4.362 15.137 1.00 84.31 225 VAL A CA 1
ATOM 1703 C C . VAL A 1 225 ? -9.802 -5.076 13.987 1.00 84.31 225 VAL A C 1
ATOM 1705 O O . VAL A 1 225 ? -10.959 -4.779 13.667 1.00 84.31 225 VAL A O 1
ATOM 1708 N N . LEU A 1 226 ? -9.094 -6.028 13.385 1.00 83.62 226 LEU A N 1
ATOM 1709 C CA . LEU A 1 226 ? -9.691 -6.900 12.394 1.00 83.62 226 LEU A CA 1
ATOM 1710 C C . LEU A 1 226 ? -10.629 -7.873 13.112 1.00 83.62 226 LEU A C 1
ATOM 1712 O O . LEU A 1 226 ? -10.219 -8.666 13.962 1.00 83.62 226 LEU A O 1
ATOM 1716 N N . MET A 1 227 ? -11.921 -7.807 12.803 1.00 87.56 227 MET A N 1
ATOM 1717 C CA . MET A 1 227 ? -12.902 -8.679 13.440 1.00 87.56 227 MET A CA 1
ATOM 1718 C C . MET A 1 227 ? -12.788 -10.090 12.861 1.00 87.56 227 MET A C 1
ATOM 1720 O O . MET A 1 227 ? -13.522 -10.416 11.950 1.00 87.56 227 MET A O 1
ATOM 1724 N N . GLY A 1 228 ? -11.886 -10.943 13.341 1.00 82.38 228 GLY A N 1
ATOM 1725 C CA . GLY A 1 228 ? -11.750 -12.309 12.815 1.00 82.38 228 GLY A CA 1
ATOM 1726 C C . GLY A 1 228 ? -13.032 -13.154 12.952 1.00 82.38 228 GLY A C 1
ATOM 1727 O O . GLY A 1 228 ? -13.754 -13.056 13.950 1.00 82.38 228 GLY A O 1
ATOM 1728 N N . ALA A 1 229 ? -13.298 -14.015 11.965 1.00 83.50 229 ALA A N 1
ATOM 1729 C CA . ALA A 1 229 ? -14.403 -14.974 11.981 1.00 83.50 229 ALA A CA 1
ATOM 1730 C C . ALA A 1 229 ? -13.883 -16.421 11.902 1.00 83.50 229 ALA A C 1
ATOM 1732 O O . ALA A 1 229 ? -13.517 -16.876 10.819 1.00 83.50 229 ALA A O 1
ATOM 1733 N N . PRO A 1 230 ? -13.886 -17.179 13.015 1.00 73.50 230 PRO A N 1
ATOM 1734 C CA . PRO A 1 230 ? -13.343 -18.538 13.029 1.00 73.50 230 PRO A CA 1
ATOM 1735 C C . PRO A 1 230 ? -14.211 -19.552 12.267 1.00 73.50 230 PRO A C 1
ATOM 1737 O O . PRO A 1 230 ? -13.706 -20.584 11.845 1.00 73.50 230 PRO A O 1
ATOM 1740 N N . ASN A 1 231 ? -15.511 -19.285 12.076 1.00 79.50 231 ASN A N 1
ATOM 1741 C CA . ASN A 1 231 ? -16.421 -20.191 11.373 1.00 79.50 231 ASN A CA 1
ATOM 1742 C C . ASN A 1 231 ? -17.130 -19.482 10.211 1.00 79.50 231 ASN A C 1
ATOM 1744 O O . ASN A 1 231 ? -18.157 -18.833 10.405 1.00 79.50 231 ASN A O 1
ATOM 1748 N N . GLN A 1 232 ? -16.601 -19.640 8.997 1.00 74.75 232 GLN A N 1
ATOM 1749 C CA . GLN A 1 232 ? -17.107 -18.962 7.797 1.00 74.75 232 GLN A CA 1
ATOM 1750 C C . GLN A 1 232 ? -18.517 -19.404 7.371 1.00 74.75 232 GLN A C 1
ATOM 1752 O O . GLN A 1 232 ? -19.233 -18.628 6.741 1.00 74.75 232 GLN A O 1
ATOM 1757 N N . THR A 1 233 ? -18.952 -20.621 7.720 1.00 78.69 233 THR A N 1
ATOM 1758 C CA . THR A 1 233 ? -20.287 -21.121 7.330 1.00 78.69 233 THR A CA 1
ATOM 1759 C C . THR A 1 233 ? -21.405 -20.333 8.006 1.00 78.69 233 THR A C 1
ATOM 1761 O O . THR A 1 233 ? -22.377 -19.948 7.360 1.00 78.69 233 THR A O 1
ATOM 1764 N N . VAL A 1 234 ? -21.216 -20.015 9.286 1.00 80.31 234 VAL A N 1
ATOM 1765 C CA . VAL A 1 234 ? -22.174 -19.273 10.109 1.00 80.31 234 VAL A CA 1
ATOM 1766 C C . VAL A 1 234 ? -22.252 -17.810 9.685 1.00 80.31 234 VAL A C 1
ATOM 1768 O O . VAL A 1 234 ? -23.293 -17.176 9.802 1.00 80.31 234 VAL A O 1
ATOM 1771 N N . VAL A 1 235 ? -21.167 -17.254 9.151 1.00 83.25 235 VAL A N 1
ATOM 1772 C CA . VAL A 1 235 ? -21.173 -15.848 8.750 1.00 83.25 235 VAL A CA 1
ATOM 1773 C C . VAL A 1 235 ? -22.017 -15.595 7.500 1.00 83.25 235 VAL A C 1
ATOM 1775 O O . VAL A 1 235 ? -22.584 -14.514 7.355 1.00 83.25 235 VAL A O 1
ATOM 1778 N N . LYS A 1 236 ? -22.182 -16.591 6.622 1.00 82.31 236 LYS A N 1
ATOM 1779 C CA . LYS A 1 236 ? -23.014 -16.445 5.415 1.00 82.31 236 LYS A CA 1
ATOM 1780 C C . LYS A 1 236 ? -24.487 -16.159 5.722 1.00 82.31 236 LYS A C 1
ATOM 1782 O O . LYS A 1 236 ? -25.189 -15.653 4.856 1.00 82.31 236 LYS A O 1
ATOM 1787 N N . THR A 1 237 ? -24.961 -16.457 6.934 1.00 87.19 237 THR A N 1
ATOM 1788 C CA . THR A 1 237 ? -26.344 -16.172 7.345 1.00 87.19 237 THR A CA 1
ATOM 1789 C C . THR A 1 237 ? -26.539 -14.745 7.863 1.00 87.19 237 THR A C 1
ATOM 1791 O O . THR A 1 237 ? -27.664 -14.377 8.203 1.00 87.19 237 THR A O 1
ATOM 1794 N N . LEU A 1 238 ? -25.470 -13.949 7.994 1.00 90.19 238 LEU A N 1
ATOM 1795 C CA . LEU A 1 238 ? -25.554 -12.575 8.485 1.00 90.19 238 LEU A CA 1
ATOM 1796 C C . LEU A 1 238 ? -25.952 -11.608 7.367 1.00 90.19 238 LEU A C 1
ATOM 1798 O O . LEU A 1 238 ? -25.291 -11.521 6.337 1.00 90.19 238 LEU A O 1
ATOM 1802 N N . THR A 1 239 ? -27.012 -10.843 7.609 1.00 92.06 239 THR A N 1
ATOM 1803 C CA . THR A 1 239 ? -27.596 -9.863 6.684 1.00 92.06 239 THR A CA 1
ATOM 1804 C C . THR A 1 239 ? -27.446 -8.423 7.176 1.00 92.06 239 THR A C 1
ATOM 1806 O O . THR A 1 239 ? -27.889 -7.498 6.500 1.00 92.06 239 THR A O 1
ATOM 1809 N N . ILE A 1 240 ? -26.857 -8.215 8.355 1.00 92.62 240 ILE A N 1
ATOM 1810 C CA . ILE A 1 240 ? -26.679 -6.887 8.953 1.00 92.62 240 ILE A CA 1
ATOM 1811 C C . ILE A 1 240 ? -25.225 -6.406 8.822 1.00 92.62 240 ILE A C 1
ATOM 1813 O O . ILE A 1 240 ? -24.300 -7.214 8.952 1.00 92.62 240 ILE A O 1
ATOM 1817 N N . PRO A 1 241 ? -24.987 -5.100 8.602 1.00 93.81 241 PRO A N 1
ATOM 1818 C CA . PRO A 1 241 ? -23.649 -4.529 8.656 1.00 93.81 241 PRO A CA 1
ATOM 1819 C C . PRO A 1 241 ? -23.136 -4.489 10.101 1.00 93.81 241 PRO A C 1
ATOM 1821 O O . PRO A 1 241 ? -23.850 -4.077 11.022 1.00 93.81 241 PRO A O 1
ATOM 1824 N N . VAL A 1 242 ? -21.875 -4.878 10.288 1.00 94.81 242 VAL A N 1
ATOM 1825 C CA . VAL A 1 242 ? -21.185 -4.856 11.583 1.00 94.81 242 VAL A CA 1
ATOM 1826 C C . VAL A 1 242 ? -19.961 -3.959 11.473 1.00 94.81 242 VAL A C 1
ATOM 1828 O O . VAL A 1 242 ? -19.155 -4.120 10.555 1.00 94.81 242 VAL A O 1
ATOM 1831 N N . VAL A 1 243 ? -19.812 -3.018 12.402 1.00 95.19 243 VAL A N 1
ATOM 1832 C CA . VAL A 1 243 ? -18.669 -2.097 12.440 1.00 95.19 243 VAL A CA 1
ATOM 1833 C C . VAL A 1 243 ? -18.011 -2.084 13.812 1.00 95.19 243 VAL A C 1
ATOM 1835 O O . VAL A 1 243 ? -18.685 -2.201 14.833 1.00 95.19 243 VAL A O 1
ATOM 1838 N N . TYR A 1 244 ? -16.696 -1.905 13.833 1.00 94.06 244 TYR A N 1
ATOM 1839 C CA . TYR A 1 244 ? -15.900 -1.710 15.034 1.00 94.06 244 TYR A CA 1
ATOM 1840 C C . TYR A 1 244 ? -15.468 -0.249 15.166 1.00 94.06 244 TYR A C 1
ATOM 1842 O O . TYR A 1 244 ? -14.980 0.349 14.202 1.00 94.06 244 TYR A O 1
ATOM 1850 N N . VAL A 1 245 ? -15.611 0.307 16.367 1.00 93.94 245 VAL A N 1
ATOM 1851 C CA . VAL A 1 245 ? -15.090 1.631 16.736 1.00 93.94 245 VAL A CA 1
ATOM 1852 C C . VAL A 1 245 ? -14.018 1.496 17.814 1.00 93.94 245 VAL A C 1
ATOM 1854 O O . VAL A 1 245 ? -14.106 0.627 18.686 1.00 93.94 245 VAL A O 1
ATOM 1857 N N . THR A 1 246 ? -12.999 2.354 17.742 1.00 92.56 246 THR A N 1
ATOM 1858 C CA . THR A 1 246 ? -11.881 2.395 18.695 1.00 92.56 246 THR A CA 1
ATOM 1859 C C . THR A 1 246 ? -12.349 2.786 20.103 1.00 92.56 246 THR A C 1
ATOM 1861 O O . THR A 1 246 ? -13.515 3.128 20.322 1.00 92.56 246 THR A O 1
ATOM 1864 N N . ILE A 1 247 ? -11.457 2.704 21.084 1.00 91.94 247 ILE A N 1
ATOM 1865 C CA . ILE A 1 247 ? -11.753 2.959 22.494 1.00 91.94 247 ILE A CA 1
ATOM 1866 C C . ILE A 1 247 ? -12.055 4.441 22.720 1.00 91.94 247 ILE A C 1
ATOM 1868 O O . ILE A 1 247 ? -13.077 4.739 23.344 1.00 91.94 247 ILE A O 1
ATOM 1872 N N . ALA A 1 248 ? -11.245 5.364 22.188 1.00 90.69 248 ALA A N 1
ATOM 1873 C CA . ALA A 1 248 ? -11.518 6.799 22.314 1.00 90.69 248 ALA A CA 1
ATOM 1874 C C . ALA A 1 248 ? -12.843 7.190 21.637 1.00 90.69 248 ALA A C 1
ATOM 1876 O O . ALA A 1 248 ? -13.734 7.734 22.295 1.00 90.69 248 ALA A O 1
ATOM 1877 N N . ASN A 1 249 ? -13.031 6.812 20.366 1.00 91.81 249 ASN A N 1
ATOM 1878 C CA . ASN A 1 249 ? -14.269 7.087 19.622 1.00 91.81 249 ASN A CA 1
ATOM 1879 C C . ASN A 1 249 ? -15.488 6.451 20.304 1.00 91.81 249 ASN A C 1
ATOM 1881 O O . ASN A 1 249 ? -16.568 7.033 20.372 1.00 91.81 249 ASN A O 1
ATOM 1885 N N . GLY A 1 250 ? -15.305 5.261 20.871 1.00 91.25 250 GLY A N 1
ATOM 1886 C CA . GLY A 1 250 ? -16.320 4.562 21.636 1.00 91.25 250 GLY A CA 1
ATOM 1887 C C . GLY A 1 250 ? -16.752 5.273 22.921 1.00 91.25 250 GLY A C 1
ATOM 1888 O O . GLY A 1 250 ? -17.930 5.201 23.290 1.00 91.25 250 GLY A O 1
ATOM 1889 N N . GLN A 1 251 ? -15.827 5.940 23.616 1.00 90.81 251 GLN A N 1
ATOM 1890 C CA . GLN A 1 251 ? -16.143 6.758 24.791 1.00 90.81 251 GLN A CA 1
ATOM 1891 C C . GLN A 1 251 ? -16.910 8.022 24.400 1.00 90.81 251 GLN A C 1
ATOM 1893 O O . GLN A 1 251 ? -17.853 8.400 25.093 1.00 90.81 251 GLN A O 1
ATOM 1898 N N . GLU A 1 252 ? -16.544 8.660 23.290 1.00 91.12 252 GLU A N 1
ATOM 1899 C CA . GLU A 1 252 ? -17.304 9.787 22.739 1.00 91.12 252 GLU A CA 1
ATOM 1900 C C . GLU A 1 252 ? -18.719 9.364 22.335 1.00 91.12 252 GLU A C 1
ATOM 1902 O O . GLU A 1 252 ? -19.687 10.025 22.711 1.00 91.12 252 GLU A O 1
ATOM 1907 N N . LEU A 1 253 ? -18.847 8.214 21.662 1.00 91.88 253 LEU A N 1
ATOM 1908 C CA . LEU A 1 253 ? -20.138 7.623 21.319 1.00 91.88 253 LEU A CA 1
ATOM 1909 C C . LEU A 1 253 ? -20.980 7.361 22.577 1.00 91.88 253 LEU A C 1
ATOM 1911 O O . LEU A 1 253 ? -22.161 7.693 22.584 1.00 91.88 253 LEU A O 1
ATOM 1915 N N . GLN A 1 254 ? -20.381 6.842 23.662 1.00 91.19 254 GLN A N 1
ATOM 1916 C CA . GLN A 1 254 ? -21.093 6.650 24.935 1.00 91.19 254 GLN A CA 1
ATOM 1917 C C . GLN A 1 254 ? -21.663 7.960 25.465 1.00 91.19 254 GLN A C 1
ATOM 1919 O O . GLN A 1 254 ? -22.843 8.037 25.791 1.00 91.19 254 GLN A O 1
ATOM 1924 N N . LYS A 1 255 ? -20.810 8.986 25.550 1.00 91.19 255 LYS A N 1
ATOM 1925 C CA . LYS A 1 255 ? -21.179 10.294 26.095 1.00 91.19 255 LYS A CA 1
ATOM 1926 C C . LYS A 1 255 ? -22.291 10.931 25.267 1.00 91.19 255 LYS A C 1
ATOM 1928 O O . LYS A 1 255 ? -23.192 11.542 25.831 1.00 91.19 255 LYS A O 1
ATOM 1933 N N . ALA A 1 256 ? -22.247 10.774 23.943 1.00 89.69 256 ALA A N 1
ATOM 1934 C CA . ALA A 1 256 ? -23.301 11.250 23.054 1.00 89.69 256 ALA A CA 1
ATOM 1935 C C . ALA A 1 256 ? -24.630 10.516 23.297 1.00 89.69 256 ALA A C 1
ATOM 1937 O O . ALA A 1 256 ? -25.665 11.172 23.386 1.00 89.69 256 ALA A O 1
ATOM 1938 N N . MET A 1 257 ? -24.603 9.188 23.452 1.00 90.06 257 MET A N 1
ATOM 1939 C CA . MET A 1 257 ? -25.800 8.382 23.733 1.00 90.06 257 MET A CA 1
ATOM 1940 C C . MET A 1 257 ? -26.422 8.702 25.097 1.00 90.06 257 MET A C 1
ATOM 1942 O O . MET A 1 257 ? -27.641 8.770 25.211 1.00 90.06 257 MET A O 1
ATOM 1946 N N . GLU A 1 258 ? -25.604 8.930 26.126 1.00 90.19 258 GLU A N 1
ATOM 1947 C CA . GLU A 1 258 ? -26.083 9.315 27.461 1.00 90.19 258 GLU A CA 1
ATOM 1948 C C . GLU A 1 258 ? -26.659 10.735 27.475 1.00 90.19 258 GLU A C 1
ATOM 1950 O O . GLU A 1 258 ? -27.672 10.989 28.125 1.00 90.19 258 GLU A O 1
ATOM 1955 N N . LYS A 1 259 ? -26.037 11.661 26.734 1.00 88.94 259 LYS A N 1
ATOM 1956 C CA . LYS A 1 259 ? -26.488 13.054 26.642 1.00 88.94 259 LYS A CA 1
ATOM 1957 C C . LYS A 1 259 ? -27.772 13.209 25.818 1.00 88.94 259 LYS A C 1
ATOM 1959 O O . LYS A 1 259 ? -28.593 14.062 26.144 1.00 88.94 259 LYS A O 1
ATOM 1964 N N . TYR A 1 260 ? -27.931 12.416 24.759 1.00 86.19 260 TYR A N 1
ATOM 1965 C CA . TYR A 1 260 ? -29.022 12.524 23.784 1.00 86.19 260 TYR A CA 1
ATOM 1966 C C . TYR A 1 260 ? -29.741 11.180 23.596 1.00 86.19 260 TYR A C 1
ATOM 1968 O O . TYR A 1 260 ? -29.798 10.633 22.497 1.00 86.19 260 TYR A O 1
ATOM 1976 N N . SER A 1 261 ? -30.291 10.632 24.678 1.00 79.94 261 SER A N 1
ATOM 1977 C CA . SER A 1 261 ? -30.836 9.267 24.709 1.00 79.94 261 SER A CA 1
ATOM 1978 C C . SER A 1 261 ? -32.017 9.011 23.765 1.00 79.94 261 SER A C 1
ATOM 1980 O O . SER A 1 261 ? -32.203 7.876 23.337 1.00 79.94 261 SER A O 1
ATOM 1982 N N . THR A 1 262 ? -32.805 10.035 23.424 1.00 78.50 262 THR A N 1
ATOM 1983 C CA . THR A 1 262 ? -34.032 9.893 22.615 1.00 78.50 262 THR A CA 1
ATOM 1984 C C . THR A 1 262 ? -33.942 10.493 21.213 1.00 78.50 262 THR A C 1
ATOM 1986 O O . THR A 1 262 ? -34.766 10.167 20.366 1.00 78.50 262 THR A O 1
ATOM 1989 N N . SER A 1 263 ? -32.964 11.364 20.950 1.00 83.94 263 SER A N 1
ATOM 1990 C CA . SER A 1 263 ? -32.848 12.101 19.683 1.00 83.94 263 SER A CA 1
ATOM 1991 C C . SER A 1 263 ? -31.651 11.690 18.826 1.00 83.94 263 SER A C 1
ATOM 1993 O O . SER A 1 263 ? -31.549 12.135 17.683 1.00 83.94 263 SER A O 1
ATOM 1995 N N . LEU A 1 264 ? -30.738 10.865 19.349 1.00 88.75 264 LEU A N 1
ATOM 1996 C CA . LEU A 1 264 ? -29.514 10.485 18.653 1.00 88.75 264 LEU A CA 1
ATOM 1997 C C . LEU A 1 264 ? -29.753 9.383 17.616 1.00 88.75 264 LEU A C 1
ATOM 1999 O O . LEU A 1 264 ? -30.205 8.280 17.933 1.00 88.75 264 LEU A O 1
ATOM 2003 N N . VAL A 1 265 ? -29.335 9.658 16.384 1.00 89.81 265 VAL A N 1
ATOM 2004 C CA . VAL A 1 265 ? -29.346 8.702 15.275 1.00 89.81 265 VAL A CA 1
ATOM 2005 C C . VAL A 1 265 ? -27.965 8.512 14.675 1.00 89.81 265 VAL A C 1
ATOM 2007 O O . VAL A 1 265 ? -27.109 9.399 14.712 1.00 89.81 265 VAL A O 1
ATOM 2010 N N . ALA A 1 266 ? -27.758 7.338 14.088 1.00 91.69 266 ALA A N 1
ATOM 2011 C CA . ALA A 1 266 ? -26.519 6.960 13.438 1.00 91.69 266 ALA A CA 1
ATOM 2012 C C . ALA A 1 266 ? -26.754 6.410 12.036 1.00 91.69 266 ALA A C 1
ATOM 2014 O O . ALA A 1 266 ? -27.756 5.755 11.757 1.00 91.69 266 ALA A O 1
ATOM 2015 N N . ARG A 1 267 ? -25.780 6.616 11.157 1.00 91.81 267 ARG A N 1
ATOM 2016 C CA . ARG A 1 267 ? -25.673 5.887 9.891 1.00 91.81 267 ARG A CA 1
ATOM 2017 C C . ARG A 1 267 ? -24.235 5.469 9.655 1.00 91.81 267 ARG A C 1
ATOM 2019 O O . ARG A 1 267 ? -23.303 6.186 10.021 1.00 91.81 267 ARG A O 1
ATOM 2026 N N . THR A 1 268 ? -24.063 4.328 9.007 1.00 93.19 268 THR A N 1
ATOM 2027 C CA . THR A 1 268 ? -22.762 3.815 8.584 1.00 93.19 268 THR A CA 1
ATOM 2028 C C . THR A 1 268 ? -22.721 3.704 7.070 1.00 93.19 268 THR A C 1
ATOM 2030 O O . THR A 1 268 ? -23.684 3.255 6.448 1.00 93.19 268 THR A O 1
ATOM 2033 N N . TYR A 1 269 ? -21.615 4.130 6.470 1.00 92.69 269 TYR A N 1
ATOM 2034 C CA . TYR A 1 269 ? -21.420 4.065 5.023 1.00 92.69 269 TYR A CA 1
ATOM 2035 C C . TYR A 1 269 ? -19.948 3.857 4.674 1.00 92.69 269 TYR A C 1
ATOM 2037 O O . TYR A 1 269 ? -19.055 4.159 5.473 1.00 92.69 269 TYR A O 1
ATOM 2045 N N . ARG A 1 270 ? -19.692 3.308 3.483 1.00 90.44 270 ARG A N 1
ATOM 2046 C CA . ARG A 1 270 ? -18.329 3.112 2.972 1.00 90.44 270 ARG A CA 1
ATOM 2047 C C . ARG A 1 270 ? -17.707 4.444 2.562 1.00 90.44 270 ARG A C 1
ATOM 2049 O O . ARG A 1 270 ? -18.400 5.326 2.050 1.00 90.44 270 ARG A O 1
ATOM 2056 N N . ARG A 1 271 ? -16.396 4.582 2.743 1.00 86.56 271 ARG A N 1
ATOM 2057 C CA . ARG A 1 271 ? -15.651 5.723 2.212 1.00 86.56 271 ARG A CA 1
ATOM 2058 C C . ARG A 1 271 ? -15.616 5.639 0.684 1.00 86.56 271 ARG A C 1
ATOM 2060 O O . ARG A 1 271 ? -15.392 4.569 0.125 1.00 86.56 271 ARG A O 1
ATOM 2067 N N . GLU A 1 272 ? -15.887 6.752 0.015 1.00 80.00 272 GLU A N 1
ATOM 2068 C CA . GLU A 1 272 ? -15.861 6.809 -1.446 1.00 80.00 272 GLU A CA 1
ATOM 2069 C C . GLU A 1 272 ? -14.411 6.713 -1.939 1.00 80.00 272 GLU A C 1
ATOM 2071 O O . GLU A 1 272 ? -13.506 7.345 -1.384 1.00 80.00 272 GLU A O 1
ATOM 2076 N N . LEU A 1 273 ? -14.195 5.868 -2.946 1.00 73.69 273 LEU A N 1
ATOM 2077 C CA . LEU A 1 273 ? -12.939 5.785 -3.684 1.00 7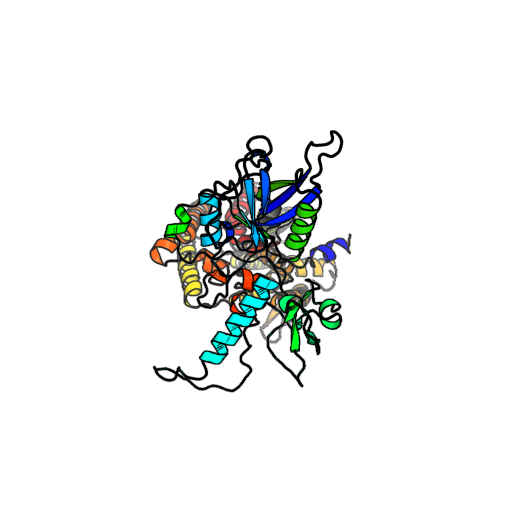3.69 273 LEU A CA 1
ATOM 2078 C C . LEU A 1 273 ? -13.029 6.765 -4.858 1.00 73.69 273 LEU A C 1
ATOM 2080 O O . LEU A 1 273 ? -14.074 6.802 -5.519 1.00 73.69 273 LEU A O 1
ATOM 2084 N N . PRO A 1 274 ? -11.988 7.573 -5.115 1.00 75.12 274 PRO A N 1
ATOM 2085 C CA . PRO A 1 274 ? -11.965 8.399 -6.310 1.00 75.12 274 PRO A CA 1
ATOM 2086 C C . PRO A 1 274 ? -12.042 7.493 -7.546 1.00 75.12 274 PRO A C 1
ATOM 2088 O O . PRO A 1 274 ? -11.374 6.469 -7.620 1.00 75.12 274 PRO A O 1
ATOM 2091 N N . VAL A 1 275 ? -12.882 7.860 -8.516 1.00 78.31 275 VAL A N 1
ATOM 2092 C CA . VAL A 1 275 ? -13.061 7.076 -9.755 1.00 78.31 275 VAL A CA 1
ATOM 2093 C C . VAL A 1 275 ? -11.794 7.102 -10.616 1.00 78.31 275 VAL A C 1
ATOM 2095 O O . VAL A 1 275 ? -11.521 6.157 -11.348 1.00 78.31 275 VAL A O 1
ATOM 2098 N N . ILE A 1 276 ? -11.022 8.187 -10.523 1.00 81.12 276 ILE A N 1
ATOM 2099 C CA . ILE A 1 276 ? -9.785 8.392 -11.271 1.00 81.12 276 ILE A CA 1
ATOM 2100 C C . ILE A 1 276 ? -8.642 8.505 -10.267 1.00 81.12 276 ILE A C 1
ATOM 2102 O O . ILE A 1 276 ? -8.622 9.433 -9.457 1.00 81.12 276 ILE A O 1
ATOM 2106 N N . ASP A 1 277 ? -7.683 7.585 -10.353 1.00 84.62 277 ASP A N 1
ATOM 2107 C CA . ASP A 1 277 ? -6.397 7.726 -9.677 1.00 84.62 277 ASP A CA 1
ATOM 2108 C C . ASP A 1 277 ? -5.540 8.746 -10.442 1.00 84.62 277 ASP A C 1
ATOM 2110 O O . ASP A 1 277 ? -5.059 8.491 -11.552 1.00 84.62 277 ASP A O 1
ATOM 2114 N N . VAL A 1 278 ? -5.367 9.924 -9.840 1.00 87.75 278 VAL A N 1
ATOM 2115 C CA . VAL A 1 278 ? -4.570 11.019 -10.406 1.00 87.75 278 VAL A CA 1
ATOM 2116 C C . VAL A 1 278 ? -3.124 10.576 -10.621 1.00 87.75 278 VAL A C 1
ATOM 2118 O O . VAL A 1 278 ? -2.526 10.951 -11.630 1.00 87.75 278 VAL A O 1
ATOM 2121 N N . SER A 1 279 ? -2.571 9.740 -9.739 1.00 89.19 279 SER A N 1
ATOM 2122 C CA . SER A 1 279 ? -1.195 9.263 -9.881 1.00 89.19 279 SER A CA 1
ATOM 2123 C C . SER A 1 279 ? -1.025 8.344 -11.086 1.00 89.19 279 SER A C 1
ATOM 2125 O O . SER A 1 279 ? -0.060 8.493 -11.833 1.00 89.19 279 SER A O 1
ATOM 2127 N N . SER A 1 280 ? -1.990 7.462 -11.350 1.00 89.88 280 SER A N 1
ATOM 2128 C CA . SER A 1 280 ? -1.995 6.644 -12.571 1.00 89.88 280 SER A CA 1
ATOM 2129 C C . SER A 1 280 ? -2.068 7.496 -13.845 1.00 89.88 280 SER A C 1
ATOM 2131 O O . SER A 1 280 ? -1.363 7.217 -14.812 1.00 89.88 280 SER A O 1
ATOM 2133 N N . MET A 1 281 ? -2.864 8.573 -13.849 1.00 91.50 281 MET A N 1
ATOM 2134 C CA . MET A 1 281 ? -2.933 9.501 -14.990 1.00 91.50 281 MET A CA 1
ATOM 2135 C C . MET A 1 281 ? -1.624 10.267 -15.206 1.00 91.50 281 MET A C 1
ATOM 2137 O O . MET A 1 281 ? -1.189 10.434 -16.346 1.00 91.50 281 MET A O 1
ATOM 2141 N N . LEU A 1 282 ? -0.977 10.706 -14.124 1.00 92.75 282 LEU A N 1
ATOM 2142 C CA . LEU A 1 282 ? 0.325 11.371 -14.189 1.00 92.75 282 LEU A CA 1
ATOM 2143 C C . LEU A 1 282 ? 1.424 10.423 -14.684 1.00 92.75 282 LEU A C 1
ATOM 2145 O O . LEU A 1 282 ? 2.221 10.824 -15.530 1.00 92.75 282 LEU A O 1
ATOM 2149 N N . LEU A 1 283 ? 1.444 9.171 -14.215 1.00 92.81 283 LEU A N 1
ATOM 2150 C CA . LEU A 1 283 ? 2.382 8.152 -14.697 1.00 92.81 283 LEU A CA 1
ATOM 2151 C C . LEU A 1 283 ? 2.174 7.831 -16.172 1.00 92.81 283 LEU A C 1
ATOM 2153 O O . LEU A 1 283 ? 3.146 7.757 -16.919 1.00 92.81 283 LEU A O 1
ATOM 2157 N N . TRP A 1 284 ? 0.923 7.685 -16.607 1.00 94.69 284 TRP A N 1
ATOM 2158 C CA . TRP A 1 284 ? 0.610 7.488 -18.018 1.00 94.69 284 TRP A CA 1
ATOM 2159 C C . TRP A 1 284 ? 1.121 8.656 -18.874 1.00 94.69 284 TRP A C 1
ATOM 2161 O O . TRP A 1 284 ? 1.819 8.435 -19.865 1.00 94.69 284 TRP A O 1
ATOM 2171 N N . ALA A 1 285 ? 0.855 9.899 -18.459 1.00 95.62 285 ALA A N 1
ATOM 2172 C CA . ALA A 1 285 ? 1.339 11.085 -19.162 1.00 95.62 285 ALA A CA 1
ATOM 2173 C C . ALA A 1 285 ? 2.878 11.154 -19.200 1.00 95.62 285 ALA A C 1
ATOM 2175 O O . ALA A 1 285 ? 3.454 11.471 -20.242 1.00 95.62 285 ALA A O 1
ATOM 2176 N N . LEU A 1 286 ? 3.549 10.813 -18.094 1.00 95.44 286 LEU A N 1
ATOM 2177 C CA . LEU A 1 286 ? 5.010 10.745 -18.013 1.00 95.44 286 LEU A CA 1
ATOM 2178 C C . LEU A 1 286 ? 5.587 9.658 -18.931 1.00 95.44 286 LEU A C 1
ATOM 2180 O O . LEU A 1 286 ? 6.581 9.905 -19.616 1.00 95.44 286 LEU A O 1
ATOM 2184 N N . GLY A 1 287 ? 4.959 8.483 -18.985 1.00 96.12 287 GLY A N 1
ATOM 2185 C CA . GLY A 1 287 ? 5.347 7.390 -19.876 1.00 96.12 287 GLY A CA 1
ATOM 2186 C C . GLY A 1 287 ? 5.227 7.777 -21.351 1.00 96.12 287 GLY A C 1
ATOM 2187 O O . GLY A 1 287 ? 6.179 7.604 -22.110 1.00 96.12 287 GLY A O 1
ATOM 2188 N N . VAL A 1 288 ? 4.110 8.396 -21.748 1.00 96.56 288 VAL A N 1
ATOM 2189 C CA . VAL A 1 288 ? 3.910 8.903 -23.119 1.00 96.56 288 VAL A CA 1
ATOM 2190 C C . VAL A 1 288 ? 4.932 9.989 -23.466 1.00 96.56 288 VAL A C 1
ATOM 2192 O O . VAL A 1 288 ? 5.553 9.931 -24.528 1.00 96.56 288 VAL A O 1
ATOM 2195 N N . ALA A 1 289 ? 5.156 10.955 -22.569 1.00 96.50 289 ALA A N 1
ATOM 2196 C CA . ALA A 1 289 ? 6.155 12.004 -22.771 1.00 96.50 289 ALA A CA 1
ATOM 2197 C C . ALA A 1 289 ? 7.574 11.428 -22.908 1.00 96.50 289 ALA A C 1
ATOM 2199 O O . ALA A 1 289 ? 8.345 11.885 -23.750 1.00 96.50 289 ALA A O 1
ATOM 2200 N N . THR A 1 290 ? 7.894 10.395 -22.124 1.00 96.19 290 THR A N 1
ATOM 2201 C CA . THR A 1 290 ? 9.173 9.676 -22.191 1.00 96.19 290 THR A CA 1
ATOM 2202 C C . THR A 1 290 ? 9.330 8.951 -23.524 1.00 96.19 290 THR A C 1
ATOM 2204 O O . THR A 1 290 ? 10.358 9.121 -24.171 1.00 96.19 290 THR A O 1
ATOM 2207 N N . ALA A 1 291 ? 8.318 8.201 -23.973 1.00 95.75 291 ALA A N 1
ATOM 2208 C CA . ALA A 1 291 ? 8.357 7.490 -25.253 1.00 95.75 291 ALA A CA 1
ATOM 2209 C C . ALA A 1 291 ? 8.533 8.454 -26.437 1.00 95.75 291 ALA A C 1
ATOM 2211 O O . ALA A 1 291 ? 9.378 8.219 -27.299 1.00 95.75 291 ALA A O 1
ATOM 2212 N N . LEU A 1 292 ? 7.788 9.567 -26.452 1.00 95.12 292 LEU A N 1
ATOM 2213 C CA . LEU A 1 292 ? 7.920 10.604 -27.478 1.00 95.12 292 LEU A CA 1
ATOM 2214 C C . LEU A 1 292 ? 9.299 11.269 -27.428 1.00 95.12 292 LEU A C 1
ATOM 2216 O O . LEU A 1 292 ? 9.983 11.335 -28.446 1.00 95.12 292 LEU A O 1
ATOM 2220 N N . GLY A 1 293 ? 9.727 11.734 -26.252 1.00 93.44 293 GLY A N 1
ATOM 2221 C CA . GLY A 1 293 ? 11.015 12.406 -26.078 1.00 93.44 293 GLY A CA 1
ATOM 2222 C C . GLY A 1 293 ? 12.198 11.519 -26.468 1.00 93.44 293 GLY A C 1
ATOM 2223 O O . GLY A 1 293 ? 13.089 11.970 -27.184 1.00 93.44 293 GLY A O 1
ATOM 2224 N N . ALA A 1 294 ? 12.170 10.248 -26.069 1.00 92.94 294 ALA A N 1
ATOM 2225 C CA . ALA A 1 294 ? 13.180 9.264 -26.434 1.00 92.94 294 ALA A CA 1
ATOM 2226 C C . ALA A 1 294 ? 13.174 8.958 -27.937 1.00 92.94 294 ALA A C 1
ATOM 2228 O O . ALA A 1 294 ? 14.238 8.887 -28.550 1.00 92.94 294 ALA A O 1
ATOM 2229 N N . ALA A 1 295 ? 11.993 8.829 -28.550 1.00 91.62 295 ALA A N 1
ATOM 2230 C CA . ALA A 1 295 ? 11.876 8.623 -29.989 1.00 91.62 295 ALA A CA 1
ATOM 2231 C C . ALA A 1 295 ? 12.467 9.809 -30.771 1.00 91.62 295 ALA A C 1
ATOM 2233 O O . ALA A 1 295 ? 13.282 9.585 -31.661 1.00 91.62 295 ALA A O 1
ATOM 2234 N N . TYR A 1 296 ? 12.176 11.057 -30.388 1.00 90.31 296 TYR A N 1
ATOM 2235 C CA . TYR A 1 296 ? 12.814 12.239 -30.989 1.00 90.31 296 TYR A CA 1
ATOM 2236 C C . TYR A 1 296 ? 14.331 12.268 -30.764 1.00 90.31 296 TYR A C 1
ATOM 2238 O O . TYR A 1 296 ? 15.097 12.503 -31.701 1.00 90.31 296 TYR A O 1
ATOM 2246 N N . TYR A 1 297 ? 14.780 11.986 -29.539 1.00 88.25 297 TYR A N 1
ATOM 2247 C CA . TYR A 1 297 ? 16.205 11.938 -29.203 1.00 88.25 297 TYR A CA 1
ATOM 2248 C C . TYR A 1 297 ? 16.961 10.900 -30.044 1.00 88.25 297 TYR A C 1
ATOM 2250 O O . TYR A 1 297 ? 18.069 11.163 -30.504 1.00 88.25 297 TYR A O 1
ATOM 2258 N N . SER A 1 298 ? 16.328 9.758 -30.328 1.00 86.19 298 SER A N 1
ATOM 2259 C CA . SER A 1 298 ? 16.908 8.666 -31.116 1.00 86.19 298 SER A CA 1
ATOM 2260 C C . SER A 1 298 ? 17.183 9.002 -32.592 1.00 86.19 298 SER A C 1
ATOM 2262 O O . SER A 1 298 ? 17.875 8.230 -33.258 1.00 86.19 298 SER A O 1
ATOM 2264 N N . VAL A 1 299 ? 16.634 10.111 -33.107 1.00 79.44 299 VAL A N 1
ATOM 2265 C CA . VAL A 1 299 ? 16.807 10.576 -34.500 1.00 79.44 299 VAL A CA 1
ATOM 2266 C C . VAL A 1 299 ? 17.707 11.817 -34.591 1.00 79.44 299 VAL A C 1
ATOM 2268 O O . VAL A 1 299 ? 18.333 12.054 -35.622 1.00 79.44 299 VAL A O 1
ATOM 2271 N N . GLY A 1 300 ? 17.842 12.586 -33.505 1.00 68.38 300 GLY A N 1
ATOM 2272 C CA . GLY A 1 300 ? 18.606 13.842 -33.466 1.00 68.38 300 GLY A CA 1
ATOM 2273 C C . GLY A 1 300 ? 20.043 13.778 -34.020 1.00 68.38 300 GLY A C 1
ATOM 2274 O O . GLY A 1 300 ? 20.405 14.654 -34.808 1.00 68.38 300 GLY A O 1
ATOM 2275 N N . PRO A 1 301 ? 20.860 12.757 -33.685 1.00 62.94 301 PRO A N 1
ATOM 2276 C CA . PRO A 1 301 ? 22.218 12.627 -34.223 1.00 62.94 301 PRO A CA 1
ATOM 2277 C C . PRO A 1 301 ? 22.254 12.435 -35.747 1.00 62.94 301 PRO A C 1
ATOM 2279 O O . PRO A 1 301 ? 23.116 12.993 -36.416 1.00 62.94 301 PRO A O 1
ATOM 2282 N N . GLN A 1 302 ? 21.291 11.695 -36.308 1.00 56.97 302 GLN A N 1
ATOM 2283 C CA . GLN A 1 302 ? 21.206 11.419 -37.749 1.00 56.97 302 GLN A CA 1
ATOM 2284 C C . GLN A 1 302 ? 20.781 12.667 -38.540 1.00 56.97 302 GLN A C 1
ATOM 2286 O O . GLN A 1 302 ? 21.291 12.911 -39.631 1.00 56.97 302 GLN A O 1
ATOM 2291 N N . TYR A 1 303 ? 19.899 13.490 -37.965 1.00 55.84 303 TYR A N 1
ATOM 2292 C CA . TYR A 1 303 ? 19.444 14.747 -38.566 1.00 55.84 303 TYR A CA 1
ATOM 2293 C C . TYR A 1 303 ? 20.565 15.801 -38.644 1.00 55.84 303 TYR A C 1
ATOM 2295 O O . TYR A 1 303 ? 20.819 16.355 -39.711 1.00 55.84 303 TYR A O 1
ATOM 2303 N N . LEU A 1 304 ? 21.294 16.034 -37.542 1.00 55.91 304 LEU A N 1
ATOM 2304 C CA . LEU A 1 304 ? 22.408 16.997 -37.516 1.00 55.91 304 LEU A CA 1
ATOM 2305 C C . LEU A 1 304 ? 23.556 16.589 -38.453 1.00 55.91 304 LEU A C 1
ATOM 2307 O O . LEU A 1 304 ? 24.203 17.454 -39.042 1.00 55.91 304 LEU A O 1
ATOM 2311 N N . GLN A 1 305 ? 23.802 15.285 -38.617 1.00 55.50 305 GLN A N 1
ATOM 2312 C CA . GLN A 1 305 ? 24.783 14.771 -39.576 1.00 55.50 305 GLN A CA 1
ATOM 2313 C C . GLN A 1 305 ? 24.361 15.094 -41.021 1.00 55.50 305 GLN A C 1
ATOM 2315 O O . GLN A 1 305 ? 25.171 15.618 -41.783 1.00 55.50 305 GLN A O 1
ATOM 2320 N N . ASN A 1 306 ? 23.098 14.833 -41.385 1.00 57.22 306 ASN A N 1
ATOM 2321 C CA . ASN A 1 306 ? 22.576 15.058 -42.738 1.00 57.22 306 ASN A CA 1
ATOM 2322 C C . ASN A 1 306 ? 22.504 16.548 -43.117 1.00 57.22 306 ASN A C 1
ATOM 2324 O O . ASN A 1 306 ? 22.897 16.895 -44.230 1.00 57.22 306 ASN A O 1
ATOM 2328 N N . ASP A 1 307 ? 22.100 17.436 -42.201 1.00 56.16 307 ASP A N 1
ATOM 2329 C CA . ASP A 1 307 ? 22.099 18.892 -42.439 1.00 56.16 307 ASP A CA 1
ATOM 2330 C C . ASP A 1 307 ? 23.526 19.436 -42.634 1.00 56.16 307 ASP A C 1
ATOM 2332 O O . ASP A 1 307 ? 23.780 20.240 -43.534 1.00 56.16 307 ASP A O 1
ATOM 2336 N N . ASN A 1 308 ? 24.493 18.956 -41.841 1.00 54.00 308 ASN A N 1
ATOM 2337 C CA . ASN A 1 308 ? 25.902 19.316 -42.014 1.00 54.00 308 ASN A CA 1
ATOM 2338 C C . ASN A 1 308 ? 26.481 18.772 -43.330 1.00 54.00 308 ASN A C 1
ATOM 2340 O O . ASN A 1 308 ? 27.346 19.418 -43.915 1.00 54.00 308 ASN A O 1
ATOM 2344 N N . ILE A 1 309 ? 26.019 17.614 -43.814 1.00 54.97 309 ILE A N 1
ATOM 2345 C CA . ILE A 1 309 ? 26.395 17.064 -45.128 1.00 54.97 309 ILE A CA 1
ATOM 2346 C C . ILE A 1 309 ? 25.805 17.922 -46.255 1.00 54.97 309 ILE A C 1
ATOM 2348 O O . ILE A 1 309 ? 26.544 18.299 -47.162 1.00 54.97 309 ILE A O 1
ATOM 2352 N N . ALA A 1 310 ? 24.529 18.309 -46.164 1.00 56.94 310 ALA A N 1
ATOM 2353 C CA . ALA A 1 310 ? 23.886 19.193 -47.138 1.00 56.94 310 ALA A CA 1
ATOM 2354 C C . ALA A 1 310 ? 24.531 20.595 -47.186 1.00 56.94 310 ALA A C 1
ATOM 2356 O O . ALA A 1 310 ? 24.598 21.211 -48.248 1.00 56.94 310 ALA A O 1
ATOM 2357 N N . ALA A 1 311 ? 25.050 21.091 -46.057 1.00 55.97 311 ALA A N 1
ATOM 2358 C CA . ALA A 1 311 ? 25.781 22.358 -45.980 1.00 55.97 311 ALA A CA 1
ATOM 2359 C C . ALA A 1 311 ? 27.266 22.254 -46.395 1.00 55.97 311 ALA A C 1
ATOM 2361 O O . ALA A 1 311 ? 27.866 23.256 -46.784 1.00 55.97 311 ALA A O 1
ATOM 2362 N N . SER A 1 312 ? 27.867 21.061 -46.310 1.00 52.94 312 SER A N 1
ATOM 2363 C CA . SER A 1 312 ? 29.297 20.802 -46.548 1.00 52.94 312 SER A CA 1
ATOM 2364 C C . SER A 1 312 ? 29.618 20.336 -47.973 1.00 52.94 312 SER A C 1
ATOM 2366 O O . SER A 1 312 ? 30.783 20.050 -48.255 1.00 52.94 312 SER A O 1
ATOM 2368 N N . ASP A 1 313 ? 28.646 20.292 -48.888 1.00 53.69 313 ASP A N 1
ATOM 2369 C CA . ASP A 1 313 ? 28.825 19.841 -50.282 1.00 53.69 313 ASP A CA 1
ATOM 2370 C C . ASP A 1 313 ? 29.661 20.814 -51.153 1.00 53.69 313 ASP A C 1
ATOM 2372 O O . ASP A 1 313 ? 29.549 20.870 -52.376 1.00 53.69 313 ASP A O 1
ATOM 2376 N N . HIS A 1 314 ? 30.525 21.623 -50.527 1.00 52.75 314 HIS A N 1
ATOM 2377 C CA . HIS A 1 314 ? 31.394 22.564 -51.215 1.00 52.75 314 HIS A CA 1
ATOM 2378 C C . HIS A 1 314 ? 32.754 22.778 -50.523 1.00 52.75 314 HIS A C 1
ATOM 2380 O O . HIS A 1 314 ? 33.111 23.920 -50.266 1.00 52.75 314 HIS A O 1
ATOM 2386 N N . GLN A 1 315 ? 33.540 21.721 -50.263 1.00 52.94 315 GLN A N 1
ATOM 2387 C CA . GLN A 1 315 ? 35.009 21.679 -50.482 1.00 52.94 315 GLN A CA 1
ATOM 2388 C C . GLN A 1 315 ? 35.682 20.454 -49.827 1.00 52.94 315 GLN A C 1
ATOM 2390 O O . GLN A 1 315 ? 35.544 20.229 -48.636 1.00 52.94 315 GLN A O 1
ATOM 2395 N N . ASN A 1 316 ? 36.519 19.787 -50.634 1.00 49.72 316 ASN A N 1
ATOM 2396 C CA . ASN A 1 316 ? 37.561 18.793 -50.320 1.00 49.72 316 ASN A CA 1
ATOM 2397 C C . ASN A 1 316 ? 37.119 17.339 -50.060 1.00 49.72 316 ASN A C 1
ATOM 2399 O O . ASN A 1 316 ? 36.755 16.923 -48.970 1.00 49.72 316 ASN A O 1
ATOM 2403 N N . LEU A 1 317 ? 37.228 16.551 -51.134 1.00 63.03 317 LEU A N 1
ATOM 2404 C CA . LEU A 1 317 ? 36.934 15.124 -51.223 1.00 63.03 317 LEU A CA 1
ATOM 2405 C C . LEU A 1 317 ? 38.163 14.255 -50.899 1.00 63.03 317 LEU A C 1
ATOM 2407 O O . LEU A 1 317 ? 39.305 14.661 -51.124 1.00 63.03 317 LEU A O 1
ATOM 2411 N N . HIS A 1 318 ? 37.871 13.026 -50.466 1.00 53.47 318 HIS A N 1
ATOM 2412 C CA . HIS A 1 318 ? 38.735 11.877 -50.161 1.00 53.47 318 HIS A CA 1
ATOM 2413 C C . HIS A 1 318 ? 39.226 11.671 -48.714 1.00 53.47 318 HIS A C 1
ATOM 2415 O O . HIS A 1 318 ? 38.769 10.719 -48.090 1.00 53.47 318 HIS A O 1
ATOM 2421 N N . ASN A 1 319 ? 40.089 12.508 -48.127 1.00 50.31 319 ASN A N 1
ATOM 2422 C CA . ASN A 1 319 ? 40.660 12.178 -46.799 1.00 50.31 319 ASN A CA 1
ATOM 2423 C C . ASN A 1 319 ? 39.663 12.302 -45.626 1.00 50.31 319 ASN A C 1
ATOM 2425 O O . ASN A 1 319 ? 39.766 11.561 -44.653 1.00 50.31 319 ASN A O 1
ATOM 2429 N N . GLU A 1 320 ? 38.681 13.204 -45.712 1.00 52.59 320 GLU A N 1
ATOM 2430 C CA . GLU A 1 320 ? 37.598 13.314 -44.718 1.00 52.59 320 GLU A CA 1
ATOM 2431 C C . GLU A 1 320 ? 36.481 12.286 -44.949 1.00 52.59 320 GLU A C 1
ATOM 2433 O O . GLU A 1 320 ? 35.702 12.018 -44.040 1.00 52.59 320 GLU A O 1
ATOM 2438 N N . GLN A 1 321 ? 36.404 11.693 -46.146 1.00 51.44 321 GLN A N 1
ATOM 2439 C CA . GLN A 1 321 ? 35.426 10.655 -46.479 1.00 51.44 321 GLN A CA 1
ATOM 2440 C C . GLN A 1 321 ? 35.784 9.315 -45.840 1.00 51.44 321 GLN A C 1
ATOM 2442 O O . GLN A 1 321 ? 34.895 8.681 -45.286 1.00 51.44 321 GLN A O 1
ATOM 2447 N N . ASP A 1 322 ? 37.062 8.927 -45.837 1.00 48.09 322 ASP A N 1
ATOM 2448 C CA . ASP A 1 322 ? 37.494 7.665 -45.224 1.00 48.09 322 ASP A CA 1
ATOM 2449 C C . ASP A 1 322 ? 37.342 7.699 -43.689 1.00 48.09 322 ASP A C 1
ATOM 2451 O O . ASP A 1 322 ? 36.784 6.772 -43.102 1.00 48.09 322 ASP A O 1
ATOM 2455 N N . ALA A 1 323 ? 37.712 8.814 -43.041 1.00 51.81 323 ALA A N 1
ATOM 2456 C CA . ALA A 1 323 ? 37.487 9.018 -41.604 1.00 51.81 323 ALA A CA 1
ATOM 2457 C C . ALA A 1 323 ? 35.986 9.098 -41.244 1.00 51.81 323 ALA A C 1
ATOM 2459 O O . ALA A 1 323 ? 35.558 8.543 -40.231 1.00 51.81 323 ALA A O 1
ATOM 2460 N N . ARG A 1 324 ? 35.157 9.726 -42.098 1.00 48.84 324 ARG A N 1
ATOM 2461 C CA . ARG A 1 324 ? 33.687 9.751 -41.943 1.00 48.84 324 ARG A CA 1
ATOM 2462 C C . ARG A 1 324 ? 33.034 8.398 -42.191 1.00 48.84 324 ARG A C 1
ATOM 2464 O O . ARG A 1 324 ? 32.016 8.103 -41.572 1.00 48.84 324 ARG A O 1
ATOM 2471 N N . GLU A 1 325 ? 33.545 7.590 -43.114 1.00 50.22 325 GLU A N 1
ATOM 2472 C CA . GLU A 1 325 ? 33.043 6.235 -43.344 1.00 50.22 325 GLU A CA 1
ATOM 2473 C C . GLU A 1 325 ? 33.370 5.319 -42.168 1.00 50.22 325 GLU A C 1
ATOM 2475 O O . GLU A 1 325 ? 32.521 4.510 -41.794 1.00 50.22 325 GLU A O 1
ATOM 2480 N N . GLU A 1 326 ? 34.545 5.464 -41.551 1.00 51.22 326 GLU A N 1
ATOM 2481 C CA . GLU A 1 326 ? 34.889 4.763 -40.311 1.00 51.22 326 GLU A CA 1
ATOM 2482 C C . GLU A 1 326 ? 34.018 5.212 -39.130 1.00 51.22 326 GLU A C 1
ATOM 2484 O O . GLU A 1 326 ? 33.492 4.350 -38.427 1.00 51.22 326 GLU A O 1
ATOM 2489 N N . GLU A 1 327 ? 33.761 6.514 -38.958 1.00 50.88 327 GLU A N 1
ATOM 2490 C CA . GLU A 1 327 ? 32.860 7.036 -37.914 1.00 50.88 327 GLU A CA 1
ATOM 2491 C C . GLU A 1 327 ? 31.398 6.600 -38.140 1.00 50.88 327 GLU A C 1
ATOM 2493 O O . GLU A 1 327 ? 30.729 6.133 -37.218 1.00 50.88 327 GLU A O 1
ATOM 2498 N N . ASN A 1 328 ? 30.906 6.646 -39.383 1.00 48.19 328 ASN A N 1
ATOM 2499 C CA . ASN A 1 328 ? 29.570 6.156 -39.738 1.00 48.19 328 ASN A CA 1
ATOM 2500 C C . ASN A 1 328 ? 29.453 4.628 -39.611 1.00 48.19 328 ASN A C 1
ATOM 2502 O O . ASN A 1 328 ? 28.377 4.128 -39.272 1.00 48.19 328 ASN A O 1
ATOM 2506 N N . ARG A 1 329 ? 30.524 3.865 -39.880 1.00 47.56 329 ARG A N 1
ATOM 2507 C CA . ARG A 1 329 ? 30.568 2.417 -39.615 1.00 47.56 329 ARG A CA 1
ATOM 2508 C C . ARG A 1 329 ? 30.604 2.141 -38.116 1.00 47.56 329 ARG A C 1
ATOM 2510 O O . ARG A 1 329 ? 29.878 1.255 -37.686 1.00 47.56 329 ARG A O 1
ATOM 2517 N N . ALA A 1 330 ? 31.362 2.900 -37.324 1.00 50.59 330 ALA A N 1
ATOM 2518 C CA . ALA A 1 330 ? 31.383 2.788 -35.866 1.00 50.59 330 ALA A CA 1
ATOM 2519 C C . ALA A 1 330 ? 30.001 3.093 -35.260 1.00 50.59 330 ALA A C 1
ATOM 2521 O O . ALA A 1 330 ? 29.470 2.271 -34.519 1.00 50.59 330 ALA A O 1
ATOM 2522 N N . MET A 1 331 ? 29.348 4.178 -35.689 1.00 47.62 331 MET A N 1
ATOM 2523 C CA . MET A 1 331 ? 27.983 4.527 -35.275 1.00 47.62 331 MET A CA 1
ATOM 2524 C C . MET A 1 331 ? 26.944 3.484 -35.729 1.00 47.62 331 MET A C 1
ATOM 2526 O O . MET A 1 331 ? 26.022 3.165 -34.983 1.00 47.62 331 MET A O 1
ATOM 2530 N N . ARG A 1 332 ? 27.084 2.909 -36.934 1.00 50.56 332 ARG A N 1
ATOM 2531 C CA . ARG A 1 332 ? 26.219 1.810 -37.407 1.00 50.56 332 ARG A CA 1
ATOM 2532 C C . ARG A 1 332 ? 26.456 0.510 -36.631 1.00 50.56 332 ARG A C 1
ATOM 2534 O O . ARG A 1 332 ? 25.508 -0.234 -36.427 1.00 50.56 332 ARG A O 1
ATOM 2541 N N . ASN A 1 333 ? 27.685 0.250 -36.187 1.00 51.88 333 ASN A N 1
ATOM 2542 C CA . ASN A 1 333 ? 28.036 -0.928 -35.389 1.00 51.88 333 ASN A CA 1
ATOM 2543 C C . ASN A 1 333 ? 27.512 -0.842 -33.944 1.00 51.88 333 ASN A C 1
ATOM 2545 O O . ASN A 1 333 ? 27.300 -1.878 -33.316 1.00 51.88 333 ASN A O 1
ATOM 2549 N N . GLU A 1 334 ? 27.282 0.365 -33.420 1.00 58.34 334 GLU A N 1
ATOM 2550 C CA . GLU A 1 334 ? 26.642 0.582 -32.112 1.00 58.34 334 GLU A CA 1
ATOM 2551 C C . GLU A 1 334 ? 25.112 0.416 -32.153 1.00 58.34 334 GLU A C 1
ATOM 2553 O O . GLU A 1 334 ? 24.474 0.212 -31.117 1.00 58.34 334 GLU A O 1
ATOM 2558 N N . VAL A 1 335 ? 24.513 0.459 -33.346 1.00 66.44 335 VAL A N 1
ATOM 2559 C CA . VAL A 1 335 ? 23.075 0.286 -33.559 1.00 66.44 335 VAL A CA 1
ATOM 2560 C C . VAL A 1 335 ? 22.739 -1.188 -33.770 1.00 66.44 335 VAL A C 1
ATOM 2562 O O . VAL A 1 335 ? 23.207 -1.832 -34.707 1.00 66.44 335 VAL A O 1
ATOM 2565 N N . TRP A 1 336 ? 21.861 -1.722 -32.922 1.00 69.12 336 TRP A N 1
ATOM 2566 C CA . TRP A 1 336 ? 21.371 -3.092 -33.038 1.00 69.12 336 TRP A CA 1
ATOM 2567 C C . TRP A 1 336 ? 20.063 -3.131 -33.827 1.00 69.12 336 TRP A C 1
ATOM 2569 O O . TRP A 1 336 ? 18.996 -2.774 -33.319 1.00 69.12 336 TRP A O 1
ATOM 2579 N N . GLU A 1 337 ? 20.141 -3.601 -35.072 1.00 77.88 337 GLU A N 1
ATOM 2580 C CA . GLU A 1 337 ? 18.967 -3.873 -35.901 1.00 77.88 337 GLU A CA 1
ATOM 2581 C C . GLU A 1 337 ? 18.327 -5.212 -35.512 1.00 77.88 337 GLU A C 1
ATOM 2583 O O . GLU A 1 337 ? 18.941 -6.282 -35.585 1.00 77.88 337 GLU A O 1
ATOM 2588 N N . LEU A 1 338 ? 17.061 -5.169 -35.099 1.00 75.56 338 LEU A N 1
ATOM 2589 C CA . LEU A 1 338 ? 16.337 -6.364 -34.681 1.00 75.56 338 LEU A CA 1
ATOM 2590 C C . LEU A 1 338 ? 15.779 -7.114 -35.904 1.00 75.56 338 LEU A C 1
ATOM 2592 O O . LEU A 1 338 ? 14.815 -6.668 -36.514 1.00 75.56 338 LEU A O 1
ATOM 2596 N N . ASP A 1 339 ? 16.339 -8.270 -36.266 1.00 82.38 339 ASP A N 1
ATOM 2597 C CA . ASP A 1 339 ? 15.740 -9.154 -37.287 1.00 82.38 339 ASP A CA 1
ATOM 2598 C C . ASP A 1 339 ? 14.651 -10.076 -36.686 1.00 82.38 339 ASP A C 1
ATOM 2600 O O . ASP A 1 339 ? 14.621 -10.324 -35.480 1.00 82.38 339 ASP A O 1
ATOM 2604 N N . ALA A 1 340 ? 13.741 -10.612 -37.508 1.00 81.75 340 ALA A N 1
ATOM 2605 C CA . ALA A 1 340 ? 12.589 -11.409 -37.062 1.00 81.75 340 ALA A CA 1
ATOM 2606 C C . ALA A 1 340 ? 12.992 -12.647 -36.240 1.00 81.75 340 ALA A C 1
ATOM 2608 O O . ALA A 1 340 ? 12.308 -13.012 -35.282 1.00 81.75 340 ALA A O 1
ATOM 2609 N N . ARG A 1 341 ? 14.117 -13.289 -36.584 1.00 85.75 341 ARG A N 1
ATOM 2610 C CA . ARG A 1 341 ? 14.650 -14.421 -35.807 1.00 85.75 341 ARG A CA 1
ATOM 2611 C C . ARG A 1 341 ? 15.159 -13.970 -34.439 1.00 85.75 341 ARG A C 1
ATOM 2613 O O . ARG A 1 341 ? 14.892 -14.640 -33.442 1.00 85.75 341 ARG A O 1
ATOM 2620 N N . HIS A 1 342 ? 15.831 -12.820 -34.388 1.00 82.12 342 HIS A N 1
ATOM 2621 C CA . HIS A 1 342 ? 16.286 -12.209 -33.141 1.00 82.12 342 HIS A CA 1
ATOM 2622 C C . HIS A 1 342 ? 15.105 -11.757 -32.278 1.00 82.12 342 HIS A C 1
ATOM 2624 O O . HIS A 1 342 ? 15.141 -11.971 -31.075 1.00 82.12 342 HIS A O 1
ATOM 2630 N N . ALA A 1 343 ? 14.028 -11.237 -32.872 1.00 81.00 343 ALA A N 1
ATOM 2631 C CA . ALA A 1 343 ? 12.802 -10.857 -32.171 1.00 81.00 343 ALA A CA 1
ATOM 2632 C C . ALA A 1 343 ? 12.143 -12.049 -31.448 1.00 81.00 343 ALA A C 1
ATOM 2634 O O . ALA A 1 343 ? 11.828 -11.956 -30.262 1.00 81.00 343 ALA A O 1
ATOM 2635 N N . VAL A 1 344 ? 11.985 -13.193 -32.127 1.00 86.00 344 VAL A N 1
ATOM 2636 C CA . VAL A 1 344 ? 11.445 -14.420 -31.506 1.00 86.00 344 VAL A CA 1
ATOM 2637 C C . VAL A 1 344 ? 12.385 -14.939 -30.413 1.00 86.00 344 VAL A C 1
ATOM 2639 O O . VAL A 1 344 ? 11.933 -15.264 -29.314 1.00 86.00 344 VAL A O 1
ATOM 2642 N N . GLY A 1 345 ? 13.692 -14.988 -30.696 1.00 86.50 345 GLY A N 1
ATOM 2643 C CA . GLY A 1 345 ? 14.703 -15.415 -29.728 1.00 86.50 345 GLY A CA 1
ATOM 2644 C C . GLY A 1 345 ? 14.743 -14.525 -28.485 1.00 86.50 345 GLY A C 1
ATOM 2645 O O . GLY A 1 345 ? 14.836 -15.037 -27.374 1.00 86.50 345 GLY A O 1
ATOM 2646 N N . PHE A 1 346 ? 14.596 -13.212 -28.660 1.00 82.94 346 PHE A N 1
ATOM 2647 C CA . PHE A 1 346 ? 14.566 -12.229 -27.582 1.00 82.94 346 PHE A CA 1
ATOM 2648 C C . PHE A 1 346 ? 13.377 -12.454 -26.644 1.00 82.94 346 PHE A C 1
ATOM 2650 O O . PHE A 1 346 ? 13.573 -12.535 -25.435 1.00 82.94 346 PHE A O 1
ATOM 2657 N N . ILE A 1 347 ? 12.163 -12.632 -27.180 1.00 86.00 347 ILE A N 1
ATOM 2658 C CA . ILE A 1 347 ? 10.963 -12.889 -26.363 1.00 86.00 347 ILE A CA 1
ATOM 2659 C C . ILE A 1 347 ? 11.067 -14.232 -25.626 1.00 86.00 347 ILE A C 1
ATOM 2661 O O . ILE A 1 347 ? 10.749 -14.316 -24.438 1.00 86.00 347 ILE A O 1
ATOM 2665 N N . ALA A 1 348 ? 11.557 -15.281 -26.294 1.00 87.44 348 ALA A N 1
ATOM 2666 C CA . ALA A 1 348 ? 11.758 -16.584 -25.661 1.00 87.44 348 ALA A CA 1
ATOM 2667 C C . ALA A 1 348 ? 12.803 -16.518 -24.534 1.00 87.44 348 ALA A C 1
ATOM 2669 O O . ALA A 1 348 ? 12.564 -17.026 -23.437 1.00 87.44 348 ALA A O 1
ATOM 2670 N N . LEU A 1 349 ? 13.937 -15.852 -24.778 1.00 88.50 349 LEU A N 1
ATOM 2671 C CA . LEU A 1 349 ? 14.987 -15.652 -23.781 1.00 88.50 349 LEU A CA 1
ATOM 2672 C C . LEU A 1 349 ? 14.490 -14.809 -22.604 1.00 88.50 349 LEU A C 1
ATOM 2674 O O . LEU A 1 349 ? 14.770 -15.162 -21.462 1.00 88.50 349 LEU A O 1
ATOM 2678 N N . ALA A 1 350 ? 13.721 -13.748 -22.862 1.00 84.81 350 ALA A N 1
ATOM 2679 C CA . ALA A 1 350 ? 13.096 -12.938 -21.821 1.00 84.81 350 ALA A CA 1
ATOM 2680 C C . ALA A 1 350 ? 12.163 -13.781 -20.937 1.00 84.81 350 ALA A C 1
ATOM 2682 O O . ALA A 1 350 ? 12.233 -13.683 -19.714 1.00 84.81 350 ALA A O 1
ATOM 2683 N N . GLY A 1 351 ? 11.367 -14.680 -21.531 1.00 85.81 351 GLY A N 1
ATOM 2684 C CA . GLY A 1 351 ? 10.506 -15.602 -20.782 1.00 85.81 351 GLY A CA 1
ATOM 2685 C C . GLY A 1 351 ? 11.281 -16.611 -19.931 1.00 85.81 351 GLY A C 1
ATOM 2686 O O . GLY A 1 351 ? 10.937 -16.836 -18.766 1.00 85.81 351 GLY A O 1
ATOM 2687 N N . VAL A 1 352 ? 12.361 -17.188 -20.472 1.00 88.00 352 VAL A N 1
ATOM 2688 C CA . VAL A 1 352 ? 13.258 -18.070 -19.703 1.00 88.00 352 VAL A CA 1
ATOM 2689 C C . VAL A 1 352 ? 13.909 -17.295 -18.561 1.00 88.00 352 VAL A C 1
ATOM 2691 O O . VAL A 1 352 ? 13.890 -17.757 -17.423 1.00 88.00 352 VAL A O 1
ATOM 2694 N N . PHE A 1 353 ? 14.438 -16.105 -18.840 1.00 86.00 353 PHE A N 1
ATOM 2695 C CA . PHE A 1 353 ? 15.074 -15.250 -17.847 1.00 86.00 353 PHE A CA 1
ATOM 2696 C C . PHE A 1 353 ? 14.107 -14.870 -16.721 1.00 86.00 353 PHE A C 1
ATOM 2698 O O . PHE A 1 353 ? 14.449 -15.039 -15.553 1.00 86.00 353 PHE A O 1
ATOM 2705 N N . LEU A 1 354 ? 12.877 -14.457 -17.045 1.00 81.12 354 LEU A N 1
ATOM 2706 C CA . LEU A 1 354 ? 11.848 -14.141 -16.051 1.00 81.12 354 LEU A CA 1
ATOM 2707 C C . LEU A 1 354 ? 11.514 -15.359 -15.171 1.00 81.12 354 LEU A C 1
ATOM 2709 O O . LEU A 1 354 ? 11.415 -15.241 -13.951 1.00 81.12 354 LEU A O 1
ATOM 2713 N N . THR A 1 355 ? 11.415 -16.546 -15.773 1.00 82.25 355 THR A N 1
ATOM 2714 C CA . THR A 1 355 ? 11.172 -17.801 -15.039 1.00 82.25 355 THR A CA 1
ATOM 2715 C C . THR A 1 355 ? 12.353 -18.160 -14.128 1.00 82.25 355 THR A C 1
ATOM 2717 O O . THR A 1 355 ? 12.164 -18.604 -12.996 1.00 82.25 355 THR A O 1
ATOM 2720 N N . VAL A 1 356 ? 13.591 -17.927 -14.573 1.00 85.12 356 VAL A N 1
ATOM 2721 C CA . VAL A 1 356 ? 14.791 -18.101 -13.739 1.00 85.12 356 VAL A CA 1
ATOM 2722 C C . VAL A 1 356 ? 14.787 -17.115 -12.571 1.00 85.12 356 VAL A C 1
ATOM 2724 O O . VAL A 1 356 ? 15.071 -17.523 -11.446 1.00 85.12 356 VAL A O 1
ATOM 2727 N N . LEU A 1 357 ? 14.424 -15.848 -12.794 1.00 79.25 357 LEU A N 1
ATOM 2728 C CA . LEU A 1 357 ? 14.308 -14.857 -11.719 1.00 79.25 357 LEU A CA 1
ATOM 2729 C C . LEU A 1 357 ? 13.291 -15.283 -10.653 1.00 79.25 357 LEU A C 1
ATOM 2731 O O . LEU A 1 357 ? 13.581 -15.154 -9.461 1.00 79.25 357 LEU A O 1
ATOM 2735 N N . TYR A 1 358 ? 12.160 -15.854 -11.075 1.00 76.88 358 TYR A N 1
ATOM 2736 C CA . TYR A 1 358 ? 11.137 -16.395 -10.180 1.00 76.88 358 TYR A CA 1
ATOM 2737 C C . TYR A 1 358 ? 11.679 -17.509 -9.267 1.00 76.88 358 TYR A C 1
ATOM 2739 O O . TYR A 1 358 ? 11.491 -17.462 -8.050 1.00 76.88 358 TYR A O 1
ATOM 2747 N N . TYR A 1 359 ? 12.414 -18.484 -9.817 1.00 78.12 359 TYR A N 1
ATOM 2748 C CA . TYR A 1 359 ? 12.918 -19.619 -9.029 1.00 78.12 359 TYR A CA 1
ATOM 2749 C C . TYR A 1 359 ? 14.199 -19.323 -8.240 1.00 78.12 359 TYR A C 1
ATOM 2751 O O . TYR A 1 359 ? 14.349 -19.796 -7.113 1.00 78.12 359 TYR A O 1
ATOM 2759 N N . VAL A 1 360 ? 15.135 -18.564 -8.813 1.00 77.06 360 VAL A N 1
ATOM 2760 C CA . VAL A 1 360 ? 16.476 -18.361 -8.234 1.00 77.06 360 VAL A CA 1
ATOM 2761 C C . VAL A 1 360 ? 16.495 -17.194 -7.235 1.00 77.06 360 VAL A C 1
ATOM 2763 O O . VAL A 1 360 ? 17.463 -17.042 -6.494 1.00 77.06 360 VAL A O 1
ATOM 2766 N N . LYS A 1 361 ? 15.417 -16.397 -7.144 1.00 68.44 361 LYS A N 1
ATOM 2767 C CA . LYS A 1 361 ? 15.287 -15.261 -6.209 1.00 68.44 361 LYS A CA 1
ATOM 2768 C C . LYS A 1 361 ? 16.525 -14.354 -6.219 1.00 68.44 361 LYS A C 1
ATOM 2770 O O . LYS A 1 361 ? 17.031 -13.946 -5.176 1.00 68.44 361 LYS A O 1
ATOM 2775 N N . ILE A 1 362 ? 16.991 -13.989 -7.416 1.00 68.12 362 ILE A N 1
ATOM 2776 C CA . ILE A 1 362 ? 18.151 -13.100 -7.655 1.00 68.12 362 ILE A CA 1
ATOM 2777 C C . ILE A 1 362 ? 17.804 -11.623 -7.328 1.00 68.12 362 ILE A C 1
ATOM 2779 O O . ILE A 1 362 ? 18.413 -10.682 -7.833 1.00 68.12 362 ILE A O 1
ATOM 2783 N N . GLY A 1 363 ? 16.823 -11.388 -6.450 1.00 66.44 363 GLY A N 1
ATOM 2784 C CA . GLY A 1 363 ? 16.221 -10.076 -6.200 1.00 66.44 363 GLY A CA 1
ATOM 2785 C C . GLY A 1 363 ? 17.227 -9.000 -5.793 1.00 66.44 363 GLY A C 1
ATOM 2786 O O . GLY A 1 363 ? 17.060 -7.849 -6.170 1.00 66.44 363 GLY A O 1
ATOM 2787 N N . ASN A 1 364 ? 18.322 -9.371 -5.124 1.00 73.06 364 ASN A N 1
ATOM 2788 C CA . ASN A 1 364 ? 19.346 -8.418 -4.688 1.00 73.06 364 ASN A CA 1
ATOM 2789 C C . ASN A 1 364 ? 20.339 -8.018 -5.793 1.00 73.06 364 ASN A C 1
ATOM 2791 O O . ASN A 1 364 ? 20.969 -6.969 -5.677 1.00 73.06 364 ASN A O 1
ATOM 2795 N N . ALA A 1 365 ? 20.497 -8.807 -6.863 1.00 81.56 365 ALA A N 1
ATOM 2796 C CA . ALA A 1 365 ? 21.429 -8.457 -7.940 1.00 81.56 365 ALA A CA 1
ATOM 2797 C C . ALA A 1 365 ? 20.806 -7.488 -8.957 1.00 81.56 365 ALA A C 1
ATOM 2799 O O . ALA A 1 365 ? 21.514 -6.664 -9.531 1.00 81.56 365 ALA A O 1
ATOM 2800 N N . ILE A 1 366 ? 19.483 -7.540 -9.156 1.00 84.62 366 ILE A N 1
ATOM 2801 C CA . ILE A 1 366 ? 18.778 -6.678 -10.119 1.00 84.62 366 ILE A CA 1
ATOM 2802 C C . ILE A 1 366 ? 18.951 -5.181 -9.785 1.00 84.62 366 ILE A C 1
ATOM 2804 O O . ILE A 1 366 ? 19.290 -4.426 -10.695 1.00 84.62 366 ILE A O 1
ATOM 2808 N N . PRO A 1 367 ? 18.807 -4.718 -8.524 1.00 88.19 367 PRO A N 1
ATOM 2809 C CA . PRO A 1 367 ? 19.084 -3.330 -8.156 1.00 88.19 367 PRO A CA 1
ATOM 2810 C C . PRO A 1 367 ? 20.524 -2.897 -8.428 1.00 88.19 367 PRO A C 1
ATOM 2812 O O . PRO A 1 367 ? 20.739 -1.755 -8.820 1.00 88.19 367 PRO A O 1
ATOM 2815 N N . VAL A 1 368 ? 21.501 -3.797 -8.277 1.00 89.69 368 VAL A N 1
ATOM 2816 C CA . VAL A 1 368 ? 22.910 -3.502 -8.585 1.00 89.69 368 VAL A CA 1
ATOM 2817 C C . VAL A 1 368 ? 23.098 -3.319 -10.090 1.00 89.69 368 VAL A C 1
ATOM 2819 O O . VAL A 1 368 ? 23.669 -2.317 -10.515 1.00 89.69 368 VAL A O 1
ATOM 2822 N N . LEU A 1 369 ? 22.572 -4.242 -10.903 1.00 90.25 369 LEU A N 1
ATOM 2823 C CA . LEU A 1 369 ? 22.615 -4.132 -12.365 1.00 90.25 369 LEU A CA 1
ATOM 2824 C C . LEU A 1 369 ? 21.931 -2.851 -12.848 1.00 90.25 369 LEU A C 1
ATOM 2826 O O . LEU A 1 369 ? 22.501 -2.127 -13.661 1.00 90.25 369 LEU A O 1
ATOM 2830 N N . PHE A 1 370 ? 20.760 -2.543 -12.289 1.00 92.75 370 PHE A N 1
ATOM 2831 C CA . PHE A 1 370 ? 20.023 -1.327 -12.607 1.00 92.75 370 PHE A CA 1
ATOM 2832 C C . PHE A 1 370 ? 20.778 -0.059 -12.197 1.00 92.75 370 PHE A C 1
ATOM 2834 O O . PHE A 1 370 ? 20.805 0.896 -12.965 1.00 92.75 370 PHE A O 1
ATOM 2841 N N . ALA A 1 371 ? 21.425 -0.035 -11.026 1.00 93.62 371 ALA A N 1
ATOM 2842 C CA . ALA A 1 371 ? 22.237 1.106 -10.601 1.00 93.62 371 ALA A CA 1
ATOM 2843 C C . ALA A 1 371 ? 23.399 1.358 -11.572 1.00 93.62 371 ALA A C 1
ATOM 2845 O O . ALA A 1 371 ? 23.645 2.503 -11.950 1.00 93.62 371 ALA A O 1
ATOM 2846 N N . MET A 1 372 ? 24.084 0.297 -12.014 1.00 93.31 372 MET A N 1
ATOM 2847 C CA . MET A 1 372 ? 25.176 0.409 -12.986 1.00 93.31 372 MET A CA 1
ATOM 2848 C C . MET A 1 372 ? 24.672 0.900 -14.349 1.00 93.31 372 MET A C 1
ATOM 2850 O O . MET A 1 372 ? 25.213 1.867 -14.890 1.00 93.31 372 MET A O 1
ATOM 2854 N N . SER A 1 373 ? 23.611 0.288 -14.890 1.00 92.69 373 SER A N 1
ATOM 2855 C CA . SER A 1 373 ? 23.037 0.696 -16.180 1.00 92.69 373 SER A CA 1
ATOM 2856 C C . SER A 1 373 ? 22.422 2.096 -16.123 1.00 92.69 373 SER A C 1
ATOM 2858 O O . SER A 1 373 ? 22.535 2.862 -17.078 1.00 92.69 373 SER A O 1
ATOM 2860 N N . GLY A 1 374 ? 21.793 2.451 -15.002 1.00 93.94 374 GLY A N 1
ATOM 2861 C CA . GLY A 1 374 ? 21.198 3.760 -14.748 1.00 93.94 374 GLY A CA 1
ATOM 2862 C C . GLY A 1 374 ? 22.251 4.860 -14.650 1.00 93.94 374 GLY A C 1
ATOM 2863 O O . GLY A 1 374 ? 22.090 5.904 -15.279 1.00 93.94 374 GLY A O 1
ATOM 2864 N N . ALA A 1 375 ? 23.364 4.613 -13.948 1.00 94.62 375 ALA A N 1
ATOM 2865 C CA . ALA A 1 375 ? 24.490 5.545 -13.879 1.00 94.62 375 ALA A CA 1
ATOM 2866 C C . ALA A 1 375 ? 25.119 5.788 -15.261 1.00 94.62 375 ALA A C 1
ATOM 2868 O O . ALA A 1 375 ? 25.354 6.941 -15.632 1.00 94.62 375 ALA A O 1
ATOM 2869 N N . ALA A 1 376 ? 25.336 4.727 -16.046 1.00 92.25 376 ALA A N 1
ATOM 2870 C CA . ALA A 1 376 ? 25.835 4.845 -17.416 1.00 92.25 376 ALA A CA 1
ATOM 2871 C C . ALA A 1 376 ? 24.856 5.636 -18.301 1.00 92.25 376 ALA A C 1
ATOM 2873 O O . ALA A 1 376 ? 25.233 6.635 -18.914 1.00 92.25 376 ALA A O 1
ATOM 2874 N N . SER A 1 377 ? 23.573 5.267 -18.292 1.00 92.62 377 SER A N 1
ATOM 2875 C CA . SER A 1 377 ? 22.550 5.914 -19.126 1.00 92.62 377 SER A CA 1
ATOM 2876 C C . SER A 1 377 ? 22.367 7.393 -18.782 1.00 92.62 377 SER A C 1
ATOM 2878 O O . SER A 1 377 ? 22.302 8.243 -19.667 1.00 92.62 377 SER A O 1
ATOM 2880 N N . MET A 1 378 ? 22.343 7.728 -17.492 1.00 92.69 378 MET A N 1
ATOM 2881 C CA . MET A 1 378 ? 22.261 9.111 -17.018 1.00 92.69 378 MET A CA 1
ATOM 2882 C C . MET A 1 378 ? 23.508 9.925 -17.390 1.00 92.69 378 MET A C 1
ATOM 2884 O O . MET A 1 378 ? 23.393 11.112 -17.708 1.00 92.69 378 MET A O 1
ATOM 2888 N N . THR A 1 379 ? 24.685 9.290 -17.420 1.00 90.94 379 THR A N 1
ATOM 2889 C CA . THR A 1 379 ? 25.919 9.936 -17.885 1.00 90.94 379 THR A CA 1
ATOM 2890 C C . THR A 1 379 ? 25.795 10.351 -19.348 1.00 90.94 379 THR A C 1
ATOM 2892 O O . THR A 1 379 ? 26.057 11.510 -19.671 1.00 90.94 379 THR A O 1
ATOM 2895 N N . HIS A 1 380 ? 25.327 9.449 -20.215 1.00 87.25 380 HIS A N 1
ATOM 2896 C CA . HIS A 1 380 ? 25.166 9.725 -21.645 1.00 87.25 380 HIS A CA 1
ATOM 2897 C C . HIS A 1 380 ? 24.057 10.744 -21.942 1.00 87.25 380 HIS A C 1
ATOM 2899 O O . HIS A 1 380 ? 24.280 11.683 -22.705 1.00 87.25 380 HIS A O 1
ATOM 2905 N N . VAL A 1 381 ? 22.879 10.589 -21.331 1.00 88.06 381 VAL A N 1
ATOM 2906 C CA . VAL A 1 381 ? 21.688 11.386 -21.677 1.00 88.06 381 VAL A CA 1
ATOM 2907 C C . VAL A 1 381 ? 21.694 12.766 -21.014 1.00 88.06 381 VAL A C 1
ATOM 2909 O O . VAL A 1 381 ? 21.242 13.738 -21.618 1.00 88.06 381 VAL A O 1
ATOM 2912 N N . VAL A 1 382 ? 22.194 12.878 -19.779 1.00 88.00 382 VAL A N 1
ATOM 2913 C CA . VAL A 1 382 ? 22.076 14.108 -18.973 1.00 88.00 382 VAL A CA 1
ATOM 2914 C C . VAL A 1 382 ? 23.436 14.729 -18.683 1.00 88.00 382 VAL A C 1
ATOM 2916 O O . VAL A 1 382 ? 23.635 15.922 -18.923 1.00 88.00 382 VAL A O 1
ATOM 2919 N N . ALA A 1 383 ? 24.376 13.947 -18.148 1.00 84.50 383 ALA A N 1
ATOM 2920 C CA . ALA A 1 383 ? 25.608 14.509 -17.605 1.00 84.50 383 ALA A CA 1
ATOM 2921 C C . ALA A 1 383 ? 26.547 15.024 -18.704 1.00 84.50 383 ALA A C 1
ATOM 2923 O O . ALA A 1 383 ? 27.035 16.145 -18.592 1.00 84.50 383 ALA A O 1
ATOM 2924 N N . LYS A 1 384 ? 26.739 14.265 -19.787 1.00 82.06 384 LYS A N 1
ATOM 2925 C CA . LYS A 1 384 ? 27.569 14.650 -20.937 1.00 82.06 384 LYS A CA 1
ATOM 2926 C C . LYS A 1 384 ? 27.123 15.974 -21.582 1.00 82.06 384 LYS A C 1
ATOM 2928 O O . LYS A 1 384 ? 27.919 16.917 -21.551 1.00 82.06 384 LYS A O 1
ATOM 2933 N N . PRO A 1 385 ? 25.869 16.129 -22.067 1.00 83.12 385 PRO A N 1
ATOM 2934 C CA . PRO A 1 385 ? 25.426 17.405 -22.635 1.00 83.12 385 PRO A CA 1
ATOM 2935 C C . PRO A 1 385 ? 25.403 18.530 -21.590 1.00 83.12 385 PRO A C 1
ATOM 2937 O O . PRO A 1 385 ? 25.620 19.697 -21.919 1.00 83.12 385 PRO A O 1
ATOM 2940 N N . GLY A 1 386 ? 25.180 18.202 -20.312 1.00 82.88 386 GLY A N 1
ATOM 2941 C CA . GLY A 1 386 ? 25.304 19.154 -19.212 1.00 82.88 386 GLY A CA 1
ATOM 2942 C C . GLY A 1 386 ? 26.724 19.708 -19.082 1.00 82.88 386 GLY A C 1
ATOM 2943 O O . GLY A 1 386 ? 26.914 20.924 -19.094 1.00 82.88 386 GLY A O 1
ATOM 2944 N N . VAL A 1 387 ? 27.727 18.834 -18.996 1.00 81.94 387 VAL A N 1
ATOM 2945 C CA . VAL A 1 387 ? 29.143 19.215 -18.876 1.00 81.94 387 VAL A CA 1
ATOM 2946 C C . VAL A 1 387 ? 29.605 19.986 -20.111 1.00 81.94 387 VAL A C 1
ATOM 2948 O O . VAL A 1 387 ? 30.253 21.016 -19.959 1.00 81.94 387 VAL A O 1
ATOM 2951 N N . GLU A 1 388 ? 29.215 19.564 -21.312 1.00 79.25 388 GLU A N 1
ATOM 2952 C CA . GLU A 1 388 ? 29.525 20.273 -22.563 1.00 79.25 388 GLU A CA 1
ATOM 2953 C C . GLU A 1 388 ? 28.932 21.688 -22.590 1.00 79.25 388 GLU A C 1
ATOM 2955 O O . GLU A 1 388 ? 29.595 22.637 -23.008 1.00 79.25 388 GLU A O 1
ATOM 2960 N N . LYS A 1 389 ? 27.718 21.867 -22.057 1.00 81.38 389 LYS A N 1
ATOM 2961 C CA . LYS A 1 389 ? 27.073 23.181 -21.964 1.00 81.38 389 LYS A CA 1
ATOM 2962 C C . LYS A 1 389 ? 27.693 24.088 -20.899 1.00 81.38 389 LYS A C 1
ATOM 2964 O O . LYS A 1 389 ? 27.782 25.297 -21.107 1.00 81.38 389 LYS A O 1
ATOM 2969 N N . PHE A 1 390 ? 28.075 23.536 -19.748 1.00 82.00 390 PHE A N 1
ATOM 2970 C CA . PHE A 1 390 ? 28.628 24.314 -18.632 1.00 82.00 390 PHE A CA 1
ATOM 2971 C C . PHE A 1 390 ? 30.138 24.564 -18.756 1.00 82.00 390 PHE A C 1
ATOM 2973 O O . PHE A 1 390 ? 30.625 25.581 -18.266 1.00 82.00 390 PHE A O 1
ATOM 2980 N N . MET A 1 391 ? 30.877 23.659 -19.397 1.00 78.12 391 MET A N 1
ATOM 2981 C CA . MET A 1 391 ? 32.335 23.701 -19.550 1.00 78.12 391 MET A CA 1
ATOM 2982 C C . MET A 1 391 ? 32.757 23.337 -20.989 1.00 78.12 391 MET A C 1
ATOM 2984 O O . MET A 1 391 ? 33.477 22.355 -21.192 1.00 78.12 391 MET A O 1
ATOM 2988 N N . PRO A 1 392 ? 32.378 24.141 -22.003 1.00 71.44 392 PRO A N 1
ATOM 2989 C CA . PRO A 1 392 ? 32.624 23.818 -23.414 1.00 71.44 392 PRO A CA 1
ATOM 2990 C C . PRO A 1 392 ? 34.117 23.691 -23.754 1.00 71.44 392 PRO A C 1
ATOM 2992 O O . PRO A 1 392 ? 34.503 22.875 -24.585 1.00 71.44 392 PRO A O 1
ATOM 2995 N N . SER A 1 393 ? 34.973 24.455 -23.065 1.00 66.31 393 SER A N 1
ATOM 2996 C CA . SER A 1 393 ? 36.417 24.493 -23.325 1.00 66.31 393 SER A CA 1
ATOM 2997 C C . SER A 1 393 ? 37.181 23.261 -22.823 1.00 66.31 393 SER A C 1
ATOM 2999 O O . SER A 1 393 ? 38.262 22.985 -23.332 1.00 66.31 393 SER A O 1
ATOM 3001 N N . SER A 1 394 ? 36.641 22.532 -21.839 1.00 59.81 394 SER A N 1
ATOM 3002 C CA . SER A 1 394 ? 37.267 21.325 -21.267 1.00 59.81 394 SER A CA 1
ATOM 3003 C C . SER A 1 394 ? 36.595 20.036 -21.744 1.00 59.81 394 SER A C 1
ATOM 3005 O O . SER A 1 394 ? 37.186 18.966 -21.663 1.00 59.81 394 SER A O 1
ATOM 3007 N N . ALA A 1 395 ? 35.364 20.119 -22.253 1.00 58.66 395 ALA A N 1
ATOM 3008 C CA . ALA A 1 395 ? 34.564 18.958 -22.628 1.00 58.66 395 ALA A CA 1
ATOM 3009 C C . ALA A 1 395 ? 35.063 18.218 -23.884 1.00 58.66 395 ALA A C 1
ATOM 3011 O O . ALA A 1 395 ? 34.800 17.028 -24.025 1.00 58.66 395 ALA A O 1
ATOM 3012 N N . SER A 1 396 ? 35.815 18.899 -24.755 1.00 62.97 396 SER A N 1
ATOM 3013 C CA . SER A 1 396 ? 36.356 18.329 -26.003 1.00 62.97 396 SER A CA 1
ATOM 3014 C C . SER A 1 396 ? 37.740 17.684 -25.835 1.00 62.97 396 SER A C 1
ATOM 3016 O O . SER A 1 396 ? 38.350 17.279 -26.817 1.00 62.97 396 SER A O 1
ATOM 3018 N N . TYR A 1 397 ? 38.276 17.632 -24.610 1.00 68.38 397 TYR A N 1
ATOM 3019 C CA . TYR A 1 397 ? 39.599 17.067 -24.349 1.00 68.38 397 TYR A CA 1
ATOM 3020 C C . TYR A 1 397 ? 39.522 15.537 -24.259 1.00 68.38 397 TYR A C 1
ATOM 3022 O O . TYR A 1 397 ? 38.774 14.996 -23.440 1.00 68.38 397 TYR A O 1
ATOM 3030 N N . GLU A 1 398 ? 40.290 14.839 -25.094 1.00 75.38 398 GLU A N 1
ATOM 3031 C CA . GLU A 1 398 ? 40.388 13.377 -25.085 1.00 75.38 398 GLU A CA 1
ATOM 3032 C C . GLU A 1 398 ? 41.515 12.928 -24.156 1.00 75.38 398 GLU A C 1
ATOM 3034 O O . GLU A 1 398 ? 42.642 13.424 -24.229 1.00 75.38 398 GLU A O 1
ATOM 3039 N N . VAL A 1 399 ? 41.210 11.986 -23.263 1.00 73.31 399 VAL A N 1
ATOM 3040 C CA . VAL A 1 399 ? 42.183 11.414 -22.329 1.00 73.31 399 VAL A CA 1
ATOM 3041 C C . VAL A 1 399 ? 42.367 9.940 -22.662 1.00 73.31 399 VAL A C 1
ATOM 3043 O O . VAL A 1 399 ? 41.414 9.164 -22.643 1.00 73.31 399 VAL A O 1
ATOM 3046 N N . THR A 1 400 ? 43.604 9.534 -22.937 1.00 73.06 400 THR A N 1
ATOM 3047 C CA . THR A 1 400 ? 43.976 8.123 -23.090 1.00 73.06 400 THR A CA 1
ATOM 3048 C C . THR A 1 400 ? 44.060 7.453 -21.722 1.00 73.06 400 THR A C 1
ATOM 3050 O O . THR A 1 400 ? 44.884 7.849 -20.889 1.00 73.06 400 THR A O 1
ATOM 3053 N N . LEU A 1 401 ? 43.235 6.431 -21.481 1.00 68.69 401 LEU A N 1
ATOM 3054 C CA . LEU A 1 401 ? 43.287 5.661 -20.238 1.00 68.69 401 LEU A CA 1
ATOM 3055 C C . LEU A 1 401 ? 44.464 4.670 -20.274 1.00 68.69 401 LEU A C 1
ATOM 3057 O O . LEU A 1 401 ? 44.469 3.756 -21.102 1.00 68.69 401 LEU A O 1
ATOM 3061 N N . PRO A 1 402 ? 45.434 4.766 -19.344 1.00 58.78 402 PRO A N 1
ATOM 3062 C CA . PRO A 1 402 ? 46.665 3.973 -19.392 1.00 58.78 402 PRO A CA 1
ATOM 3063 C C . PRO A 1 402 ? 46.457 2.467 -19.154 1.00 58.78 402 PRO A C 1
ATOM 3065 O O . PRO A 1 402 ? 47.386 1.692 -19.351 1.00 58.78 402 PRO A O 1
ATOM 3068 N N . LEU A 1 403 ? 45.262 2.044 -18.721 1.00 58.25 403 LEU A N 1
ATOM 3069 C CA . LEU A 1 403 ? 44.952 0.647 -18.394 1.00 58.25 403 LEU A CA 1
ATOM 3070 C C . LEU A 1 403 ? 44.227 -0.114 -19.523 1.00 58.25 403 LEU A C 1
ATOM 3072 O O . LEU A 1 403 ? 44.280 -1.338 -19.544 1.00 58.25 403 LEU A O 1
ATOM 3076 N N . VAL A 1 404 ? 43.542 0.591 -20.432 1.00 55.38 404 VAL A N 1
ATOM 3077 C CA . VAL A 1 404 ? 42.662 -0.011 -21.461 1.00 55.38 404 VAL A CA 1
ATOM 3078 C C . VAL A 1 404 ? 43.094 0.374 -22.882 1.00 55.38 404 VAL A C 1
ATOM 3080 O O . VAL A 1 404 ? 42.815 -0.361 -23.818 1.00 55.38 404 VAL A O 1
ATOM 3083 N N . GLY A 1 405 ? 43.852 1.465 -23.051 1.00 55.12 405 GLY A N 1
ATOM 3084 C CA . GLY A 1 405 ? 44.320 1.924 -24.364 1.00 55.12 405 GLY A CA 1
ATOM 3085 C C . GLY A 1 405 ? 43.296 2.750 -25.149 1.00 55.12 405 GLY A C 1
ATOM 3086 O O . GLY A 1 405 ? 43.670 3.358 -26.146 1.00 55.12 405 GLY A O 1
ATOM 3087 N N . ASP A 1 406 ? 42.053 2.838 -24.670 1.00 66.38 406 ASP A N 1
ATOM 3088 C CA . ASP A 1 406 ? 40.981 3.605 -25.307 1.00 66.38 406 ASP A CA 1
ATOM 3089 C C . ASP A 1 406 ? 41.034 5.104 -24.952 1.00 66.38 406 ASP A C 1
ATOM 3091 O O . ASP A 1 406 ? 41.415 5.503 -23.838 1.00 66.38 406 ASP A O 1
ATOM 3095 N N . THR A 1 407 ? 40.633 5.946 -25.909 1.00 69.81 407 THR A N 1
ATOM 3096 C CA . THR A 1 407 ? 40.426 7.389 -25.729 1.00 69.81 407 THR A CA 1
ATOM 3097 C C . THR A 1 407 ? 39.020 7.646 -25.187 1.00 69.81 407 THR A C 1
ATOM 3099 O O . THR A 1 407 ? 38.023 7.291 -25.808 1.00 69.81 407 THR A O 1
ATOM 3102 N N . VAL A 1 408 ? 38.919 8.274 -24.012 1.00 72.31 408 VAL A N 1
ATOM 3103 C CA . VAL A 1 408 ? 37.627 8.645 -23.405 1.00 72.31 408 VAL A CA 1
ATOM 3104 C C . VAL A 1 408 ? 37.515 10.164 -23.334 1.00 72.31 408 VAL A C 1
ATOM 3106 O O . VAL A 1 408 ? 38.471 10.859 -22.970 1.00 72.31 408 VAL A O 1
ATOM 3109 N N . ARG A 1 409 ? 36.336 10.701 -23.672 1.00 74.50 409 ARG A N 1
ATOM 3110 C CA . ARG A 1 409 ? 36.068 12.144 -23.592 1.00 74.50 409 ARG A CA 1
ATOM 3111 C C . ARG A 1 409 ? 36.023 12.591 -22.134 1.00 74.50 409 ARG A C 1
ATOM 3113 O O . ARG A 1 409 ? 35.345 11.983 -21.303 1.00 74.50 409 ARG A O 1
ATOM 3120 N N . LEU A 1 410 ? 36.683 13.706 -21.815 1.00 79.75 410 LEU A N 1
ATOM 3121 C CA . LEU A 1 410 ? 36.699 14.242 -20.451 1.00 79.75 410 LEU A CA 1
ATOM 3122 C C . LEU A 1 410 ? 35.285 14.576 -19.936 1.00 79.75 410 LEU A C 1
ATOM 3124 O O . LEU A 1 410 ? 35.028 14.448 -18.737 1.00 79.75 410 LEU A O 1
ATOM 3128 N N . SER A 1 411 ? 34.351 14.944 -20.824 1.00 77.25 411 SER A N 1
ATOM 3129 C CA . SER A 1 411 ? 32.944 15.181 -20.469 1.00 77.25 411 SER A CA 1
ATOM 3130 C C . SER A 1 411 ? 32.238 13.941 -19.913 1.00 77.25 411 SER A C 1
ATOM 3132 O O . SER A 1 411 ? 31.420 14.062 -19.000 1.00 77.25 411 SER A O 1
ATOM 3134 N N . GLU A 1 412 ? 32.593 12.750 -20.392 1.00 80.25 412 GLU A N 1
ATOM 3135 C CA . GLU A 1 412 ? 32.022 11.485 -19.927 1.00 80.25 412 GLU A CA 1
ATOM 3136 C C . GLU A 1 412 ? 32.577 11.106 -18.554 1.00 80.25 412 GLU A C 1
ATOM 3138 O O . GLU A 1 412 ? 31.808 10.763 -17.658 1.00 80.25 412 GLU A O 1
ATOM 3143 N N . LEU A 1 413 ? 33.884 11.279 -18.332 1.00 83.44 413 LEU A N 1
ATOM 3144 C CA . LEU A 1 413 ? 34.507 11.041 -17.024 1.00 83.44 413 LEU A CA 1
ATOM 3145 C C . LEU A 1 413 ? 33.967 11.993 -15.948 1.00 83.44 413 LEU A C 1
ATOM 3147 O O . LEU A 1 413 ? 33.607 11.558 -14.851 1.00 83.44 413 LEU A O 1
ATOM 3151 N N . LEU A 1 414 ? 33.869 13.288 -16.264 1.00 84.88 414 LEU A N 1
ATOM 3152 C CA . LEU A 1 414 ? 33.322 14.291 -15.346 1.00 84.88 414 LEU A CA 1
ATOM 3153 C C . LEU A 1 414 ? 31.827 14.080 -15.084 1.00 84.88 414 LEU A C 1
ATOM 3155 O O . LEU A 1 414 ? 31.364 14.343 -13.975 1.00 84.88 414 LEU A O 1
ATOM 3159 N N . GLY A 1 415 ? 31.078 13.593 -16.076 1.00 85.44 415 GLY A N 1
ATOM 3160 C CA . GLY A 1 415 ? 29.660 13.266 -15.939 1.00 85.44 415 GLY A CA 1
ATOM 3161 C C . GLY A 1 415 ? 29.386 11.954 -15.192 1.00 85.44 415 GLY A C 1
ATOM 3162 O O . GLY A 1 415 ? 28.344 11.819 -14.542 1.00 85.44 415 GLY A O 1
ATOM 3163 N N . PHE A 1 416 ? 30.320 11.003 -15.226 1.00 89.31 416 PHE A N 1
ATOM 3164 C CA . PHE A 1 416 ? 30.162 9.689 -14.602 1.00 89.31 416 PHE A CA 1
ATOM 3165 C C . PHE A 1 416 ? 30.179 9.749 -13.071 1.00 89.31 416 PHE A C 1
ATOM 3167 O O . PHE A 1 416 ? 29.369 9.094 -12.414 1.00 89.31 416 PHE A O 1
ATOM 3174 N N . VAL A 1 417 ? 31.052 10.576 -12.488 1.00 89.69 417 VAL A N 1
ATOM 3175 C CA . VAL A 1 417 ? 31.175 10.743 -11.028 1.00 89.69 417 VAL A CA 1
ATOM 3176 C C . VAL A 1 417 ? 29.854 11.165 -10.357 1.00 89.69 417 VAL A C 1
ATOM 3178 O O . VAL A 1 417 ? 29.410 10.462 -9.443 1.00 89.69 417 VAL A O 1
ATOM 3181 N N . PRO A 1 418 ? 29.176 12.258 -10.772 1.00 90.31 418 PRO A N 1
ATOM 3182 C CA . PRO A 1 418 ? 27.896 12.638 -10.179 1.00 90.31 418 PRO A CA 1
ATOM 3183 C C . PRO A 1 418 ? 26.794 11.614 -10.475 1.00 90.31 418 PRO A C 1
ATOM 3185 O O . PRO A 1 418 ? 25.950 11.373 -9.611 1.00 90.31 418 PRO A O 1
ATOM 3188 N N . SER A 1 419 ? 26.824 10.963 -11.642 1.00 92.81 419 SER A N 1
ATOM 3189 C CA . SER A 1 419 ? 25.848 9.928 -11.994 1.00 92.81 419 SER A CA 1
ATOM 3190 C C . SER A 1 419 ? 25.961 8.698 -11.084 1.00 92.81 419 SER A C 1
ATOM 3192 O O . SER A 1 419 ? 24.950 8.193 -10.593 1.00 92.81 419 SER A O 1
ATOM 3194 N N . CYS A 1 420 ? 27.186 8.268 -10.771 1.00 94.38 420 CYS A N 1
ATOM 3195 C CA . CYS A 1 420 ? 27.447 7.209 -9.797 1.00 94.38 420 CYS A CA 1
ATOM 3196 C C . CYS A 1 420 ? 27.022 7.608 -8.385 1.00 94.38 420 CYS A C 1
ATOM 3198 O O . CYS A 1 420 ? 26.423 6.801 -7.679 1.00 94.38 420 CYS A O 1
ATOM 3200 N N . ALA A 1 421 ? 27.291 8.848 -7.968 1.00 93.19 421 ALA A N 1
ATOM 3201 C CA . ALA A 1 421 ? 26.871 9.328 -6.655 1.00 93.19 421 ALA A CA 1
ATOM 3202 C C . ALA A 1 421 ? 25.342 9.264 -6.493 1.00 93.19 421 ALA A C 1
ATOM 3204 O O . ALA A 1 421 ? 24.858 8.759 -5.480 1.00 93.19 421 ALA A O 1
ATOM 3205 N N . ILE A 1 422 ? 24.582 9.700 -7.505 1.00 92.12 422 ILE A N 1
ATOM 3206 C CA . ILE A 1 422 ? 23.112 9.610 -7.504 1.00 92.12 422 ILE A CA 1
ATOM 3207 C C . ILE A 1 422 ? 22.654 8.145 -7.448 1.00 92.12 422 ILE A C 1
ATOM 3209 O O . ILE A 1 422 ? 21.795 7.812 -6.630 1.00 92.12 422 ILE A O 1
ATOM 3213 N N . ALA A 1 423 ? 23.250 7.259 -8.252 1.00 93.81 423 ALA A N 1
ATOM 3214 C CA . ALA A 1 423 ? 22.908 5.836 -8.255 1.00 93.81 423 ALA A CA 1
ATOM 3215 C C . ALA A 1 423 ? 23.200 5.151 -6.904 1.00 93.81 423 ALA A C 1
ATOM 3217 O O . ALA A 1 423 ? 22.393 4.349 -6.436 1.00 93.81 423 ALA A O 1
ATOM 3218 N N . ILE A 1 424 ? 24.306 5.504 -6.235 1.00 93.56 424 ILE A N 1
ATOM 3219 C CA . ILE A 1 424 ? 24.651 4.995 -4.897 1.00 93.56 424 ILE A CA 1
ATOM 3220 C C . ILE A 1 424 ? 23.663 5.510 -3.846 1.00 93.56 424 ILE A C 1
ATOM 3222 O O . ILE A 1 424 ? 23.183 4.730 -3.024 1.00 93.56 424 ILE A O 1
ATOM 3226 N N . VAL A 1 425 ? 23.328 6.805 -3.867 1.00 92.12 425 VAL A N 1
ATOM 3227 C CA . VAL A 1 425 ? 22.343 7.382 -2.935 1.00 92.12 425 VAL A CA 1
ATOM 3228 C C . VAL A 1 425 ? 20.987 6.701 -3.098 1.00 92.12 425 VAL A C 1
ATOM 3230 O O . VAL A 1 425 ? 20.377 6.321 -2.096 1.00 92.12 425 VAL A O 1
ATOM 3233 N N . TRP A 1 426 ? 20.546 6.502 -4.343 1.00 92.19 426 TRP A N 1
ATOM 3234 C CA . TRP A 1 426 ? 19.339 5.739 -4.644 1.00 92.19 426 TRP A CA 1
ATOM 3235 C C . TRP A 1 426 ? 19.425 4.308 -4.105 1.00 92.19 426 TRP A C 1
ATOM 3237 O O . TRP A 1 426 ? 18.509 3.876 -3.416 1.00 92.19 426 TRP A O 1
ATOM 3247 N N . PHE A 1 427 ? 20.525 3.594 -4.351 1.00 90.62 427 PHE A N 1
ATOM 3248 C CA . PHE A 1 427 ? 20.685 2.205 -3.916 1.00 90.62 427 PHE A CA 1
ATOM 3249 C C . PHE A 1 427 ? 20.610 2.057 -2.387 1.00 90.62 427 PHE A C 1
ATOM 3251 O O . PHE A 1 427 ? 19.960 1.142 -1.890 1.00 90.62 427 PHE A O 1
ATOM 3258 N N . LEU A 1 428 ? 21.226 2.977 -1.635 1.00 90.00 428 LEU A N 1
ATOM 3259 C CA . LEU A 1 428 ? 21.220 2.952 -0.166 1.00 90.00 428 LEU A CA 1
ATOM 3260 C C . LEU A 1 428 ? 19.867 3.347 0.449 1.00 90.00 428 LEU A C 1
ATOM 3262 O O . LEU A 1 428 ? 19.527 2.874 1.529 1.00 90.00 428 LEU A O 1
ATOM 3266 N N . HIS A 1 429 ? 19.100 4.213 -0.217 1.00 86.12 429 HIS A N 1
ATOM 3267 C CA . HIS A 1 429 ? 17.842 4.778 0.295 1.00 86.12 429 HIS A CA 1
ATOM 3268 C C . HIS A 1 429 ? 16.680 4.540 -0.676 1.00 86.12 429 HIS A C 1
ATOM 3270 O O . HIS A 1 429 ? 15.835 5.411 -0.914 1.00 86.12 429 HIS A O 1
ATOM 3276 N N . ARG A 1 430 ? 16.642 3.334 -1.240 1.00 82.12 430 ARG A N 1
ATOM 3277 C CA . ARG A 1 430 ? 15.760 2.950 -2.345 1.00 82.12 430 ARG A CA 1
ATOM 3278 C C . ARG A 1 430 ? 14.273 3.119 -2.043 1.00 82.12 430 ARG A C 1
ATOM 3280 O O . ARG A 1 430 ? 13.510 3.504 -2.922 1.00 82.12 430 ARG A O 1
ATOM 3287 N N . ARG A 1 431 ? 13.874 2.889 -0.790 1.00 76.19 431 ARG A N 1
ATOM 3288 C CA . ARG A 1 431 ? 12.496 3.073 -0.300 1.00 76.19 431 ARG A CA 1
ATOM 3289 C C . ARG A 1 431 ? 12.036 4.532 -0.322 1.00 76.19 431 ARG A C 1
ATOM 3291 O O . ARG A 1 431 ? 10.851 4.789 -0.492 1.00 76.19 431 ARG A O 1
ATOM 3298 N N . THR A 1 432 ? 12.956 5.475 -0.132 1.00 79.69 432 THR A N 1
ATOM 3299 C CA . THR A 1 432 ? 12.624 6.890 0.082 1.00 79.69 432 THR A CA 1
ATOM 3300 C C . THR A 1 432 ? 12.767 7.703 -1.199 1.00 79.69 432 THR A C 1
ATOM 3302 O O . THR A 1 432 ? 11.888 8.498 -1.525 1.00 79.69 432 THR A O 1
ATOM 3305 N N . TYR A 1 433 ? 13.853 7.505 -1.952 1.00 85.69 433 TYR A N 1
ATOM 3306 C CA . TYR A 1 433 ? 14.165 8.321 -3.132 1.00 85.69 433 TYR A CA 1
ATOM 3307 C C . TYR A 1 433 ? 13.695 7.675 -4.438 1.00 85.69 433 TYR A C 1
ATOM 3309 O O . TYR A 1 433 ? 14.488 7.423 -5.348 1.00 85.69 433 TYR A O 1
ATOM 3317 N N . TRP A 1 434 ? 12.385 7.452 -4.551 1.00 86.56 434 TRP A N 1
ATOM 3318 C CA . TRP A 1 434 ? 11.750 6.897 -5.753 1.00 86.56 434 TRP A CA 1
ATOM 3319 C C . TRP A 1 434 ? 12.030 7.734 -7.012 1.00 86.56 434 TRP A C 1
ATOM 3321 O O . TRP A 1 434 ? 12.284 7.186 -8.076 1.00 86.56 434 TRP A O 1
ATOM 3331 N N . ALA A 1 435 ? 12.111 9.061 -6.890 1.00 89.31 435 ALA A N 1
ATOM 3332 C CA . ALA A 1 435 ? 12.343 9.942 -8.033 1.00 89.31 435 ALA A CA 1
ATOM 3333 C C . ALA A 1 435 ? 13.702 9.718 -8.724 1.00 89.31 435 ALA A C 1
ATOM 3335 O O . ALA A 1 435 ? 13.818 9.912 -9.933 1.00 89.31 435 ALA A O 1
ATOM 3336 N N . PHE A 1 436 ? 14.738 9.292 -7.989 1.00 91.56 436 PHE A N 1
ATOM 3337 C CA . PHE A 1 436 ? 16.012 8.922 -8.616 1.00 91.56 436 PHE A CA 1
ATOM 3338 C C . PHE A 1 436 ? 15.883 7.635 -9.437 1.00 91.56 436 PHE A C 1
ATOM 3340 O O . PHE A 1 436 ? 16.528 7.530 -10.480 1.00 91.56 436 PHE A O 1
ATOM 3347 N N . GLN A 1 437 ? 15.019 6.699 -9.020 1.00 92.44 437 GLN A N 1
ATOM 3348 C CA . GLN A 1 437 ? 14.681 5.523 -9.825 1.00 92.44 437 GLN A CA 1
ATOM 3349 C C . GLN A 1 437 ? 14.063 5.946 -11.152 1.00 92.44 437 GLN A C 1
ATOM 3351 O O . GLN A 1 437 ? 14.529 5.512 -12.202 1.00 92.44 437 GLN A O 1
ATOM 3356 N N . ASP A 1 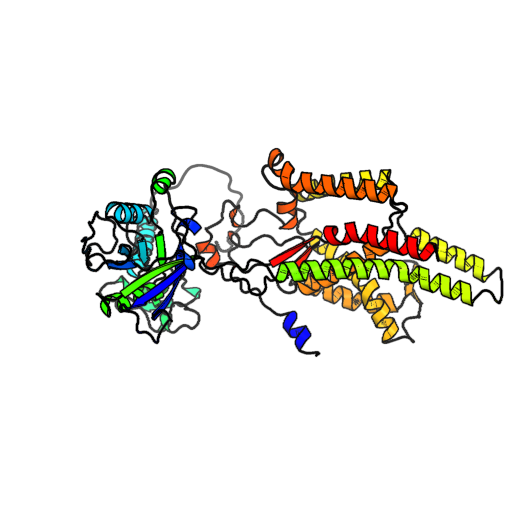438 ? 13.061 6.825 -11.097 1.00 93.88 438 ASP A N 1
ATOM 3357 C CA . ASP A 1 438 ? 12.329 7.276 -12.278 1.00 93.88 438 ASP A CA 1
ATOM 3358 C C . ASP A 1 438 ? 13.246 8.003 -13.263 1.00 93.88 438 ASP A C 1
ATOM 3360 O O . ASP A 1 438 ? 13.215 7.718 -14.456 1.00 93.88 438 ASP A O 1
ATOM 3364 N N . ILE A 1 439 ? 14.125 8.888 -12.776 1.00 93.75 439 ILE A N 1
ATOM 3365 C CA . ILE A 1 439 ? 15.103 9.589 -13.624 1.00 93.75 439 ILE A CA 1
ATOM 3366 C C . ILE A 1 439 ? 16.038 8.592 -14.319 1.00 93.75 439 ILE A C 1
ATOM 3368 O O . ILE A 1 439 ? 16.250 8.694 -15.529 1.00 93.75 439 ILE A O 1
ATOM 3372 N N . MET A 1 440 ? 16.584 7.618 -13.584 1.00 95.06 440 MET A N 1
ATOM 3373 C CA . MET A 1 440 ? 17.450 6.589 -14.169 1.00 95.06 440 MET A CA 1
ATOM 3374 C C . MET A 1 440 ? 16.689 5.690 -15.151 1.00 95.06 440 MET A C 1
ATOM 3376 O O . MET A 1 440 ? 17.224 5.372 -16.212 1.00 95.06 440 MET A O 1
ATOM 3380 N N . GLY A 1 441 ? 15.443 5.328 -14.837 1.00 94.88 441 GLY A N 1
ATOM 3381 C CA . GLY A 1 441 ? 14.566 4.543 -15.705 1.00 94.88 441 GLY A CA 1
ATOM 3382 C C . GLY A 1 441 ? 14.239 5.268 -17.011 1.00 94.88 441 GLY A C 1
ATOM 3383 O O . GLY A 1 441 ? 14.366 4.682 -18.082 1.00 94.88 441 GLY A O 1
ATOM 3384 N N . ILE A 1 442 ? 13.923 6.564 -16.943 1.00 95.81 442 ILE A N 1
ATOM 3385 C CA . ILE A 1 442 ? 13.714 7.422 -18.118 1.00 95.81 442 ILE A CA 1
ATOM 3386 C C . ILE A 1 442 ? 14.993 7.497 -18.961 1.00 95.81 442 ILE A C 1
ATOM 3388 O O . ILE A 1 442 ? 14.932 7.290 -20.172 1.00 95.81 442 ILE A O 1
ATOM 3392 N N . CYS A 1 443 ? 16.160 7.727 -18.347 1.00 95.12 443 CYS A N 1
ATOM 3393 C CA . CYS A 1 443 ? 17.434 7.745 -19.078 1.00 95.12 443 CYS A CA 1
ATOM 3394 C C . CYS A 1 443 ? 17.712 6.399 -19.764 1.00 95.12 443 CYS A C 1
ATOM 3396 O O . CYS A 1 443 ? 18.163 6.373 -20.908 1.00 95.12 443 CYS A O 1
ATOM 3398 N N . LEU A 1 444 ? 17.405 5.286 -19.092 1.00 94.69 444 LEU A N 1
ATOM 3399 C CA . LEU A 1 444 ? 17.533 3.946 -19.658 1.00 94.69 444 LEU A CA 1
ATOM 3400 C C . LEU A 1 444 ? 16.604 3.756 -20.868 1.00 94.69 444 LEU A C 1
ATOM 3402 O O . LEU A 1 444 ? 17.043 3.214 -21.878 1.00 94.69 444 LEU A O 1
ATOM 3406 N N . CYS A 1 445 ? 15.359 4.248 -20.817 1.00 95.19 445 CYS A N 1
ATOM 3407 C CA . CYS A 1 445 ? 14.452 4.231 -21.972 1.00 95.19 445 CYS A CA 1
ATOM 3408 C C . CYS A 1 445 ? 15.011 5.022 -23.165 1.00 95.19 445 CYS A C 1
ATOM 3410 O O . CYS A 1 445 ? 14.905 4.558 -24.300 1.00 95.19 445 CYS A O 1
ATOM 3412 N N . PHE A 1 446 ? 15.623 6.188 -22.923 1.00 93.81 446 PHE A N 1
ATOM 3413 C CA . PHE A 1 446 ? 16.255 7.000 -23.972 1.00 93.81 446 PHE A CA 1
ATOM 3414 C C . PHE A 1 446 ? 17.409 6.252 -24.649 1.00 93.81 446 PHE A C 1
ATOM 3416 O O . PHE A 1 446 ? 17.421 6.131 -25.874 1.00 93.81 446 PHE A O 1
ATOM 3423 N N . VAL A 1 447 ? 18.338 5.699 -23.862 1.00 91.12 447 VAL A N 1
ATOM 3424 C CA . VAL A 1 447 ? 19.471 4.918 -24.391 1.00 91.12 447 VAL A CA 1
ATOM 3425 C C . VAL A 1 447 ? 18.986 3.666 -25.120 1.00 91.12 447 VAL A C 1
ATOM 3427 O O . VAL A 1 447 ? 19.490 3.337 -26.194 1.00 91.12 447 VAL A O 1
ATOM 3430 N N . PHE A 1 448 ? 17.970 2.981 -24.592 1.00 91.00 448 PHE A N 1
ATOM 3431 C CA . PHE A 1 448 ? 17.424 1.788 -25.235 1.00 91.00 448 PHE A CA 1
ATOM 3432 C C . PHE A 1 448 ? 16.824 2.108 -26.611 1.00 91.00 448 PHE A C 1
ATOM 3434 O O . PHE A 1 448 ? 17.151 1.444 -27.589 1.00 91.00 448 PHE A O 1
ATOM 3441 N N . LEU A 1 449 ? 15.986 3.144 -26.716 1.00 90.06 449 LEU A N 1
ATOM 3442 C CA . LEU A 1 449 ? 15.349 3.528 -27.985 1.00 90.06 449 LEU A CA 1
ATOM 3443 C C . LEU A 1 449 ? 16.328 4.124 -29.008 1.00 90.06 449 LEU A C 1
ATOM 3445 O O . LEU A 1 449 ? 16.062 4.111 -30.211 1.00 90.06 449 LEU A O 1
ATOM 3449 N N . GLN A 1 450 ? 17.473 4.627 -28.551 1.00 86.00 450 GLN A N 1
ATOM 3450 C CA . GLN A 1 450 ? 18.567 5.029 -29.428 1.00 86.00 450 GLN A CA 1
ATOM 3451 C C . GLN A 1 450 ? 19.326 3.819 -29.999 1.00 86.00 450 GLN A C 1
ATOM 3453 O O . GLN A 1 450 ? 19.620 3.793 -31.197 1.00 86.00 450 GLN A O 1
ATOM 3458 N N . THR A 1 451 ? 19.622 2.827 -29.154 1.00 84.06 451 THR A N 1
ATOM 3459 C CA . THR A 1 451 ? 20.479 1.674 -29.488 1.00 84.06 451 THR A CA 1
ATOM 3460 C C . THR A 1 451 ? 19.740 0.562 -30.231 1.00 84.06 451 THR A C 1
ATOM 3462 O O . THR A 1 451 ? 20.279 0.009 -31.189 1.00 84.06 451 THR A O 1
ATOM 3465 N N . VAL A 1 452 ? 18.504 0.247 -29.834 1.00 84.12 452 VAL A N 1
ATOM 3466 C CA . VAL A 1 452 ? 17.697 -0.825 -30.432 1.00 84.12 452 VAL A CA 1
ATOM 3467 C C . VAL A 1 452 ? 16.766 -0.245 -31.486 1.00 84.12 452 VAL A C 1
ATOM 3469 O O . VAL A 1 452 ? 15.898 0.579 -31.191 1.00 84.12 452 VAL A O 1
ATOM 3472 N N . GLN A 1 453 ? 16.929 -0.690 -32.730 1.00 82.44 453 GLN A N 1
ATOM 3473 C CA . GLN A 1 453 ? 16.175 -0.165 -33.864 1.00 82.44 453 GLN A CA 1
ATOM 3474 C C . GLN A 1 453 ? 15.436 -1.284 -34.595 1.00 82.44 453 GLN A C 1
ATOM 3476 O O . GLN A 1 453 ? 15.958 -2.376 -34.824 1.00 82.44 453 GLN A O 1
ATOM 3481 N N . LEU A 1 454 ? 14.191 -1.000 -34.975 1.00 84.25 454 LEU A N 1
ATOM 3482 C CA . LEU A 1 454 ? 13.404 -1.893 -35.814 1.00 84.25 454 LEU A CA 1
ATOM 3483 C C . LEU A 1 454 ? 13.764 -1.617 -37.283 1.00 84.25 454 LEU A C 1
ATOM 3485 O O . LEU A 1 454 ? 13.565 -0.493 -37.738 1.00 84.25 454 LEU A O 1
ATOM 3489 N N . PRO A 1 455 ? 14.264 -2.604 -38.044 1.00 82.00 455 PRO A N 1
ATOM 3490 C CA . PRO A 1 455 ? 14.719 -2.380 -39.416 1.00 82.00 455 PRO A CA 1
ATOM 3491 C C . PRO A 1 455 ? 13.557 -2.248 -40.406 1.00 82.00 455 PRO A C 1
ATOM 3493 O O . PRO A 1 455 ? 13.705 -1.670 -41.479 1.00 82.00 455 PRO A O 1
ATOM 3496 N N . ASN A 1 456 ? 12.389 -2.818 -40.093 1.00 85.19 456 ASN A N 1
ATOM 3497 C CA . ASN A 1 456 ? 11.207 -2.739 -40.946 1.00 85.19 456 ASN A CA 1
ATOM 3498 C C . ASN A 1 456 ? 9.903 -2.978 -40.165 1.00 85.19 456 ASN A C 1
ATOM 3500 O O . ASN A 1 456 ? 9.884 -3.603 -39.100 1.00 85.19 456 ASN A O 1
ATOM 3504 N N . LEU A 1 457 ? 8.783 -2.536 -40.751 1.00 88.31 457 LEU A N 1
ATOM 3505 C CA . LEU A 1 457 ? 7.448 -2.667 -40.156 1.00 88.31 457 LEU A CA 1
ATOM 3506 C C . LEU A 1 457 ? 7.014 -4.134 -39.990 1.00 88.31 457 LEU A C 1
ATOM 3508 O O . LEU A 1 457 ? 6.271 -4.456 -39.067 1.00 88.31 457 LEU A O 1
ATOM 3512 N N . LYS A 1 458 ? 7.497 -5.050 -40.844 1.00 88.25 458 LYS A N 1
ATOM 3513 C CA . LYS A 1 458 ? 7.184 -6.483 -40.719 1.00 88.25 458 LYS A CA 1
ATOM 3514 C C . LYS A 1 458 ? 7.721 -7.034 -39.400 1.00 88.25 458 LYS A C 1
ATOM 3516 O O . LYS A 1 458 ? 6.953 -7.627 -38.646 1.00 88.25 458 LYS A O 1
ATOM 3521 N N . VAL A 1 459 ? 8.994 -6.784 -39.084 1.00 88.00 459 VAL A N 1
ATOM 3522 C CA . VAL A 1 459 ? 9.582 -7.193 -37.802 1.00 88.00 459 VAL A CA 1
ATOM 3523 C C . VAL A 1 459 ? 8.872 -6.503 -36.641 1.00 88.00 459 VAL A C 1
ATOM 3525 O O . VAL A 1 459 ? 8.531 -7.180 -35.675 1.00 88.00 459 VAL A O 1
ATOM 3528 N N . ALA A 1 460 ? 8.558 -5.208 -36.763 1.00 88.38 460 ALA A N 1
ATOM 3529 C CA . ALA A 1 460 ? 7.801 -4.476 -35.747 1.00 88.38 460 ALA A CA 1
ATOM 3530 C C . ALA A 1 460 ? 6.457 -5.155 -35.421 1.00 88.38 460 ALA A C 1
ATOM 3532 O O . ALA A 1 460 ? 6.160 -5.411 -34.256 1.00 88.38 460 ALA A O 1
ATOM 3533 N N . THR A 1 461 ? 5.667 -5.507 -36.443 1.00 90.00 461 THR A N 1
ATOM 3534 C CA . THR A 1 461 ? 4.364 -6.165 -36.245 1.00 90.00 461 THR A CA 1
ATOM 3535 C C . THR A 1 461 ? 4.491 -7.541 -35.596 1.00 90.00 461 THR A C 1
ATOM 3537 O O . THR A 1 461 ? 3.739 -7.845 -34.671 1.00 90.00 461 THR A O 1
ATOM 3540 N N . VAL A 1 462 ? 5.460 -8.358 -36.025 1.00 90.12 462 VAL A N 1
ATOM 3541 C CA . VAL A 1 462 ? 5.711 -9.680 -35.432 1.00 90.12 462 VAL A CA 1
ATOM 3542 C C . VAL A 1 462 ? 6.126 -9.533 -33.971 1.00 90.12 462 VAL A C 1
ATOM 3544 O O . VAL A 1 462 ? 5.551 -10.184 -33.102 1.00 90.12 462 VAL A O 1
ATOM 3547 N N . PHE A 1 463 ? 7.081 -8.650 -33.689 1.00 88.50 463 PHE A N 1
ATOM 3548 C CA . PHE A 1 463 ? 7.611 -8.435 -32.349 1.00 88.50 463 PHE A CA 1
ATOM 3549 C C . PHE A 1 463 ? 6.547 -7.909 -31.373 1.00 88.50 463 PHE A C 1
ATOM 3551 O O . PHE A 1 463 ? 6.378 -8.485 -30.302 1.00 88.50 463 PHE A O 1
ATOM 3558 N N . LEU A 1 464 ? 5.776 -6.884 -31.755 1.00 89.31 464 LEU A N 1
ATOM 3559 C CA . LEU A 1 464 ? 4.715 -6.322 -30.908 1.00 89.31 464 LEU A CA 1
ATOM 3560 C C . LEU A 1 464 ? 3.570 -7.314 -30.669 1.00 89.31 464 LEU A C 1
ATOM 3562 O O . LEU A 1 464 ? 3.048 -7.393 -29.560 1.00 89.31 464 LEU A O 1
ATOM 3566 N N . THR A 1 465 ? 3.210 -8.113 -31.679 1.00 91.25 465 THR A N 1
ATOM 3567 C CA . THR A 1 465 ? 2.191 -9.163 -31.519 1.00 91.25 465 THR A CA 1
ATOM 3568 C C . THR A 1 465 ? 2.670 -10.248 -30.554 1.00 91.25 465 THR A C 1
ATOM 3570 O O . THR A 1 465 ? 1.916 -10.680 -29.684 1.00 91.25 465 THR A O 1
ATOM 3573 N N . LEU A 1 466 ? 3.936 -10.668 -30.661 1.00 90.56 466 LEU A N 1
ATOM 3574 C CA . LEU A 1 466 ? 4.526 -11.630 -29.728 1.00 90.56 466 LEU A CA 1
ATOM 3575 C C . LEU A 1 466 ? 4.620 -11.067 -28.308 1.00 90.56 466 LEU A C 1
ATOM 3577 O O . LEU A 1 466 ? 4.305 -11.790 -27.367 1.00 90.56 466 LEU A O 1
ATOM 3581 N N . ALA A 1 467 ? 4.998 -9.797 -28.147 1.00 88.56 467 ALA A N 1
ATOM 3582 C CA . ALA A 1 467 ? 5.033 -9.128 -26.849 1.00 88.56 467 ALA A CA 1
ATOM 3583 C C . ALA A 1 467 ? 3.635 -9.043 -26.205 1.00 88.56 467 ALA A C 1
ATOM 3585 O O . ALA A 1 467 ? 3.493 -9.306 -25.015 1.00 88.56 467 ALA A O 1
ATOM 3586 N N . PHE A 1 468 ? 2.589 -8.777 -26.996 1.00 90.38 468 PHE A N 1
ATOM 3587 C CA . PHE A 1 468 ? 1.201 -8.818 -26.526 1.00 90.38 468 PHE A CA 1
ATOM 3588 C C . PHE A 1 468 ? 0.796 -10.218 -26.037 1.00 90.38 468 PHE A C 1
ATOM 3590 O O . PHE A 1 468 ? 0.253 -10.369 -24.943 1.00 90.38 468 PHE A O 1
ATOM 3597 N N . CYS A 1 469 ? 1.088 -11.265 -26.815 1.00 91.19 469 CYS A N 1
ATOM 3598 C CA . CYS A 1 469 ? 0.797 -12.639 -26.397 1.00 91.19 469 CYS A CA 1
ATOM 3599 C C . CYS A 1 469 ? 1.612 -13.062 -25.163 1.00 91.19 469 CYS A C 1
ATOM 3601 O O . CYS A 1 469 ? 1.099 -13.794 -24.316 1.00 91.19 469 CYS A O 1
ATOM 3603 N N . TYR A 1 470 ? 2.863 -12.605 -25.064 1.00 89.06 470 TYR A N 1
ATOM 3604 C CA . TYR A 1 470 ? 3.739 -12.824 -23.914 1.00 89.06 470 TYR A CA 1
ATOM 3605 C C . TYR A 1 470 ? 3.128 -12.251 -22.631 1.00 89.06 470 TYR A C 1
ATOM 3607 O O . TYR A 1 470 ? 3.036 -12.969 -21.635 1.00 89.06 470 TYR A O 1
ATOM 3615 N N . ASP A 1 471 ? 2.662 -11.001 -22.671 1.00 88.50 471 ASP A N 1
ATOM 3616 C CA . ASP A 1 471 ? 2.059 -10.327 -21.518 1.00 88.50 471 ASP A CA 1
ATOM 3617 C C . ASP A 1 471 ? 0.805 -11.070 -21.025 1.00 88.50 471 ASP A C 1
ATOM 3619 O O . ASP A 1 471 ? 0.721 -11.484 -19.867 1.00 88.50 471 ASP A O 1
ATOM 3623 N N . VAL A 1 472 ? -0.115 -11.399 -21.942 1.00 89.69 472 VAL A N 1
ATOM 3624 C CA . VAL A 1 472 ? -1.327 -12.176 -21.622 1.00 89.69 472 VAL A CA 1
ATOM 3625 C C . VAL A 1 472 ? -0.985 -13.531 -20.992 1.00 89.69 472 VAL A C 1
ATOM 3627 O O . VAL A 1 472 ? -1.639 -13.953 -20.033 1.00 89.69 472 VAL A O 1
ATOM 3630 N N . PHE A 1 473 ? 0.035 -14.222 -21.509 1.00 89.56 473 PHE A N 1
ATOM 3631 C CA . PHE A 1 473 ? 0.456 -15.511 -20.969 1.00 89.56 473 PHE A CA 1
ATOM 3632 C C . PHE A 1 473 ? 0.984 -15.383 -19.533 1.00 89.56 473 PHE A C 1
ATOM 3634 O O . PHE A 1 473 ? 0.538 -16.117 -18.645 1.00 89.56 473 PHE A O 1
ATOM 3641 N N . PHE A 1 474 ? 1.910 -14.456 -19.284 1.00 86.62 474 PHE A N 1
ATOM 3642 C CA . PHE A 1 474 ? 2.553 -14.327 -17.976 1.00 86.62 474 PHE A CA 1
ATOM 3643 C C . PHE A 1 474 ? 1.655 -13.697 -16.906 1.00 86.62 474 PHE A C 1
ATOM 3645 O O . PHE A 1 474 ? 1.831 -14.024 -15.729 1.00 86.62 474 PHE A O 1
ATOM 3652 N N . VAL A 1 475 ? 0.666 -12.885 -17.285 1.00 85.81 475 VAL A N 1
ATOM 3653 C CA . VAL A 1 475 ? -0.316 -12.315 -16.349 1.00 85.81 475 VAL A CA 1
ATOM 3654 C C . VAL A 1 475 ? -1.452 -13.299 -16.053 1.00 85.81 475 VAL A C 1
ATOM 3656 O O . VAL A 1 475 ? -1.710 -13.604 -14.890 1.00 85.81 475 VAL A O 1
ATOM 3659 N N . PHE A 1 476 ? -2.128 -13.827 -17.082 1.00 87.38 476 PHE A N 1
ATOM 3660 C CA . PHE A 1 476 ? -3.388 -14.564 -16.894 1.00 87.38 476 PHE A CA 1
ATOM 3661 C C . PHE A 1 476 ? -3.255 -16.086 -16.940 1.00 87.38 476 PHE A C 1
ATOM 3663 O O . PHE A 1 476 ? -4.015 -16.780 -16.265 1.00 87.38 476 PHE A O 1
ATOM 3670 N N . LEU A 1 477 ? -2.332 -16.630 -17.739 1.00 87.00 477 LEU A N 1
ATOM 3671 C CA . LEU A 1 477 ? -2.198 -18.085 -17.893 1.00 87.00 477 LEU A CA 1
ATOM 3672 C C . LEU A 1 477 ? -1.206 -18.677 -16.890 1.00 87.00 477 LEU A C 1
ATOM 3674 O O . LEU A 1 477 ? -1.409 -19.803 -16.440 1.00 87.00 477 LEU A O 1
ATOM 3678 N N . SER A 1 478 ? -0.163 -17.939 -16.503 1.00 86.31 478 SER A N 1
ATOM 3679 C CA . SER A 1 478 ? 0.851 -18.432 -15.561 1.00 86.31 478 SER A CA 1
ATOM 3680 C C . SER A 1 478 ? 0.290 -18.902 -14.203 1.00 86.31 478 SER A C 1
ATOM 3682 O O . SER A 1 478 ? 0.715 -19.976 -13.760 1.00 86.31 478 SER A O 1
ATOM 3684 N N . PRO A 1 479 ? -0.732 -18.258 -13.589 1.00 85.19 479 PRO A N 1
ATOM 3685 C CA . PRO A 1 479 ? -1.307 -18.747 -12.334 1.00 85.19 479 PRO A CA 1
ATOM 3686 C C . PRO A 1 479 ? -1.917 -20.152 -12.444 1.00 85.19 479 PRO A C 1
ATOM 3688 O O . PRO A 1 479 ? -1.920 -20.892 -11.463 1.00 85.19 479 PRO A O 1
ATOM 3691 N N . LEU A 1 480 ? -2.390 -20.558 -13.632 1.00 87.06 480 LEU A N 1
ATOM 3692 C CA . LEU A 1 480 ? -2.984 -21.883 -13.857 1.00 87.06 480 LEU A CA 1
ATOM 3693 C C . LEU A 1 480 ? -1.948 -23.014 -13.790 1.00 87.06 480 LEU A C 1
ATOM 3695 O O . LEU A 1 480 ? -2.293 -24.135 -13.420 1.00 87.06 480 LEU A O 1
ATOM 3699 N N . PHE A 1 481 ? -0.694 -22.729 -14.151 1.00 82.56 481 PHE A N 1
ATOM 3700 C CA . PHE A 1 481 ? 0.384 -23.722 -14.196 1.00 82.56 481 PHE A CA 1
ATOM 3701 C C . PHE A 1 481 ? 1.278 -23.683 -12.953 1.00 82.56 481 PHE A C 1
ATOM 3703 O O . PHE A 1 481 ? 1.749 -24.730 -12.511 1.00 82.56 481 PHE A O 1
ATOM 3710 N N . PHE A 1 482 ? 1.509 -22.492 -12.389 1.00 78.38 482 PHE A N 1
ATOM 3711 C CA . PHE A 1 482 ? 2.492 -22.270 -11.323 1.00 78.38 482 PHE A CA 1
ATOM 3712 C C . PHE A 1 482 ? 1.866 -21.921 -9.964 1.00 78.38 482 PHE A C 1
ATOM 3714 O O . PHE A 1 482 ? 2.572 -21.874 -8.961 1.00 78.38 482 PHE A O 1
ATOM 3721 N N . GLY A 1 483 ? 0.545 -21.714 -9.903 1.00 78.44 483 GLY A N 1
ATOM 3722 C CA . GLY A 1 483 ? -0.188 -21.376 -8.677 1.00 78.44 483 GLY A CA 1
ATOM 3723 C C . GLY A 1 483 ? -0.115 -19.900 -8.266 1.00 78.44 483 GLY A C 1
ATOM 3724 O O . GLY A 1 483 ? -0.925 -19.473 -7.447 1.00 78.44 483 GLY A O 1
ATOM 3725 N N . SER A 1 484 ? 0.797 -19.119 -8.853 1.00 77.88 484 SER A N 1
ATOM 3726 C CA . SER A 1 484 ? 0.866 -17.658 -8.749 1.00 77.88 484 SER A CA 1
ATOM 3727 C C . SER A 1 484 ? 1.249 -17.026 -10.091 1.00 77.88 484 SER A C 1
ATOM 3729 O O . SER A 1 484 ? 1.758 -17.693 -10.997 1.00 77.88 484 SER A O 1
ATOM 3731 N N . SER A 1 485 ? 0.957 -15.736 -10.234 1.00 83.56 485 SER A N 1
ATOM 3732 C CA . SER A 1 485 ? 1.336 -14.904 -11.377 1.00 83.56 485 SER A CA 1
ATOM 3733 C C . SER A 1 485 ? 2.838 -14.614 -11.328 1.00 83.56 485 SER A C 1
ATOM 3735 O O . SER A 1 485 ? 3.297 -13.793 -10.537 1.00 83.56 485 SER A O 1
ATOM 3737 N N . ILE A 1 486 ? 3.619 -15.251 -12.213 1.00 82.19 486 ILE A N 1
ATOM 3738 C CA . ILE A 1 486 ? 5.087 -15.070 -12.272 1.00 82.19 486 ILE A CA 1
ATOM 3739 C C . ILE A 1 486 ? 5.448 -13.590 -12.444 1.00 82.19 486 ILE A C 1
ATOM 3741 O O . ILE A 1 486 ? 6.350 -13.088 -11.779 1.00 82.19 486 ILE A O 1
ATOM 3745 N N . MET A 1 487 ? 4.750 -12.887 -13.340 1.00 79.19 487 MET A N 1
ATOM 3746 C CA . MET A 1 487 ? 5.030 -11.479 -13.618 1.00 79.19 487 MET A CA 1
ATOM 3747 C C . MET A 1 487 ? 4.760 -10.584 -12.408 1.00 79.19 487 MET A C 1
ATOM 3749 O O . MET A 1 487 ? 5.526 -9.656 -12.176 1.00 79.19 487 MET A O 1
ATOM 3753 N N . GLU A 1 488 ? 3.724 -10.883 -11.623 1.00 78.25 488 GLU A N 1
ATOM 3754 C CA . GLU A 1 488 ? 3.386 -10.124 -10.418 1.00 78.25 488 GLU A CA 1
ATOM 3755 C C . GLU A 1 488 ? 4.416 -10.365 -9.317 1.00 78.25 488 GLU A C 1
ATOM 3757 O O . GLU A 1 488 ? 5.005 -9.403 -8.834 1.00 78.25 488 GLU A O 1
ATOM 3762 N N . ASP A 1 489 ? 4.708 -11.630 -8.995 1.00 77.25 489 ASP A N 1
ATOM 3763 C CA . ASP A 1 489 ? 5.683 -11.992 -7.959 1.00 77.25 489 ASP A CA 1
ATOM 3764 C C . ASP A 1 489 ? 7.080 -11.445 -8.274 1.00 77.25 489 ASP A C 1
ATOM 3766 O O . ASP A 1 489 ? 7.825 -11.046 -7.379 1.00 77.25 489 ASP A O 1
ATOM 3770 N N . VAL A 1 490 ? 7.461 -11.422 -9.552 1.00 79.62 490 VAL A N 1
ATOM 3771 C CA . VAL A 1 490 ? 8.749 -10.867 -9.963 1.00 79.62 490 VAL A CA 1
ATOM 3772 C C . VAL A 1 490 ? 8.695 -9.335 -9.926 1.00 79.62 490 VAL A C 1
ATOM 3774 O O . VAL A 1 490 ? 9.610 -8.737 -9.366 1.00 79.62 490 VAL A O 1
ATOM 3777 N N . ALA A 1 491 ? 7.628 -8.687 -10.417 1.00 74.75 491 ALA A N 1
ATOM 3778 C CA . ALA A 1 491 ? 7.455 -7.224 -10.375 1.00 74.75 491 ALA A CA 1
ATOM 3779 C C . ALA A 1 491 ? 7.520 -6.651 -8.952 1.00 74.75 491 ALA A C 1
ATOM 3781 O O . ALA A 1 491 ? 8.178 -5.631 -8.728 1.00 74.75 491 ALA A O 1
ATOM 3782 N N . THR A 1 492 ? 6.893 -7.324 -7.989 1.00 73.94 492 THR A N 1
ATOM 3783 C CA . THR A 1 492 ? 6.856 -6.919 -6.576 1.00 73.94 492 THR A CA 1
ATOM 3784 C C . THR A 1 492 ? 8.088 -7.367 -5.783 1.00 73.94 492 THR A C 1
ATOM 3786 O O . THR A 1 492 ? 8.253 -6.960 -4.636 1.00 73.94 492 THR A O 1
ATOM 3789 N N . GLY A 1 493 ? 8.984 -8.161 -6.383 1.00 74.25 493 GLY A N 1
ATOM 3790 C CA . GLY A 1 493 ? 10.196 -8.670 -5.732 1.00 74.25 493 GLY A CA 1
ATOM 3791 C C . GLY A 1 493 ? 9.952 -9.850 -4.784 1.00 74.25 493 GLY A C 1
ATOM 3792 O O . GLY A 1 493 ? 10.844 -10.225 -4.017 1.00 74.25 493 GLY A O 1
ATOM 3793 N N . GLY A 1 494 ? 8.761 -10.443 -4.825 1.00 77.19 494 GLY A N 1
ATOM 3794 C CA . GLY A 1 494 ? 8.402 -11.661 -4.116 1.00 77.19 494 GLY A CA 1
ATOM 3795 C C . GLY A 1 494 ? 6.939 -11.690 -3.665 1.00 77.19 494 GLY A C 1
ATOM 3796 O O . GLY A 1 494 ? 6.191 -10.737 -3.872 1.00 77.19 494 GLY A O 1
ATOM 3797 N N . PRO A 1 495 ? 6.535 -12.770 -2.976 1.00 74.38 495 PRO A N 1
ATOM 3798 C CA . PRO A 1 495 ? 5.200 -12.873 -2.408 1.00 74.38 495 PRO A CA 1
ATOM 3799 C C . PRO A 1 495 ? 4.944 -11.733 -1.413 1.00 74.38 495 PRO A C 1
ATOM 3801 O O . PRO A 1 495 ? 5.757 -11.481 -0.514 1.00 74.38 495 PRO A O 1
ATOM 3804 N N . ALA A 1 496 ? 3.795 -11.073 -1.557 1.00 78.56 496 ALA A N 1
ATOM 3805 C CA . ALA A 1 496 ? 3.358 -10.013 -0.654 1.00 78.56 496 ALA A CA 1
ATOM 3806 C C . ALA A 1 496 ? 3.310 -10.503 0.803 1.00 78.56 496 ALA A C 1
ATOM 3808 O O . ALA A 1 496 ? 3.039 -11.682 1.066 1.00 78.56 496 ALA A O 1
ATOM 3809 N N . ALA A 1 497 ? 3.540 -9.610 1.766 1.00 80.00 497 ALA A N 1
ATOM 3810 C CA . ALA A 1 497 ? 3.676 -9.939 3.183 1.00 80.00 497 ALA A CA 1
ATOM 3811 C C . ALA A 1 497 ? 2.507 -10.785 3.711 1.00 80.00 497 ALA A C 1
ATOM 3813 O O . ALA A 1 497 ? 2.735 -11.772 4.408 1.00 80.00 497 ALA A O 1
ATOM 3814 N N . TYR A 1 498 ? 1.275 -10.475 3.295 1.00 75.44 498 TYR A N 1
ATOM 3815 C CA . TYR A 1 498 ? 0.061 -11.183 3.719 1.00 75.44 498 TYR A CA 1
ATOM 3816 C C . TYR A 1 498 ? -0.018 -12.655 3.275 1.00 75.44 498 TYR A C 1
ATOM 3818 O O . TYR A 1 498 ? -0.816 -13.416 3.821 1.00 75.44 498 TYR A O 1
ATOM 3826 N N . THR A 1 499 ? 0.791 -13.069 2.297 1.00 78.56 499 THR A N 1
ATOM 3827 C CA . THR A 1 499 ? 0.864 -14.465 1.824 1.00 78.56 499 THR A CA 1
ATOM 3828 C C . THR A 1 499 ? 1.921 -15.290 2.568 1.00 78.56 499 THR A C 1
ATOM 3830 O O . THR A 1 499 ? 1.956 -16.519 2.442 1.00 78.56 499 THR A O 1
ATOM 3833 N N . LYS A 1 500 ? 2.782 -14.646 3.370 1.00 79.62 500 LYS A N 1
ATOM 3834 C CA . LYS A 1 500 ? 3.818 -15.324 4.157 1.00 79.62 500 LYS A CA 1
ATOM 3835 C C . LYS A 1 500 ? 3.180 -16.126 5.299 1.00 79.62 500 LYS A C 1
ATOM 3837 O O . LYS A 1 500 ? 2.217 -15.696 5.927 1.00 79.62 500 LYS A O 1
ATOM 3842 N N . ARG A 1 501 ? 3.733 -17.305 5.606 1.00 80.31 501 ARG A N 1
ATOM 3843 C CA . ARG A 1 501 ? 3.187 -18.203 6.651 1.00 80.31 501 ARG A CA 1
ATOM 3844 C C . ARG A 1 501 ? 3.273 -17.619 8.063 1.00 80.31 501 ARG A C 1
ATOM 3846 O O . ARG A 1 501 ? 2.475 -17.984 8.917 1.00 80.31 501 ARG A O 1
ATOM 3853 N N . ASP A 1 502 ? 4.251 -16.757 8.306 1.00 82.81 502 ASP A N 1
ATOM 3854 C CA . ASP A 1 502 ? 4.505 -16.063 9.568 1.00 82.81 502 ASP A CA 1
ATOM 3855 C C . ASP A 1 502 ? 3.797 -14.700 9.657 1.00 82.81 502 ASP A C 1
ATOM 3857 O O . ASP A 1 502 ? 4.002 -13.967 10.628 1.00 82.81 502 ASP A O 1
ATOM 3861 N N . TYR A 1 503 ? 2.942 -14.367 8.681 1.00 82.75 503 TYR A N 1
ATOM 3862 C CA . TYR A 1 503 ? 2.210 -13.109 8.660 1.00 82.75 503 TYR A CA 1
ATOM 3863 C C . TYR A 1 503 ? 1.322 -12.963 9.908 1.00 82.75 503 TYR A C 1
ATOM 3865 O O . TYR A 1 503 ? 0.403 -13.760 10.122 1.00 82.75 503 TYR A O 1
ATOM 3873 N N . PRO A 1 504 ? 1.562 -11.949 10.757 1.00 79.88 504 PRO A N 1
ATOM 3874 C CA . PRO A 1 504 ? 0.897 -11.838 12.050 1.00 79.88 504 PRO A CA 1
ATOM 3875 C C . PRO A 1 504 ? -0.526 -11.264 11.966 1.00 79.88 504 PRO A C 1
ATOM 3877 O O . PRO A 1 504 ? -1.200 -11.234 12.995 1.00 79.88 504 PRO A O 1
ATOM 3880 N N . GLY A 1 505 ? -0.972 -10.831 10.780 1.00 81.56 505 GLY A N 1
ATOM 3881 C CA . GLY A 1 505 ? -2.259 -10.172 10.540 1.00 81.56 505 GLY A CA 1
ATOM 3882 C C . GLY A 1 505 ? -2.107 -8.694 10.164 1.00 81.56 505 GLY A C 1
ATOM 3883 O O . GLY A 1 505 ? -1.164 -8.027 10.589 1.00 81.56 505 GLY A O 1
ATOM 3884 N N . VAL A 1 506 ? -3.054 -8.175 9.374 1.00 79.44 506 VAL A N 1
ATOM 3885 C CA . VAL A 1 506 ? -3.058 -6.773 8.898 1.00 79.44 506 VAL A CA 1
ATOM 3886 C C . VAL A 1 506 ? -3.101 -5.764 10.046 1.00 79.44 506 VAL A C 1
ATOM 3888 O O . VAL A 1 506 ? -2.424 -4.745 10.004 1.00 79.44 506 VAL A O 1
ATOM 3891 N N . ASP A 1 507 ? -3.836 -6.081 11.108 1.00 78.81 507 ASP A N 1
ATOM 3892 C CA . ASP A 1 507 ? -4.003 -5.256 12.304 1.00 78.81 507 ASP A CA 1
ATOM 3893 C C . ASP A 1 507 ? -2.748 -5.215 13.184 1.00 78.81 507 ASP A C 1
ATOM 3895 O O . ASP A 1 507 ? -2.494 -4.222 13.870 1.00 78.81 507 ASP A O 1
ATOM 3899 N N . TYR A 1 508 ? -1.951 -6.284 13.169 1.00 83.31 508 TYR A N 1
ATOM 3900 C CA . TYR A 1 508 ? -0.639 -6.298 13.803 1.00 83.31 508 TYR A CA 1
ATOM 3901 C C . TYR A 1 508 ? 0.359 -5.455 13.001 1.00 83.31 508 TYR A C 1
ATOM 3903 O O . TYR A 1 508 ? 1.078 -4.640 13.579 1.00 83.31 508 TYR A O 1
ATOM 3911 N N . CYS A 1 509 ? 0.379 -5.620 11.678 1.00 83.44 509 CYS A N 1
ATOM 3912 C CA . CYS A 1 509 ? 1.286 -4.888 10.796 1.00 83.44 509 CYS A CA 1
ATOM 3913 C C . CYS A 1 509 ? 0.992 -3.386 10.739 1.00 83.44 509 CYS A C 1
ATOM 3915 O O . CYS A 1 509 ? 1.920 -2.597 10.623 1.00 83.44 509 CYS A O 1
ATOM 3917 N N . GLU A 1 510 ? -0.262 -2.972 10.929 1.00 80.69 510 GLU A N 1
ATOM 3918 C CA . GLU A 1 510 ? -0.619 -1.556 11.092 1.00 80.69 510 GLU A CA 1
ATOM 3919 C C . GLU A 1 510 ? 0.049 -0.928 12.333 1.00 80.69 510 GLU A C 1
ATOM 3921 O O . GLU A 1 510 ? 0.457 0.232 12.319 1.00 80.69 510 GLU A O 1
ATOM 3926 N N . ARG A 1 511 ? 0.190 -1.695 13.422 1.00 83.19 511 ARG A N 1
ATOM 3927 C CA . ARG A 1 511 ? 0.820 -1.231 14.675 1.00 83.19 511 ARG A CA 1
ATOM 3928 C C . ARG A 1 511 ? 2.344 -1.301 14.610 1.00 83.19 511 ARG A C 1
ATOM 3930 O O . ARG A 1 511 ? 3.025 -0.461 15.202 1.00 83.19 511 ARG A O 1
ATOM 3937 N N . TYR A 1 512 ? 2.856 -2.305 13.900 1.00 84.12 512 TYR A N 1
ATOM 3938 C CA . TYR A 1 512 ? 4.274 -2.633 13.782 1.00 84.12 512 TYR A CA 1
ATOM 3939 C C . TYR A 1 512 ? 4.681 -2.828 12.309 1.00 84.12 512 TYR A C 1
ATOM 3941 O O . TYR A 1 512 ? 4.994 -3.954 11.913 1.00 84.12 512 TYR A O 1
ATOM 3949 N N . PRO A 1 513 ? 4.705 -1.753 11.497 1.00 82.12 513 PRO A N 1
ATOM 3950 C CA . PRO A 1 513 ? 4.985 -1.852 10.060 1.00 82.12 513 PRO A CA 1
ATOM 3951 C C . PRO A 1 513 ? 6.407 -2.347 9.768 1.00 82.12 513 PRO A C 1
ATOM 3953 O O . PRO A 1 513 ? 6.629 -3.094 8.822 1.00 82.12 513 PRO A O 1
ATOM 3956 N N . GLU A 1 514 ? 7.365 -2.015 10.636 1.00 83.75 514 GLU A N 1
ATOM 3957 C CA . GLU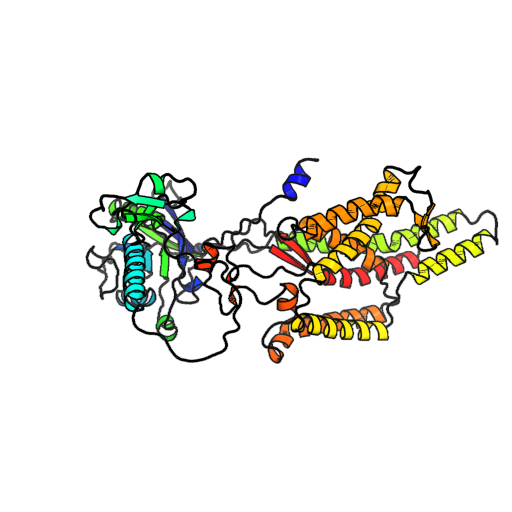 A 1 514 ? 8.770 -2.432 10.522 1.00 83.75 514 GLU A CA 1
ATOM 3958 C C . GLU A 1 514 ? 9.019 -3.887 10.957 1.00 83.75 514 GLU A C 1
ATOM 3960 O O . GLU A 1 514 ? 10.149 -4.376 10.899 1.00 83.75 514 GLU A O 1
ATOM 3965 N N . TYR A 1 515 ? 7.993 -4.604 11.429 1.00 84.69 515 TYR A N 1
ATOM 3966 C CA . TYR A 1 515 ? 8.162 -5.997 11.825 1.00 84.69 515 TYR A CA 1
ATOM 3967 C C . TYR A 1 515 ? 8.495 -6.857 10.590 1.00 84.69 515 TYR A C 1
ATOM 3969 O O . TYR A 1 515 ? 7.767 -6.777 9.604 1.00 84.69 515 TYR A O 1
ATOM 3977 N N . PRO A 1 516 ? 9.527 -7.727 10.609 1.00 84.19 516 PRO A N 1
ATOM 3978 C CA . PRO A 1 516 ? 10.023 -8.398 9.397 1.00 84.19 516 PRO A CA 1
ATOM 3979 C C . PRO A 1 516 ? 8.969 -9.166 8.580 1.00 84.19 516 PRO A C 1
ATOM 3981 O O . PRO A 1 516 ? 9.025 -9.189 7.350 1.00 84.19 516 PRO A O 1
ATOM 3984 N N . ALA A 1 517 ? 7.977 -9.766 9.246 1.00 85.50 517 ALA A N 1
ATOM 3985 C CA . ALA A 1 517 ? 6.884 -10.479 8.581 1.00 85.50 517 ALA A CA 1
ATOM 3986 C C . ALA A 1 517 ? 5.859 -9.543 7.906 1.00 85.50 517 ALA A C 1
ATOM 3988 O O . ALA A 1 517 ? 5.123 -9.978 7.025 1.00 85.50 517 ALA A O 1
ATOM 3989 N N . CYS A 1 518 ? 5.816 -8.271 8.308 1.00 83.81 518 CYS A N 1
ATOM 3990 C CA . CYS A 1 518 ? 4.921 -7.234 7.794 1.00 83.81 518 CYS A CA 1
ATOM 3991 C C . CYS A 1 518 ? 5.506 -6.452 6.618 1.00 83.81 518 CYS A C 1
ATOM 3993 O O . CYS A 1 518 ? 4.749 -5.869 5.850 1.00 83.81 518 CYS A O 1
ATOM 3995 N N . VAL A 1 519 ? 6.832 -6.454 6.465 1.00 83.38 519 VAL A N 1
ATOM 3996 C CA . VAL A 1 519 ? 7.506 -5.721 5.393 1.00 83.38 519 VAL A CA 1
ATOM 3997 C C . VAL A 1 519 ? 7.275 -6.432 4.058 1.00 83.38 519 VAL A C 1
ATOM 3999 O O . VAL A 1 519 ? 7.690 -7.585 3.862 1.00 83.38 519 VAL A O 1
ATOM 4002 N N . ASP A 1 520 ? 6.609 -5.734 3.140 1.00 79.88 520 ASP A N 1
ATOM 4003 C CA . ASP A 1 520 ? 6.470 -6.162 1.751 1.00 79.88 520 ASP A CA 1
ATOM 4004 C C . ASP A 1 520 ? 7.830 -6.156 1.037 1.00 79.88 520 ASP A C 1
ATOM 4006 O O . ASP A 1 520 ? 8.686 -5.312 1.342 1.00 79.88 520 ASP A O 1
ATOM 4010 N N . PRO A 1 521 ? 8.059 -7.093 0.098 1.00 78.25 521 PRO A N 1
ATOM 4011 C CA . PRO A 1 521 ? 9.264 -7.089 -0.718 1.00 78.25 521 PRO A CA 1
ATOM 4012 C C . PRO A 1 521 ? 9.392 -5.784 -1.511 1.00 78.25 521 PRO A C 1
ATOM 4014 O O . PRO A 1 521 ? 8.422 -5.067 -1.755 1.00 78.25 521 PRO A O 1
ATOM 4017 N N . GLU A 1 522 ? 10.627 -5.439 -1.863 1.00 77.38 522 GLU A N 1
ATOM 4018 C CA . GLU A 1 522 ? 10.869 -4.251 -2.673 1.00 77.38 522 GLU A CA 1
ATOM 4019 C C . GLU A 1 522 ? 10.548 -4.537 -4.136 1.00 77.38 522 GLU A C 1
ATOM 4021 O O . GLU A 1 522 ? 11.143 -5.467 -4.691 1.00 77.38 522 GLU A O 1
ATOM 4026 N N . PRO A 1 523 ? 9.704 -3.711 -4.786 1.00 79.06 523 PRO A N 1
ATOM 4027 C CA . PRO A 1 523 ? 9.415 -3.880 -6.201 1.00 79.06 523 PRO A CA 1
ATOM 4028 C C . PRO A 1 523 ? 10.711 -3.793 -7.002 1.00 79.06 523 PRO A C 1
ATOM 4030 O O . PRO A 1 523 ? 11.650 -3.102 -6.600 1.00 79.06 523 PRO A O 1
ATOM 4033 N N . MET A 1 524 ? 10.803 -4.491 -8.131 1.00 82.12 524 MET A N 1
ATOM 4034 C CA . MET A 1 524 ? 11.981 -4.406 -9.000 1.00 82.12 524 MET A CA 1
ATOM 4035 C C . MET A 1 524 ? 12.207 -2.967 -9.485 1.00 82.12 524 MET A C 1
ATOM 4037 O O . MET A 1 524 ? 11.260 -2.206 -9.596 1.00 82.12 524 MET A O 1
ATOM 4041 N N . PRO A 1 525 ? 13.445 -2.547 -9.789 1.00 84.06 525 PRO A N 1
ATOM 4042 C CA . PRO A 1 525 ? 13.726 -1.155 -10.146 1.00 84.06 525 PRO A CA 1
ATOM 4043 C C . PRO A 1 525 ? 13.347 -0.797 -11.597 1.00 84.06 525 PRO A C 1
ATOM 4045 O O . PRO A 1 525 ? 13.429 0.362 -11.983 1.00 84.06 525 PRO A O 1
ATOM 4048 N N . MET A 1 526 ? 12.929 -1.776 -12.410 1.00 86.12 526 MET A N 1
ATOM 4049 C CA . MET A 1 526 ? 12.576 -1.607 -13.830 1.00 86.12 526 MET A CA 1
ATOM 4050 C C . MET A 1 526 ? 11.135 -1.103 -14.032 1.00 86.12 526 MET A C 1
ATOM 4052 O O . MET A 1 526 ? 10.393 -1.601 -14.882 1.00 86.12 526 MET A O 1
ATOM 4056 N N . LEU A 1 527 ? 10.735 -0.116 -13.235 1.00 89.94 527 LEU A N 1
ATOM 4057 C CA . LEU A 1 527 ? 9.407 0.495 -13.241 1.00 89.94 527 LEU A CA 1
ATOM 4058 C C . LEU A 1 527 ? 9.493 1.949 -12.772 1.00 89.94 527 LEU A C 1
ATOM 4060 O O . LEU A 1 527 ? 10.339 2.292 -11.941 1.00 89.94 527 LEU A O 1
ATOM 4064 N N . LEU A 1 528 ? 8.614 2.786 -13.319 1.00 91.88 528 LEU A N 1
ATOM 4065 C CA . LEU A 1 528 ? 8.363 4.132 -12.818 1.00 91.88 528 LEU A CA 1
ATOM 4066 C C . LEU A 1 528 ? 7.375 4.052 -11.655 1.00 91.88 528 LEU A C 1
ATOM 4068 O O . LEU A 1 528 ? 6.384 3.320 -11.744 1.00 91.88 528 LEU A O 1
ATOM 4072 N N . VAL A 1 529 ? 7.637 4.792 -10.579 1.00 89.50 529 VAL A N 1
ATOM 4073 C CA . VAL A 1 529 ? 6.836 4.763 -9.348 1.00 89.50 529 VAL A CA 1
ATOM 4074 C C . VAL A 1 529 ? 6.353 6.156 -9.011 1.00 89.50 529 VAL A C 1
ATOM 4076 O O . VAL A 1 529 ? 7.152 7.058 -8.806 1.00 89.50 529 VAL A O 1
ATOM 4079 N N . LEU A 1 530 ? 5.047 6.310 -8.816 1.00 87.88 530 LEU A N 1
ATOM 4080 C CA . LEU A 1 530 ? 4.491 7.543 -8.271 1.00 87.88 530 LEU A CA 1
ATOM 4081 C C . LEU A 1 530 ? 3.643 7.222 -7.037 1.00 87.88 530 LEU A C 1
ATOM 4083 O O . LEU A 1 530 ? 2.735 6.393 -7.137 1.00 87.88 530 LEU A O 1
ATOM 4087 N N . PRO A 1 531 ? 3.884 7.856 -5.873 1.00 85.12 531 PRO A N 1
ATOM 4088 C CA . PRO A 1 531 ? 2.998 7.696 -4.726 1.00 85.12 531 PRO A CA 1
ATOM 4089 C C . PRO A 1 531 ? 1.575 8.111 -5.104 1.00 85.12 531 PRO A C 1
ATOM 4091 O O . PRO A 1 531 ? 1.382 9.036 -5.896 1.00 85.12 531 PRO A O 1
ATOM 4094 N N . ARG A 1 532 ? 0.564 7.431 -4.559 1.00 82.88 532 ARG A N 1
ATOM 4095 C CA . ARG A 1 532 ? -0.844 7.772 -4.807 1.00 82.88 532 ARG A CA 1
ATOM 4096 C C . ARG A 1 532 ? -1.173 9.117 -4.160 1.00 82.88 532 ARG A C 1
ATOM 4098 O O . ARG A 1 532 ? -1.142 9.265 -2.940 1.00 82.88 532 ARG A O 1
ATOM 4105 N N . ILE A 1 533 ? -1.454 10.118 -4.990 1.00 79.75 533 ILE A N 1
ATOM 4106 C CA . ILE A 1 533 ? -1.746 11.495 -4.592 1.00 79.75 533 ILE A CA 1
ATOM 4107 C C . ILE A 1 533 ? -3.269 11.622 -4.490 1.00 79.75 533 ILE A C 1
ATOM 4109 O O . ILE A 1 533 ? -3.985 11.221 -5.400 1.00 79.75 533 ILE A O 1
ATOM 4113 N N . LEU A 1 534 ? -3.766 12.197 -3.389 1.00 73.00 534 LEU A N 1
ATOM 4114 C CA . LEU A 1 534 ? -5.200 12.411 -3.102 1.00 73.00 534 LEU A CA 1
ATOM 4115 C C . LEU A 1 534 ? -6.023 11.143 -2.801 1.00 73.00 534 LEU A C 1
ATOM 4117 O O . LEU A 1 534 ? -7.224 11.255 -2.548 1.00 73.00 534 LEU A O 1
ATOM 4121 N N . GLU A 1 535 ? -5.405 9.963 -2.751 1.00 71.75 535 GLU A N 1
ATOM 4122 C CA . GLU A 1 535 ? -6.074 8.726 -2.350 1.00 71.75 535 GLU A CA 1
ATOM 4123 C C . GLU A 1 535 ? -5.754 8.364 -0.894 1.00 71.75 535 GLU A C 1
ATOM 4125 O O . GLU A 1 535 ? -4.619 8.455 -0.433 1.00 71.75 535 GLU A O 1
ATOM 4130 N N . TRP A 1 536 ? -6.776 7.961 -0.139 1.00 72.06 536 TRP A N 1
ATOM 4131 C CA . TRP A 1 536 ? -6.631 7.649 1.285 1.00 72.06 536 TRP A CA 1
ATOM 4132 C C . TRP A 1 536 ? -6.138 6.229 1.561 1.00 72.06 536 TRP A C 1
ATOM 4134 O O . TRP A 1 536 ? -5.768 5.938 2.694 1.00 72.06 536 TRP A O 1
ATOM 4144 N N . THR A 1 537 ? -6.166 5.344 0.565 1.00 69.19 537 THR A N 1
ATOM 4145 C CA . THR A 1 537 ? -5.675 3.964 0.684 1.00 69.19 537 THR A CA 1
ATOM 4146 C C . THR A 1 537 ? -4.152 3.901 0.770 1.00 69.19 537 THR A C 1
ATOM 4148 O O . THR A 1 537 ? -3.614 2.867 1.154 1.00 69.19 537 THR A O 1
ATOM 4151 N N . GLY A 1 538 ? -3.465 5.003 0.443 1.00 70.75 538 GLY A N 1
ATOM 4152 C CA . GLY A 1 538 ? -2.012 5.048 0.359 1.00 70.75 538 GLY A CA 1
ATOM 4153 C C . GLY A 1 538 ? -1.473 4.135 -0.743 1.00 70.75 538 GLY A C 1
ATOM 4154 O O . GLY A 1 538 ? -2.219 3.652 -1.596 1.00 70.75 538 GLY A O 1
ATOM 4155 N N . GLY A 1 539 ? -0.161 3.908 -0.715 1.00 77.12 539 GLY A N 1
ATOM 4156 C CA . GLY A 1 539 ? 0.548 3.071 -1.678 1.00 77.12 539 GLY A CA 1
ATOM 4157 C C . GLY A 1 539 ? 1.119 3.843 -2.865 1.00 77.12 539 GLY A C 1
ATOM 4158 O O . GLY A 1 539 ? 1.132 5.077 -2.905 1.00 77.12 539 GLY A O 1
ATOM 4159 N N . VAL A 1 540 ? 1.616 3.086 -3.837 1.00 80.69 540 VAL A N 1
ATOM 4160 C CA . VAL A 1 540 ? 2.249 3.611 -5.046 1.00 80.69 540 VAL A CA 1
ATOM 4161 C C . VAL A 1 540 ? 1.549 3.068 -6.286 1.00 80.69 540 VAL A C 1
ATOM 4163 O O . VAL A 1 540 ? 1.037 1.947 -6.292 1.00 80.69 540 VAL A O 1
ATOM 4166 N N . SER A 1 541 ? 1.514 3.876 -7.333 1.00 86.62 541 SER A N 1
ATOM 4167 C CA . SER A 1 541 ? 1.158 3.451 -8.682 1.00 86.62 541 SER A CA 1
ATOM 4168 C C . SER A 1 541 ? 2.460 3.150 -9.428 1.00 86.62 541 SER A C 1
ATOM 4170 O O . SER A 1 541 ? 3.475 3.809 -9.197 1.00 86.62 541 SER A O 1
ATOM 4172 N N . MET A 1 542 ? 2.457 2.111 -10.262 1.00 87.75 542 MET A N 1
ATOM 4173 C CA . MET A 1 542 ? 3.655 1.602 -10.935 1.00 87.75 542 MET A CA 1
ATOM 4174 C C . MET A 1 542 ? 3.392 1.472 -12.437 1.00 87.75 542 MET A C 1
ATOM 4176 O O . MET A 1 542 ? 2.294 1.081 -12.830 1.00 87.75 542 MET A O 1
ATOM 4180 N N . LEU A 1 543 ? 4.395 1.772 -13.263 1.00 90.88 543 LEU A N 1
ATOM 4181 C CA . LEU A 1 543 ? 4.360 1.585 -14.718 1.00 90.88 543 LEU A CA 1
ATOM 4182 C C . LEU A 1 543 ? 5.651 0.899 -15.178 1.00 90.88 543 LEU A C 1
ATOM 4184 O O . LEU A 1 543 ? 6.742 1.363 -14.846 1.00 90.88 543 LEU A O 1
ATOM 4188 N N . GLY A 1 544 ? 5.554 -0.194 -15.936 1.00 91.50 544 GLY A N 1
ATOM 4189 C CA . GLY A 1 544 ? 6.729 -0.923 -16.413 1.00 91.50 544 GLY A CA 1
ATOM 4190 C C . GLY A 1 544 ? 7.504 -0.140 -17.475 1.00 91.50 544 GLY A C 1
ATOM 4191 O O . GLY A 1 544 ? 6.912 0.482 -18.354 1.00 91.50 544 GLY A O 1
ATOM 4192 N N . LEU A 1 545 ? 8.842 -0.208 -17.456 1.00 91.88 545 LEU A N 1
ATOM 4193 C CA . LEU A 1 545 ? 9.654 0.420 -18.516 1.00 91.88 545 LEU A CA 1
ATOM 4194 C C . LEU A 1 545 ? 9.401 -0.218 -19.896 1.00 91.88 545 LEU A C 1
ATOM 4196 O O . LEU A 1 545 ? 9.508 0.458 -20.919 1.00 91.88 545 LEU A O 1
ATOM 4200 N N . GLY A 1 546 ? 9.027 -1.503 -19.932 1.00 89.31 546 GLY A N 1
ATOM 4201 C CA . GLY A 1 546 ? 8.637 -2.202 -21.160 1.00 89.31 546 GLY A CA 1
ATOM 4202 C C . GLY A 1 546 ? 7.434 -1.557 -21.853 1.00 89.31 546 GLY A C 1
ATOM 4203 O O . GLY A 1 546 ? 7.457 -1.387 -23.071 1.00 89.31 546 GLY A O 1
ATOM 4204 N N . ASP A 1 547 ? 6.450 -1.088 -21.084 1.00 90.75 547 ASP A N 1
ATOM 4205 C CA . ASP A 1 547 ? 5.237 -0.442 -21.607 1.00 90.75 547 ASP A CA 1
ATOM 4206 C C . ASP A 1 547 ? 5.525 0.918 -22.260 1.00 90.75 547 ASP A C 1
ATOM 4208 O O . ASP A 1 547 ? 4.720 1.424 -23.039 1.00 90.75 547 ASP A O 1
ATOM 4212 N N . ILE A 1 548 ? 6.691 1.505 -21.975 1.00 94.69 548 ILE A N 1
ATOM 4213 C CA . ILE A 1 548 ? 7.187 2.739 -22.596 1.00 94.69 548 ILE A CA 1
ATOM 4214 C C . ILE A 1 548 ? 8.036 2.402 -23.828 1.00 94.69 548 ILE A C 1
ATOM 4216 O O . ILE A 1 548 ? 7.869 2.989 -24.899 1.00 94.69 548 ILE A O 1
ATOM 4220 N N . ILE A 1 549 ? 8.948 1.439 -23.683 1.00 92.94 549 ILE A N 1
ATOM 4221 C CA . ILE A 1 549 ? 9.931 1.067 -24.705 1.00 92.94 549 ILE A CA 1
ATOM 4222 C C . ILE A 1 549 ? 9.268 0.410 -25.921 1.00 92.94 549 ILE A C 1
ATOM 4224 O O . ILE A 1 549 ? 9.587 0.765 -27.054 1.00 92.94 549 ILE A O 1
ATOM 4228 N N . LEU A 1 550 ? 8.345 -0.533 -25.714 1.00 90.81 550 LEU A N 1
ATOM 4229 C CA . LEU A 1 550 ? 7.705 -1.277 -26.804 1.00 90.81 550 LEU A CA 1
ATOM 4230 C C . LEU A 1 550 ? 6.980 -0.357 -27.808 1.00 90.81 550 LEU A C 1
ATOM 4232 O O . LEU A 1 550 ? 7.320 -0.409 -28.994 1.00 90.81 550 LEU A O 1
ATOM 4236 N N . PRO A 1 551 ? 6.047 0.525 -27.392 1.00 92.19 551 PRO A N 1
ATOM 4237 C CA . PRO A 1 551 ? 5.455 1.497 -28.311 1.00 92.19 551 PRO A CA 1
ATOM 4238 C C . PRO A 1 551 ? 6.467 2.556 -28.776 1.00 92.19 551 PRO A C 1
ATOM 4240 O O . PRO A 1 551 ? 6.403 2.994 -29.925 1.00 92.19 551 PRO A O 1
ATOM 4243 N N . GLY A 1 552 ? 7.433 2.935 -27.931 1.00 93.19 552 GLY A N 1
ATOM 4244 C CA . GLY A 1 552 ? 8.497 3.878 -28.284 1.00 93.19 552 GLY A CA 1
ATOM 4245 C C . GLY A 1 552 ? 9.360 3.425 -29.466 1.00 93.19 552 GLY A C 1
ATOM 4246 O O . GLY A 1 552 ? 9.733 4.252 -30.297 1.00 93.19 552 GLY A O 1
ATOM 4247 N N . MET A 1 553 ? 9.625 2.121 -29.608 1.00 90.75 553 MET A N 1
ATOM 4248 C CA . MET A 1 553 ? 10.375 1.585 -30.752 1.00 90.75 553 MET A CA 1
ATOM 4249 C C . MET A 1 553 ? 9.622 1.770 -32.069 1.00 90.75 553 MET A C 1
ATOM 4251 O O . MET A 1 553 ? 10.235 2.097 -33.086 1.00 90.75 553 MET A O 1
ATOM 4255 N N . LEU A 1 554 ? 8.295 1.595 -32.058 1.00 91.94 554 LEU A N 1
ATOM 4256 C CA . LEU A 1 554 ? 7.468 1.850 -33.236 1.00 91.94 554 LEU A CA 1
ATOM 4257 C C . LEU A 1 554 ? 7.462 3.342 -33.586 1.00 91.94 554 LEU A C 1
ATOM 4259 O O . LEU A 1 554 ? 7.627 3.676 -34.754 1.00 91.94 554 LEU A O 1
ATOM 4263 N N . LEU A 1 555 ? 7.340 4.221 -32.583 1.00 92.56 555 LEU A N 1
ATOM 4264 C CA . LEU A 1 555 ? 7.403 5.675 -32.775 1.00 92.56 555 LEU A CA 1
ATOM 4265 C C . LEU A 1 555 ? 8.752 6.125 -33.356 1.00 92.56 555 LEU A C 1
ATOM 4267 O O . LEU A 1 555 ? 8.785 6.923 -34.290 1.00 92.56 555 LEU A O 1
ATOM 4271 N N . SER A 1 556 ? 9.862 5.601 -32.831 1.00 90.38 556 SER A N 1
ATOM 4272 C CA . SER A 1 556 ? 11.209 5.876 -33.349 1.00 90.38 556 SER A CA 1
ATOM 4273 C C . SER A 1 556 ? 11.347 5.412 -34.803 1.00 90.38 556 SER A C 1
ATOM 4275 O O . SER A 1 556 ? 11.815 6.175 -35.648 1.00 90.38 556 SER A O 1
ATOM 4277 N N . PHE A 1 557 ? 10.858 4.209 -35.128 1.00 89.19 557 PHE A N 1
ATOM 4278 C CA . PHE A 1 557 ? 10.838 3.705 -36.504 1.00 89.19 557 PHE A CA 1
ATOM 4279 C C . PHE A 1 557 ? 10.039 4.616 -37.445 1.00 89.19 557 PHE A C 1
ATOM 4281 O O . PHE A 1 557 ? 10.551 4.983 -38.503 1.00 89.19 557 PHE A O 1
ATOM 4288 N N . THR A 1 558 ? 8.815 5.006 -37.071 1.00 89.81 558 THR A N 1
ATOM 4289 C CA . THR A 1 558 ? 7.978 5.871 -37.917 1.00 89.81 558 THR A CA 1
ATOM 4290 C C . THR A 1 558 ? 8.593 7.252 -38.100 1.00 89.81 558 THR A C 1
ATOM 4292 O O . THR A 1 558 ? 8.624 7.744 -39.220 1.00 89.81 558 THR A O 1
ATOM 4295 N N . LEU A 1 559 ? 9.162 7.841 -37.042 1.00 88.25 559 LEU A N 1
ATOM 4296 C CA . LEU A 1 559 ? 9.844 9.131 -37.150 1.00 88.25 559 LEU A CA 1
ATOM 4297 C C . LEU A 1 559 ? 11.030 9.049 -38.115 1.00 88.25 559 LEU A C 1
ATOM 4299 O O . LEU A 1 559 ? 11.142 9.881 -39.008 1.00 88.25 559 LEU A O 1
ATOM 4303 N N . ARG A 1 560 ? 11.898 8.037 -37.988 1.00 83.62 560 ARG A N 1
ATOM 4304 C CA . ARG A 1 560 ? 13.031 7.864 -38.917 1.00 83.62 560 ARG A CA 1
ATOM 4305 C C . ARG A 1 560 ? 12.578 7.638 -40.353 1.00 83.62 560 ARG A C 1
ATOM 4307 O O . ARG A 1 560 ? 13.219 8.145 -41.266 1.00 83.62 560 ARG A O 1
ATOM 4314 N N . PHE A 1 561 ? 11.500 6.881 -40.547 1.00 84.94 561 PHE A N 1
ATOM 4315 C CA . PHE A 1 561 ? 10.923 6.669 -41.869 1.00 84.94 561 PHE A CA 1
ATOM 4316 C C . PHE A 1 561 ? 10.459 7.989 -42.491 1.00 84.94 561 PHE A C 1
ATOM 4318 O O . PHE A 1 561 ? 10.815 8.263 -43.633 1.00 84.94 561 PHE A O 1
ATOM 4325 N N . ASP A 1 562 ? 9.749 8.823 -41.729 1.00 85.75 562 ASP A N 1
ATOM 4326 C CA . ASP A 1 562 ? 9.293 10.137 -42.189 1.00 85.75 562 ASP A CA 1
ATOM 4327 C C . ASP A 1 562 ? 10.479 11.062 -42.518 1.00 85.75 562 ASP A C 1
ATOM 4329 O O . ASP A 1 562 ? 10.489 11.700 -43.568 1.00 85.75 562 ASP A O 1
ATOM 4333 N N . TYR A 1 563 ? 11.522 11.084 -41.678 1.00 79.62 563 TYR A N 1
ATOM 4334 C CA . TYR A 1 563 ? 12.736 11.874 -41.930 1.00 79.62 563 TYR A CA 1
ATOM 4335 C C . TYR A 1 563 ? 13.555 11.390 -43.131 1.00 79.62 563 TYR A C 1
ATOM 4337 O O . TYR A 1 563 ? 14.246 12.194 -43.740 1.00 79.62 563 TYR A O 1
ATOM 4345 N N . ALA A 1 564 ? 13.509 10.100 -43.467 1.00 74.31 564 ALA A N 1
ATOM 4346 C CA . ALA A 1 564 ? 14.219 9.553 -44.623 1.00 74.31 564 ALA A CA 1
ATOM 4347 C C . ALA A 1 564 ? 13.486 9.792 -45.958 1.00 74.31 564 ALA A C 1
ATOM 4349 O O . ALA A 1 564 ? 14.060 9.534 -47.016 1.00 74.31 564 ALA A O 1
ATOM 4350 N N . GLN A 1 565 ? 12.215 10.212 -45.921 1.00 65.44 565 GLN A N 1
ATOM 4351 C CA . GLN A 1 565 ? 11.425 10.529 -47.117 1.00 65.44 565 GLN A CA 1
ATOM 4352 C C . GLN A 1 565 ? 11.536 11.989 -47.573 1.00 65.44 565 GLN A C 1
ATOM 4354 O O . GLN A 1 565 ? 11.183 12.275 -48.720 1.00 65.44 565 GLN A O 1
ATOM 4359 N N . VAL A 1 566 ? 11.979 12.887 -46.690 1.00 49.62 566 VAL A N 1
ATOM 4360 C CA . VAL A 1 566 ? 12.300 14.292 -46.996 1.00 49.62 566 VAL A CA 1
ATOM 4361 C C . VAL A 1 566 ? 13.724 14.366 -47.521 1.00 49.62 566 VAL A C 1
ATOM 4363 O O . VAL A 1 566 ? 13.921 15.079 -48.531 1.00 49.62 566 VAL A O 1
#

Sequence (566 aa):
MRWTLLLLLSFPCAECVLPTGILSLNLLPESQHESQPLTKQFCSPSVAAGWGVALPARVDSHWKTLTQLPEGKRDGCASYKLHDDAETSIDGQMVVVDRGNCSFVAKALRAQAAGAKGLIIRGTKKAVYEAVASRNSTNSSTSTLHNVETGKATAATSLESLDKPVFEYDCRRGQAFVDKLATPVWQTDAEECKGDSRCLSRSCVLTGHKSDAKHQVCCLWDTFVLMGAPNQTVVKTLTIPVVYVTIANGQELQKAMEKYSTSLVARTYRRELPVIDVSSMLLWALGVATALGAAYYSVGPQYLQNDNIAASDHQNLHNEQDAREEENRAMRNEVWELDARHAVGFIALAGVFLTVLYYVKIGNAIPVLFAMSGAASMTHVVAKPGVEKFMPSSASYEVTLPLVGDTVRLSELLGFVPSCAIAIVWFLHRRTYWAFQDIMGICLCFVFLQTVQLPNLKVATVFLTLAFCYDVFFVFLSPLFFGSSIMEDVATGGPAAYTKRDYPGVDYCERYPEYPACVDPEPMPMLLVLPRILEWTGGVSMLGLGDIILPGMLLSFTLRFDYAQV

Organism: NCBI:txid542832